Protein AF-A0A841EI09-F1 (afdb_monomer_lite)

Radius of gyration: 29.82 Å; chains: 1; bounding box: 82×42×80 Å

Organism: NCBI:txid502909

Foldseek 3Di:
DCVLADQDDPVQKDKDFCDPDVVVVVVCLVQPLLLVLLVGCLSVLVVLPDDPDPQSSLVVLLVVLLVQAAEDDDDPRIDMAGRPNRRNVVSYDHQSNSASNSSSSCLSVQQKWKWKFWDPPPPRDHIFIGRDQWTRGSVDPDGRDDDDTDIDIDIDRSVCSNDVPPVPDDVVLVLLVQVLVLCVVVVDADDLPPDLQDDVAPDPVRVQVVCCVRVVWNKDKDDWDWDFDDDPNDTDTDTDAIWMWTDDPPDIDIDHSSRSSVSSNCVNVCVVVPPLPDQDVPQADALVPLLVLVLQQVAAAPDPPDPFCLSQWWFQDSQAIWHHNLFKIKGFRFGHPDGATAHSVSHGDPDPTDAFPVVVVCVVQVDFQKKKKAWLVLVLVQLVVQQVQQCPDPDPFRKWKWKDFPVQRWTWIFRDDLVDGRDTDIDHPGPMDMDGNDDDGMDMFIAGSVVVNSVSVSCVSQVWTMKMWGHHPDPPDQAWIWIWTAGPRHIIIMTGRTQFGQDPVVSDTDGDDSCSCVVRVCVVPVPPDD

Structure (mmCIF, N/CA/C/O backbone):
data_AF-A0A841EI09-F1
#
_entry.id   AF-A0A841EI09-F1
#
loop_
_atom_site.group_PDB
_atom_site.id
_atom_site.type_symbol
_atom_site.label_atom_id
_atom_site.label_alt_id
_atom_site.label_comp_id
_atom_site.label_asym_id
_atom_site.label_entity_id
_atom_site.label_seq_id
_atom_site.pdbx_PDB_ins_code
_atom_site.Cartn_x
_atom_site.Cartn_y
_atom_site.Cartn_z
_atom_site.occupancy
_atom_site.B_iso_or_equiv
_atom_site.auth_seq_id
_atom_site.auth_comp_id
_atom_site.auth_asym_id
_atom_site.auth_atom_id
_atom_site.pdbx_PDB_model_num
ATOM 1 N N . MET A 1 1 ? 22.869 -1.133 -36.481 1.00 84.12 1 MET A N 1
ATOM 2 C CA . MET A 1 1 ? 22.441 -0.935 -35.077 1.00 84.12 1 MET A CA 1
ATOM 3 C C . MET A 1 1 ? 21.314 0.089 -34.953 1.00 84.12 1 MET A C 1
ATOM 5 O O . MET A 1 1 ? 20.476 -0.082 -34.080 1.00 84.12 1 MET A O 1
ATOM 9 N N . ASP A 1 2 ? 21.229 1.094 -35.833 1.00 84.12 2 ASP A N 1
ATOM 10 C CA . ASP A 1 2 ? 20.223 2.169 -35.720 1.00 84.12 2 ASP A CA 1
ATOM 11 C C . ASP A 1 2 ? 18.764 1.705 -35.782 1.00 84.12 2 ASP A C 1
ATOM 13 O O . ASP A 1 2 ? 17.913 2.293 -35.126 1.00 84.12 2 ASP A O 1
ATOM 17 N N . ASN A 1 3 ? 18.481 0.585 -36.453 1.00 87.12 3 ASN A N 1
ATOM 18 C CA . ASN A 1 3 ? 17.132 0.013 -36.543 1.00 87.12 3 ASN A CA 1
ATOM 19 C C . ASN A 1 3 ? 16.533 -0.422 -35.187 1.00 87.12 3 ASN A C 1
ATOM 21 O O . ASN A 1 3 ? 15.335 -0.688 -35.112 1.00 87.12 3 ASN A O 1
ATOM 25 N N . TYR A 1 4 ? 17.336 -0.515 -34.119 1.00 88.44 4 TYR A N 1
ATOM 26 C CA . TYR A 1 4 ? 16.847 -0.844 -32.776 1.00 88.44 4 TYR A CA 1
ATOM 27 C C . TYR A 1 4 ? 16.326 0.366 -31.993 1.00 88.44 4 TYR A C 1
ATOM 29 O O . TYR A 1 4 ? 15.677 0.174 -30.965 1.00 88.44 4 TYR A O 1
ATOM 37 N N . PHE A 1 5 ? 16.585 1.587 -32.468 1.00 91.31 5 PHE A N 1
ATOM 38 C CA . PHE A 1 5 ? 16.301 2.822 -31.746 1.00 91.31 5 PHE A CA 1
ATOM 39 C C . PHE A 1 5 ? 15.351 3.721 -32.525 1.00 91.31 5 PHE A C 1
ATOM 41 O O . PHE A 1 5 ? 15.362 3.774 -33.754 1.00 91.31 5 PHE A O 1
ATOM 48 N N . LYS A 1 6 ? 14.512 4.454 -31.793 1.00 92.19 6 LYS A N 1
ATOM 49 C CA . LYS A 1 6 ? 13.627 5.464 -32.381 1.00 92.19 6 LYS A CA 1
ATOM 50 C C . LYS A 1 6 ? 14.278 6.837 -32.282 1.00 92.19 6 LYS A C 1
ATOM 52 O O . LYS A 1 6 ? 15.117 7.074 -31.416 1.00 92.19 6 LYS A O 1
ATOM 57 N N . LYS A 1 7 ? 13.846 7.768 -33.138 1.00 93.44 7 LYS A N 1
ATOM 58 C CA . LYS A 1 7 ? 14.228 9.178 -33.009 1.00 93.44 7 LYS A CA 1
ATOM 59 C C . LYS A 1 7 ? 13.791 9.685 -31.622 1.00 93.44 7 LYS A C 1
ATOM 61 O O . LYS A 1 7 ? 12.613 9.521 -31.295 1.00 93.44 7 LYS A O 1
ATOM 66 N N . PRO A 1 8 ? 14.697 10.266 -30.815 1.00 93.19 8 PRO A N 1
ATOM 67 C CA . PRO A 1 8 ? 14.350 10.709 -29.475 1.00 93.19 8 PRO A CA 1
ATOM 68 C C . PRO A 1 8 ? 13.395 11.901 -29.502 1.00 93.19 8 PRO A C 1
ATOM 70 O O . PRO A 1 8 ? 13.378 12.715 -30.432 1.00 93.19 8 PRO A O 1
ATOM 73 N N . THR A 1 9 ? 12.603 11.984 -28.447 1.00 91.19 9 THR A N 1
ATOM 74 C CA . THR A 1 9 ? 11.653 13.052 -28.147 1.00 91.19 9 THR A CA 1
ATOM 75 C C . THR A 1 9 ? 12.230 13.998 -27.094 1.00 91.19 9 THR A C 1
ATOM 77 O O . THR A 1 9 ? 13.238 13.699 -26.459 1.00 91.19 9 THR A O 1
ATOM 80 N N . LYS A 1 10 ? 11.574 15.142 -26.857 1.00 84.06 10 LYS A N 1
ATOM 81 C CA . LYS A 1 10 ? 12.019 16.107 -25.834 1.00 84.06 10 LYS A CA 1
ATOM 82 C C . LYS A 1 10 ? 12.083 15.514 -24.421 1.00 84.06 10 LYS A C 1
ATOM 84 O O . LYS A 1 10 ? 12.830 16.025 -23.603 1.00 84.06 10 LYS A O 1
ATOM 89 N N . THR A 1 11 ? 11.314 14.464 -24.132 1.00 86.19 11 THR A N 1
ATOM 90 C CA . THR A 1 11 ? 11.293 13.805 -22.816 1.00 86.19 11 THR A CA 1
ATOM 91 C C . THR A 1 11 ? 12.400 12.771 -22.632 1.00 86.19 11 THR A C 1
ATOM 93 O O . THR A 1 11 ? 12.557 12.261 -21.529 1.00 86.19 11 THR A O 1
ATOM 96 N N . ASP A 1 12 ? 13.156 12.454 -23.688 1.00 88.94 12 ASP A N 1
ATOM 97 C CA . ASP A 1 12 ? 14.257 11.484 -23.629 1.00 88.94 12 ASP A CA 1
ATOM 98 C C . ASP A 1 12 ? 15.572 12.109 -23.131 1.00 88.94 12 ASP A C 1
ATOM 100 O O . ASP A 1 12 ? 16.568 11.408 -22.973 1.00 88.94 12 ASP A O 1
ATOM 104 N N . TYR A 1 13 ? 15.568 13.418 -22.869 1.00 94.69 13 TYR A N 1
ATOM 105 C CA . TYR A 1 13 ? 16.677 14.171 -22.302 1.00 94.69 13 TYR A CA 1
ATOM 106 C C . TYR A 1 13 ? 16.177 15.040 -21.149 1.00 94.69 13 TYR A C 1
ATOM 108 O O . TYR A 1 13 ? 15.249 15.834 -21.323 1.00 94.69 13 TYR A O 1
ATOM 116 N N . ILE A 1 14 ? 16.791 14.913 -19.977 1.00 91.19 14 ILE A N 1
ATOM 117 C CA . ILE A 1 14 ? 16.467 15.715 -18.798 1.00 91.19 14 ILE A CA 1
ATOM 118 C C . ILE A 1 14 ? 17.738 16.419 -18.354 1.00 91.19 14 ILE A C 1
ATOM 120 O O . ILE A 1 14 ? 18.678 15.774 -17.915 1.00 91.19 14 ILE A O 1
ATOM 124 N N . LYS A 1 15 ? 17.729 17.748 -18.408 1.00 91.50 15 LYS A N 1
ATOM 125 C CA . LYS A 1 15 ? 18.776 18.581 -17.822 1.00 91.50 15 LYS A CA 1
ATOM 126 C C . LYS A 1 15 ? 18.226 19.297 -16.601 1.00 91.50 15 LYS A C 1
ATOM 128 O O . LYS A 1 15 ? 17.236 20.022 -16.713 1.00 91.50 15 LYS A O 1
ATOM 133 N N . LYS A 1 16 ? 18.850 19.098 -15.446 1.00 84.56 16 LYS A N 1
ATOM 134 C CA . LYS A 1 16 ? 18.438 19.709 -14.174 1.00 84.56 16 LYS A CA 1
ATOM 135 C C . LYS A 1 16 ? 19.660 20.141 -13.363 1.00 84.56 16 LYS A C 1
ATOM 137 O O . LYS A 1 16 ? 20.736 19.605 -13.593 1.00 84.56 16 LYS A O 1
ATOM 142 N N . PRO A 1 17 ? 19.538 21.110 -12.442 1.00 83.69 17 PRO A N 1
ATOM 143 C CA . PRO A 1 17 ? 20.604 21.390 -11.485 1.00 83.69 17 PRO A CA 1
ATOM 144 C C . PRO A 1 17 ? 20.928 20.141 -10.661 1.00 83.69 17 PRO A C 1
ATOM 146 O O . PRO A 1 17 ? 20.016 19.371 -10.348 1.00 83.69 17 PRO A O 1
ATOM 149 N N . VAL A 1 18 ? 22.202 19.964 -10.302 1.00 76.38 18 VAL A N 1
ATOM 150 C CA . VAL A 1 18 ? 22.632 18.875 -9.405 1.00 76.38 18 VAL A CA 1
ATOM 151 C C . VAL A 1 18 ? 21.837 18.955 -8.102 1.00 76.38 18 VAL A C 1
ATOM 153 O O . VAL A 1 18 ? 21.696 20.037 -7.519 1.00 76.38 18 VAL A O 1
ATOM 156 N N . ALA A 1 19 ? 21.288 17.824 -7.661 1.00 64.88 19 ALA A N 1
ATOM 157 C CA . ALA A 1 19 ? 20.511 17.777 -6.429 1.00 64.88 19 ALA A CA 1
ATOM 158 C C . ALA A 1 19 ? 21.400 18.060 -5.205 1.00 64.88 19 ALA A C 1
ATOM 160 O O . ALA A 1 19 ? 22.565 17.675 -5.159 1.00 64.88 19 ALA A O 1
ATOM 161 N N . ILE A 1 20 ? 20.828 18.689 -4.170 1.00 58.25 20 ILE A N 1
ATOM 162 C CA . ILE A 1 20 ? 21.515 18.878 -2.877 1.00 58.25 20 ILE A CA 1
ATOM 163 C C . ILE A 1 20 ? 21.806 17.510 -2.225 1.00 58.25 20 ILE A C 1
ATOM 165 O O . ILE A 1 20 ? 22.802 17.357 -1.521 1.00 58.25 20 ILE A O 1
ATOM 169 N N . HIS A 1 21 ? 20.968 16.506 -2.514 1.00 62.75 21 HIS A N 1
ATOM 170 C CA . HIS A 1 21 ? 21.119 15.122 -2.072 1.00 62.75 21 HIS A CA 1
ATOM 171 C C . HIS A 1 21 ? 21.182 14.185 -3.290 1.00 62.75 21 HIS A C 1
ATOM 173 O O . HIS A 1 21 ? 20.179 13.966 -3.966 1.00 62.75 21 HIS A O 1
ATOM 179 N N . THR A 1 22 ? 22.353 13.607 -3.572 1.00 65.38 22 THR A N 1
ATOM 180 C CA . THR A 1 22 ? 22.580 12.701 -4.723 1.00 65.38 22 THR A CA 1
ATOM 181 C C . THR A 1 22 ? 21.734 11.421 -4.667 1.00 65.38 22 THR A C 1
ATOM 183 O O . THR A 1 22 ? 21.398 10.827 -5.693 1.00 65.38 22 THR A O 1
ATOM 186 N N . GLU A 1 23 ? 21.292 11.038 -3.471 1.00 71.31 23 GLU A N 1
ATOM 187 C CA . GLU A 1 23 ? 20.373 9.923 -3.222 1.00 71.31 23 GLU A CA 1
ATOM 188 C C . GLU A 1 23 ? 19.016 10.107 -3.930 1.00 71.31 23 GLU A C 1
ATOM 190 O O . GLU A 1 23 ? 18.408 9.127 -4.370 1.00 71.31 23 GLU A O 1
ATOM 195 N N . ASP A 1 24 ? 18.555 11.348 -4.123 1.00 72.94 24 ASP A N 1
ATOM 196 C CA . ASP A 1 24 ? 17.312 11.629 -4.849 1.00 72.94 24 ASP A CA 1
ATOM 197 C C . ASP A 1 24 ? 17.426 11.233 -6.325 1.00 72.94 24 ASP A C 1
ATOM 199 O O . ASP A 1 24 ? 16.495 10.657 -6.902 1.00 72.94 24 ASP A O 1
ATOM 203 N N . THR A 1 25 ? 18.570 11.507 -6.953 1.00 78.62 25 THR A N 1
ATOM 204 C CA . THR A 1 25 ? 18.841 11.112 -8.340 1.00 78.62 25 THR A CA 1
ATOM 205 C C . THR A 1 25 ? 18.937 9.594 -8.453 1.00 78.62 25 THR A C 1
ATOM 207 O O . THR A 1 25 ? 18.256 9.009 -9.301 1.00 78.62 25 THR A O 1
ATOM 210 N N . PHE A 1 26 ? 19.625 8.934 -7.517 1.00 81.38 26 PHE A N 1
ATOM 211 C CA . PHE A 1 26 ? 19.676 7.472 -7.422 1.00 81.38 26 PHE A CA 1
ATOM 212 C C . PHE A 1 26 ? 18.281 6.825 -7.352 1.00 81.38 26 PHE A C 1
ATOM 214 O O . PHE A 1 26 ? 17.963 5.912 -8.125 1.00 81.38 26 PHE A O 1
ATOM 221 N N . TYR A 1 27 ? 17.393 7.318 -6.480 1.00 79.25 27 TYR A N 1
ATOM 222 C CA . TYR A 1 27 ? 16.036 6.774 -6.382 1.00 79.25 27 TYR A CA 1
ATOM 223 C C . TYR A 1 27 ? 15.177 7.083 -7.610 1.00 79.25 27 TYR A C 1
ATOM 225 O O . TYR A 1 27 ? 14.356 6.243 -7.996 1.00 79.25 27 TYR A O 1
ATOM 233 N N . ASN A 1 28 ? 15.359 8.243 -8.245 1.00 81.69 28 ASN A N 1
ATOM 234 C CA . ASN A 1 28 ? 14.685 8.574 -9.501 1.00 81.69 28 ASN A CA 1
ATOM 235 C C . ASN A 1 28 ? 15.128 7.650 -10.644 1.00 81.69 28 ASN A C 1
ATOM 237 O O . ASN A 1 28 ? 14.274 7.164 -11.391 1.00 81.69 28 ASN A O 1
ATOM 241 N N . ILE A 1 29 ? 16.422 7.330 -10.741 1.00 85.75 29 ILE A N 1
ATOM 242 C CA . ILE A 1 29 ? 16.942 6.346 -11.699 1.00 85.75 29 ILE A CA 1
ATOM 243 C C . ILE A 1 29 ? 16.234 5.003 -11.501 1.00 85.75 29 ILE A C 1
ATOM 245 O O . ILE A 1 29 ? 15.609 4.490 -12.434 1.00 85.75 29 ILE A O 1
ATOM 249 N N . CYS A 1 30 ? 16.239 4.493 -10.268 1.00 81.19 30 CYS A N 1
ATOM 250 C CA . CYS A 1 30 ? 15.682 3.184 -9.931 1.00 81.19 30 CYS A CA 1
ATOM 251 C C . CYS A 1 30 ? 14.162 3.095 -10.138 1.00 81.19 30 CYS A C 1
ATOM 253 O O . CYS A 1 30 ? 13.663 2.123 -10.706 1.00 81.19 30 CYS A O 1
ATOM 255 N N . LYS A 1 31 ? 13.405 4.091 -9.659 1.00 79.06 31 LYS A N 1
ATOM 256 C CA . LYS A 1 31 ? 11.933 4.019 -9.576 1.00 79.06 31 LYS A CA 1
ATOM 257 C C . LYS A 1 31 ? 11.209 4.651 -10.762 1.00 79.06 31 LYS A C 1
ATOM 259 O O . LYS A 1 31 ? 10.035 4.352 -10.964 1.00 79.06 31 LYS A O 1
ATOM 264 N N . LYS A 1 32 ? 11.864 5.532 -11.524 1.00 80.25 32 LYS A N 1
ATOM 265 C CA . LYS A 1 32 ? 11.222 6.327 -12.583 1.00 80.25 32 LYS A CA 1
ATOM 266 C C . LYS A 1 32 ? 11.903 6.164 -13.937 1.00 80.25 32 LYS A C 1
ATOM 268 O O . LYS A 1 32 ? 11.220 5.843 -14.909 1.00 80.25 32 LYS A O 1
ATOM 273 N N . TYR A 1 33 ? 13.215 6.375 -14.024 1.00 88.25 33 TYR A N 1
ATOM 274 C CA . TYR A 1 33 ? 13.896 6.447 -15.322 1.00 88.25 33 TYR A CA 1
ATOM 275 C C . TYR A 1 33 ? 14.102 5.068 -15.954 1.00 88.25 33 TYR A C 1
ATOM 277 O O . TYR A 1 33 ? 13.757 4.883 -17.122 1.00 88.25 33 TYR A O 1
ATOM 285 N N . ILE A 1 34 ? 14.539 4.069 -15.178 1.00 89.19 34 ILE A N 1
ATOM 286 C CA . ILE A 1 34 ? 14.656 2.687 -15.667 1.00 89.19 34 ILE A CA 1
ATOM 287 C C . ILE A 1 34 ? 13.300 2.159 -16.177 1.00 89.19 34 ILE A C 1
ATOM 289 O O . ILE A 1 34 ? 13.243 1.769 -17.346 1.00 89.19 34 ILE A O 1
ATOM 293 N N . PRO A 1 35 ? 12.183 2.218 -15.420 1.00 82.12 35 PRO A N 1
ATOM 294 C CA . PRO A 1 35 ? 10.876 1.787 -15.928 1.00 82.12 35 PRO A CA 1
ATOM 295 C C . PRO A 1 35 ? 10.424 2.510 -17.204 1.00 82.12 35 PRO A C 1
ATOM 297 O O . PRO A 1 35 ? 9.914 1.882 -18.134 1.00 82.12 35 PRO A O 1
ATOM 300 N N . ALA A 1 36 ? 10.638 3.825 -17.284 1.00 81.00 36 ALA A N 1
ATOM 301 C CA . ALA A 1 36 ? 10.249 4.610 -18.452 1.00 81.00 36 ALA A CA 1
ATOM 302 C C . ALA A 1 36 ? 11.099 4.282 -19.700 1.00 81.00 36 ALA A C 1
ATOM 304 O O . ALA A 1 36 ? 10.617 4.385 -20.831 1.00 81.00 36 ALA A O 1
ATOM 305 N N . SER A 1 37 ? 12.334 3.815 -19.503 1.00 86.69 37 SER A N 1
ATOM 306 C CA . SER A 1 37 ? 13.268 3.466 -20.578 1.00 86.69 37 SER A CA 1
ATOM 307 C C . SER A 1 37 ? 13.030 2.089 -21.225 1.00 86.69 37 SER A C 1
ATOM 309 O O . SER A 1 37 ? 13.487 1.847 -22.343 1.00 86.69 37 SER A O 1
ATOM 311 N N . LEU A 1 38 ? 12.254 1.197 -20.593 1.00 86.69 38 LEU A N 1
ATOM 312 C CA . LEU A 1 38 ? 12.081 -0.202 -21.032 1.00 86.69 38 LEU A CA 1
ATOM 313 C C . LEU A 1 38 ? 11.569 -0.346 -22.465 1.00 86.69 38 LEU A C 1
ATOM 315 O O . LEU A 1 38 ? 12.034 -1.201 -23.220 1.00 86.69 38 LEU A O 1
ATOM 319 N N . LYS A 1 39 ? 10.610 0.502 -22.858 1.00 86.25 39 LYS A N 1
ATOM 320 C CA . LYS A 1 39 ? 10.050 0.482 -24.218 1.00 86.25 39 LYS A CA 1
ATOM 321 C C . LYS A 1 39 ? 11.108 0.811 -25.275 1.00 86.25 39 LYS A C 1
ATOM 323 O O . LYS A 1 39 ? 10.970 0.350 -26.404 1.00 86.25 39 LYS A O 1
ATOM 328 N N . GLN A 1 40 ? 12.134 1.587 -24.923 1.00 91.31 40 GLN A N 1
ATOM 329 C CA . GLN A 1 40 ? 13.175 2.035 -25.850 1.00 91.31 40 GLN A CA 1
ATOM 330 C C . GLN A 1 40 ? 14.213 0.943 -26.112 1.00 91.31 40 GLN A C 1
ATOM 332 O O . GLN A 1 40 ? 14.680 0.810 -27.236 1.00 91.31 40 GLN A O 1
ATOM 337 N N . THR A 1 41 ? 14.518 0.109 -25.116 1.00 92.94 41 THR A N 1
ATOM 338 C CA . THR A 1 41 ? 15.480 -0.996 -25.267 1.00 92.94 41 THR A CA 1
ATOM 339 C C . THR A 1 41 ? 14.841 -2.338 -25.586 1.00 92.94 41 THR A C 1
ATOM 341 O O . THR A 1 41 ? 15.568 -3.307 -25.793 1.00 92.94 41 THR A O 1
ATOM 344 N N . LYS A 1 42 ? 13.509 -2.431 -25.682 1.00 88.25 42 LYS A N 1
ATOM 345 C CA . LYS A 1 42 ? 12.803 -3.700 -25.925 1.00 88.25 42 LYS A CA 1
ATOM 346 C C . LYS A 1 42 ? 13.329 -4.448 -27.155 1.00 88.25 42 LYS A C 1
ATOM 348 O O . LYS A 1 42 ? 13.704 -5.608 -27.039 1.00 88.25 42 LYS A O 1
ATOM 353 N N . SER A 1 43 ? 13.395 -3.785 -28.311 1.00 89.81 43 SER A N 1
ATOM 354 C CA . SER A 1 43 ? 13.885 -4.409 -29.549 1.00 89.81 43 SER A CA 1
ATOM 355 C C . SER A 1 43 ? 15.375 -4.734 -29.476 1.00 89.81 43 SER A C 1
ATOM 357 O O . SER A 1 43 ? 15.791 -5.808 -29.896 1.00 89.81 43 SER A O 1
ATOM 359 N N . LEU A 1 44 ? 16.177 -3.832 -28.901 1.00 93.94 44 LEU A N 1
ATOM 360 C CA . LEU A 1 44 ? 17.609 -4.055 -28.712 1.00 93.94 44 LEU A CA 1
ATOM 361 C C . LEU A 1 44 ? 17.887 -5.247 -27.785 1.00 93.94 44 LEU A C 1
ATOM 363 O O . LEU A 1 44 ? 18.849 -5.974 -27.985 1.00 93.94 44 LEU A O 1
ATOM 367 N N . SER A 1 45 ? 17.047 -5.475 -26.778 1.00 92.44 45 SER A N 1
ATOM 368 C CA . SER A 1 45 ? 17.255 -6.540 -25.794 1.00 92.44 45 SER A CA 1
ATOM 369 C C . SER A 1 45 ? 17.300 -7.923 -26.443 1.00 92.44 45 SER A C 1
ATOM 371 O O . SER A 1 45 ? 18.079 -8.772 -26.018 1.00 92.44 45 SER A O 1
ATOM 373 N N . GLU A 1 46 ? 16.565 -8.132 -27.538 1.00 88.75 46 GLU A N 1
ATOM 374 C CA . GLU A 1 46 ? 16.615 -9.376 -28.314 1.00 88.75 46 GLU A CA 1
ATOM 375 C C . GLU A 1 46 ? 18.019 -9.656 -28.894 1.00 88.75 46 GLU A C 1
ATOM 377 O O . GLU A 1 46 ? 18.424 -10.814 -28.966 1.00 88.75 46 GLU A O 1
ATOM 382 N N . TYR A 1 47 ? 18.825 -8.628 -29.199 1.00 92.12 47 TYR A N 1
ATOM 383 C CA . TYR A 1 47 ? 20.228 -8.794 -29.624 1.00 92.12 47 TYR A CA 1
ATOM 384 C C . TYR A 1 47 ? 21.109 -9.428 -28.534 1.00 92.12 47 TYR A C 1
ATOM 386 O O . TYR A 1 47 ? 22.098 -10.113 -28.819 1.00 92.12 47 TYR A O 1
ATOM 394 N N . PHE A 1 48 ? 20.759 -9.209 -27.269 1.00 91.19 48 PHE A N 1
ATOM 395 C CA . PHE A 1 48 ? 21.464 -9.753 -26.109 1.00 91.19 48 PHE A CA 1
ATOM 396 C C . PHE A 1 48 ? 20.876 -11.082 -25.624 1.00 91.19 48 PHE A C 1
ATOM 398 O O . PHE A 1 48 ? 21.431 -11.703 -24.719 1.00 91.19 48 PHE A O 1
ATOM 405 N N . LYS A 1 49 ? 19.788 -11.549 -26.241 1.00 78.88 49 LYS A N 1
ATOM 406 C CA . LYS A 1 49 ? 19.167 -12.842 -25.950 1.00 78.88 49 LYS A CA 1
ATOM 407 C C . LYS A 1 49 ? 20.082 -13.992 -26.400 1.00 78.88 49 LYS A C 1
ATOM 409 O O . LYS A 1 49 ? 21.020 -13.800 -27.175 1.00 78.88 49 LYS A O 1
ATOM 414 N N . ASN A 1 50 ? 19.825 -15.196 -25.892 1.00 78.31 50 ASN A N 1
ATOM 415 C CA . ASN A 1 50 ? 20.555 -16.438 -26.209 1.00 78.31 50 ASN A CA 1
ATOM 416 C C . ASN A 1 50 ? 21.986 -16.545 -25.655 1.00 78.31 50 ASN A C 1
ATOM 418 O O . ASN A 1 50 ? 22.797 -17.316 -26.167 1.00 78.31 50 ASN A O 1
ATOM 422 N N . GLN A 1 51 ? 22.317 -15.802 -24.599 1.00 86.25 51 GLN A N 1
ATOM 423 C CA . GLN A 1 51 ? 23.534 -16.093 -23.841 1.00 86.25 51 GLN A CA 1
ATOM 424 C C . GLN A 1 51 ? 23.292 -17.259 -22.882 1.00 86.25 51 GLN A C 1
ATOM 426 O O . GLN A 1 51 ? 22.194 -17.422 -22.353 1.00 86.25 51 GLN A O 1
ATOM 431 N N . LYS A 1 52 ? 24.333 -18.061 -22.634 1.00 74.31 52 LYS A N 1
ATOM 432 C CA . LYS A 1 52 ? 24.231 -19.253 -21.776 1.00 74.31 52 LYS A CA 1
ATOM 433 C C . LYS A 1 52 ? 23.896 -18.918 -20.319 1.00 74.31 52 LYS A C 1
ATOM 435 O O . LYS A 1 52 ? 23.361 -19.761 -19.613 1.00 74.31 52 LYS A O 1
ATOM 440 N N . ASN A 1 53 ? 24.252 -17.720 -19.855 1.00 85.44 53 ASN A N 1
ATOM 441 C CA . ASN A 1 53 ? 24.000 -17.254 -18.496 1.00 85.44 53 ASN A CA 1
ATOM 442 C C . ASN A 1 53 ? 24.069 -15.720 -18.411 1.00 85.44 53 ASN A C 1
ATOM 444 O O . ASN A 1 53 ? 24.496 -15.041 -19.349 1.00 85.44 53 ASN A O 1
ATOM 448 N N . SER A 1 54 ? 23.676 -15.188 -17.253 1.00 87.19 54 SER A N 1
ATOM 449 C CA . SER A 1 54 ? 23.667 -13.755 -16.961 1.00 87.19 54 SER A CA 1
ATOM 450 C C . SER A 1 54 ? 25.054 -13.106 -17.011 1.00 87.19 54 SER A C 1
ATOM 452 O O . SER A 1 54 ? 25.151 -11.962 -17.437 1.00 87.19 54 SER A O 1
ATOM 454 N N . TYR A 1 55 ? 26.130 -13.823 -16.664 1.00 93.81 55 TYR A N 1
ATOM 455 C CA . TYR A 1 55 ? 27.504 -13.311 -16.762 1.00 93.81 55 TYR A CA 1
ATOM 456 C C . TYR A 1 55 ? 27.875 -12.954 -18.209 1.00 93.81 55 TYR A C 1
ATOM 458 O O . TYR A 1 55 ? 28.354 -11.851 -18.477 1.00 93.81 55 TYR A O 1
ATOM 466 N N . LEU A 1 56 ? 27.608 -13.855 -19.163 1.00 92.38 56 LEU A N 1
ATOM 467 C CA . LEU A 1 56 ? 27.869 -13.607 -20.585 1.00 92.38 56 LEU A CA 1
ATOM 468 C C . LEU A 1 56 ? 26.964 -12.507 -21.150 1.00 92.38 56 LEU A C 1
ATOM 470 O O . LEU A 1 56 ? 27.431 -11.691 -21.945 1.00 92.38 56 LEU A O 1
ATOM 474 N N . THR A 1 57 ? 25.703 -12.437 -20.707 1.00 94.81 57 THR A N 1
ATOM 475 C CA . THR A 1 57 ? 24.809 -11.316 -21.038 1.00 94.81 57 THR A CA 1
ATOM 476 C C . THR A 1 57 ? 25.395 -9.988 -20.576 1.00 94.81 57 THR A C 1
ATOM 478 O O . THR A 1 57 ? 25.544 -9.080 -21.391 1.00 94.81 57 THR A O 1
ATOM 481 N N . SER A 1 58 ? 25.794 -9.886 -19.307 1.00 96.31 58 SER A N 1
ATOM 482 C CA . SER A 1 58 ? 26.409 -8.679 -18.749 1.00 96.31 58 SER A CA 1
ATOM 483 C C . SER A 1 58 ? 27.692 -8.306 -19.488 1.00 96.31 58 SER A C 1
ATOM 485 O O . SER A 1 58 ? 27.865 -7.146 -19.848 1.00 96.31 58 SER A O 1
ATOM 487 N N . LYS A 1 59 ? 28.552 -9.281 -19.813 1.00 97.06 59 LYS A N 1
ATOM 488 C CA . LYS A 1 59 ? 29.786 -9.041 -20.580 1.00 97.06 59 LYS A CA 1
ATOM 489 C C . LYS A 1 59 ? 29.497 -8.483 -21.974 1.00 97.06 59 LYS A C 1
ATOM 491 O O . LYS A 1 59 ? 30.185 -7.573 -22.434 1.00 97.06 59 LYS A O 1
ATOM 496 N N . LYS A 1 60 ? 28.470 -9.010 -22.648 1.00 97.50 60 LYS A N 1
ATOM 497 C CA . LYS A 1 60 ? 28.055 -8.544 -23.978 1.00 97.50 60 LYS A CA 1
ATOM 498 C C . LYS A 1 60 ? 27.468 -7.131 -23.926 1.00 97.50 60 LYS A C 1
ATOM 500 O O . LYS A 1 60 ? 27.774 -6.329 -24.805 1.00 97.50 60 LYS A O 1
ATOM 505 N N . ILE A 1 61 ? 26.668 -6.816 -22.903 1.00 98.25 61 ILE A N 1
ATOM 506 C CA . ILE A 1 61 ? 26.135 -5.462 -22.674 1.00 98.25 61 ILE A CA 1
ATOM 507 C C . ILE A 1 61 ? 27.280 -4.480 -22.388 1.00 98.25 61 ILE A C 1
ATOM 509 O O . ILE A 1 61 ? 27.356 -3.444 -23.043 1.00 98.25 61 ILE A O 1
ATOM 513 N N . PHE A 1 62 ? 28.208 -4.830 -21.489 1.00 98.19 62 PHE A N 1
ATOM 514 C CA . PHE A 1 62 ? 29.404 -4.032 -21.192 1.00 98.19 62 PHE A CA 1
ATOM 515 C C . PHE A 1 62 ? 30.193 -3.708 -22.467 1.00 98.19 62 PHE A C 1
ATOM 517 O O . PHE A 1 62 ? 30.457 -2.543 -22.758 1.00 98.19 62 PHE A O 1
ATOM 524 N N . GLY A 1 63 ? 30.506 -4.732 -23.270 1.00 97.50 63 GLY A N 1
ATOM 525 C CA . GLY A 1 63 ? 31.237 -4.555 -24.523 1.00 97.50 63 GLY A CA 1
ATOM 526 C C . GLY A 1 63 ? 30.489 -3.675 -25.524 1.00 97.50 63 GLY A C 1
ATOM 527 O O . GLY A 1 63 ? 31.109 -2.846 -26.185 1.00 97.50 63 GLY A O 1
ATOM 528 N N . PHE A 1 64 ? 29.160 -3.797 -25.605 1.00 97.69 64 PHE A N 1
ATOM 529 C CA . PHE A 1 64 ? 28.339 -2.933 -26.454 1.00 97.69 64 PHE A CA 1
ATOM 530 C C . PHE A 1 64 ? 28.462 -1.461 -26.047 1.00 97.69 64 PHE A C 1
ATOM 532 O O . PHE A 1 64 ? 28.716 -0.621 -26.908 1.00 97.69 64 PHE A O 1
ATOM 539 N N . VAL A 1 65 ? 28.322 -1.147 -24.754 1.00 97.94 65 VAL A N 1
ATOM 540 C CA . VAL A 1 65 ? 28.422 0.239 -24.270 1.00 97.94 65 VAL A CA 1
ATOM 541 C C . VAL A 1 65 ? 29.824 0.796 -24.526 1.00 97.94 65 VAL A C 1
ATOM 543 O O . VAL A 1 65 ? 29.927 1.826 -25.185 1.00 97.94 65 VAL A O 1
ATOM 546 N N . LYS A 1 66 ? 30.893 0.075 -24.144 1.00 96.44 66 LYS A N 1
ATOM 547 C CA . LYS A 1 66 ? 32.289 0.507 -24.381 1.00 96.44 66 LYS A CA 1
ATOM 548 C C . LYS A 1 66 ? 32.616 0.723 -25.863 1.00 96.44 66 LYS A C 1
ATOM 550 O O . LYS A 1 66 ? 33.471 1.540 -26.177 1.00 96.44 66 LYS A O 1
ATOM 555 N N . THR A 1 67 ? 31.967 -0.015 -26.766 1.00 97.00 67 THR A N 1
ATOM 556 C CA . THR A 1 67 ? 32.227 0.081 -28.212 1.00 97.00 67 THR A CA 1
ATOM 557 C C . THR A 1 67 ? 31.504 1.262 -28.857 1.00 97.00 67 THR A C 1
ATOM 559 O O . THR A 1 67 ? 32.047 1.885 -29.765 1.00 97.00 67 THR A O 1
ATOM 562 N N . TYR A 1 68 ? 30.267 1.547 -28.439 1.00 97.19 68 TYR A N 1
ATOM 563 C CA . TYR A 1 68 ? 29.380 2.449 -29.182 1.00 97.19 68 TYR A CA 1
ATOM 564 C C . TYR A 1 68 ? 29.037 3.754 -28.466 1.00 97.19 68 TYR A C 1
ATOM 566 O O . TYR A 1 68 ? 28.401 4.607 -29.085 1.00 97.19 68 TYR A O 1
ATOM 574 N N . ILE A 1 69 ? 29.380 3.910 -27.188 1.00 97.38 69 ILE A N 1
ATOM 575 C CA . ILE A 1 69 ? 28.989 5.074 -26.392 1.00 97.38 69 ILE A CA 1
ATOM 576 C C . ILE A 1 69 ? 30.213 5.587 -25.633 1.00 97.38 69 ILE A C 1
ATOM 578 O O . ILE A 1 69 ? 30.837 4.862 -24.862 1.00 97.38 69 ILE A O 1
ATOM 582 N N . THR A 1 70 ? 30.566 6.848 -25.861 1.00 96.88 70 THR A N 1
ATOM 583 C CA . THR A 1 70 ? 31.695 7.508 -25.204 1.00 96.88 70 THR A CA 1
ATOM 584 C C . THR A 1 70 ? 31.282 8.019 -23.827 1.00 96.88 70 THR A C 1
ATOM 586 O O . THR A 1 70 ? 30.261 8.692 -23.689 1.00 96.88 70 THR A O 1
ATOM 589 N N . TYR A 1 71 ? 32.096 7.739 -22.810 1.00 96.31 71 TYR A N 1
ATOM 590 C CA . TYR A 1 71 ? 31.893 8.310 -21.483 1.00 96.31 71 TYR A CA 1
ATOM 591 C C . TYR A 1 71 ? 32.231 9.804 -21.474 1.00 96.31 71 TYR A C 1
ATOM 593 O O . TYR A 1 71 ? 33.307 10.205 -21.927 1.00 96.31 71 TYR A O 1
ATOM 601 N N . ARG A 1 72 ? 31.334 10.627 -20.932 1.00 94.62 72 ARG A N 1
ATOM 602 C CA . ARG A 1 72 ? 31.570 12.052 -20.697 1.00 94.62 72 ARG A CA 1
ATOM 603 C C . ARG A 1 72 ? 30.805 12.496 -19.463 1.00 94.62 72 ARG A C 1
ATOM 605 O O . ARG A 1 72 ? 29.593 12.365 -19.430 1.00 94.62 72 ARG A O 1
ATOM 612 N N . ILE A 1 73 ? 31.525 13.089 -18.515 1.00 89.31 73 ILE A N 1
ATOM 613 C CA . ILE A 1 73 ? 30.935 13.707 -17.324 1.00 89.31 73 ILE A CA 1
ATOM 614 C C . ILE A 1 73 ? 30.025 14.865 -17.745 1.00 89.31 73 ILE A C 1
ATOM 616 O O . ILE A 1 73 ? 30.335 15.605 -18.688 1.00 89.31 73 ILE A O 1
ATOM 620 N N . ASP A 1 74 ? 28.929 15.031 -17.017 1.00 89.75 74 ASP A N 1
ATOM 621 C CA . ASP A 1 74 ? 27.983 16.116 -17.214 1.00 89.75 74 ASP A CA 1
ATOM 622 C C . ASP A 1 74 ? 28.586 17.516 -17.052 1.00 89.75 74 ASP A C 1
ATOM 624 O O . ASP A 1 74 ? 29.657 17.743 -16.474 1.00 89.75 74 ASP A O 1
ATOM 628 N N . GLN A 1 75 ? 27.862 18.503 -17.581 1.00 88.31 75 GLN A N 1
ATOM 629 C CA . GLN A 1 75 ? 28.230 19.899 -17.407 1.00 88.31 75 GLN A CA 1
ATOM 630 C C . GLN A 1 75 ? 28.217 20.270 -15.920 1.00 88.31 75 GLN A C 1
ATOM 632 O O . GLN A 1 75 ? 27.214 20.103 -15.234 1.00 88.31 75 GLN A O 1
ATOM 637 N N . LYS A 1 76 ? 29.302 20.894 -15.445 1.00 87.19 76 LYS A N 1
ATOM 638 C CA . LYS A 1 76 ? 29.411 21.378 -14.064 1.00 87.19 76 LYS A CA 1
ATOM 639 C C . LYS A 1 76 ? 28.156 22.152 -13.630 1.00 87.19 76 LYS A C 1
ATOM 641 O O . LYS A 1 76 ? 27.791 23.148 -14.254 1.00 87.19 76 LYS A O 1
ATOM 646 N N . GLY A 1 77 ? 27.552 21.711 -12.527 1.00 82.88 77 GLY A N 1
ATOM 647 C CA . GLY A 1 77 ? 26.349 22.312 -11.942 1.00 82.88 77 GLY A CA 1
ATOM 648 C C . GLY A 1 77 ? 25.026 21.747 -12.468 1.00 82.88 77 GLY A C 1
ATOM 649 O O . GLY A 1 77 ? 23.978 22.112 -11.937 1.00 82.88 77 GLY A O 1
ATOM 650 N N . PHE A 1 78 ? 25.060 20.838 -13.445 1.00 85.81 78 PHE A N 1
ATOM 651 C CA . PHE A 1 78 ? 23.884 20.168 -13.991 1.00 85.81 78 PHE A CA 1
ATOM 652 C C . PHE A 1 78 ? 24.062 18.647 -14.007 1.00 85.81 78 PHE A C 1
ATOM 654 O O . PHE A 1 78 ? 25.166 18.159 -14.205 1.00 85.81 78 PHE A O 1
ATOM 661 N N . GLU A 1 79 ? 22.953 17.936 -13.837 1.00 85.81 79 GLU A N 1
ATOM 662 C CA . GLU A 1 79 ? 22.782 16.528 -14.199 1.00 85.81 79 GLU A CA 1
ATOM 663 C C . GLU A 1 79 ? 22.047 16.467 -15.546 1.00 85.81 79 GLU A C 1
ATOM 665 O O . GLU A 1 79 ? 21.062 17.192 -15.767 1.00 85.81 79 GLU A O 1
ATOM 670 N N . GLU A 1 80 ? 22.515 15.614 -16.450 1.00 91.56 80 GLU A N 1
ATOM 671 C CA . GLU A 1 80 ? 22.018 15.440 -17.811 1.00 91.56 80 GLU A CA 1
ATOM 672 C C . GLU A 1 80 ? 21.625 13.979 -18.071 1.00 91.56 80 GLU A C 1
ATOM 674 O O . GLU A 1 80 ? 22.343 13.223 -18.713 1.00 91.56 80 GLU A O 1
ATOM 679 N N . ILE A 1 81 ? 20.415 13.597 -17.667 1.00 93.81 81 ILE A N 1
ATOM 680 C CA . ILE A 1 81 ? 19.905 12.238 -17.863 1.00 93.81 81 ILE A CA 1
ATOM 681 C C . ILE A 1 81 ? 19.474 12.019 -19.317 1.00 93.81 81 ILE A C 1
ATOM 683 O O . ILE A 1 81 ? 18.575 12.699 -19.832 1.00 93.81 81 ILE A O 1
ATOM 687 N N . ARG A 1 82 ? 20.036 10.998 -19.960 1.00 96.81 82 ARG A N 1
ATOM 688 C CA . ARG A 1 82 ? 19.727 10.543 -21.320 1.00 96.81 82 ARG A CA 1
ATOM 689 C C . ARG A 1 82 ? 19.058 9.179 -21.280 1.00 96.81 82 ARG A C 1
ATOM 691 O O . ARG A 1 82 ? 19.612 8.172 -20.849 1.00 96.81 82 ARG A O 1
ATOM 698 N N . PHE A 1 83 ? 17.848 9.116 -21.817 1.00 95.50 83 PHE A N 1
ATOM 699 C CA . PHE A 1 83 ? 17.158 7.846 -22.011 1.00 95.50 83 PHE A CA 1
ATOM 700 C C . PHE A 1 83 ? 17.747 7.114 -23.228 1.00 95.50 83 PHE A C 1
ATOM 702 O O . PHE A 1 83 ? 18.362 7.754 -24.081 1.00 95.50 83 PHE A O 1
ATOM 709 N N . PRO A 1 84 ? 17.556 5.790 -23.372 1.00 98.06 84 PRO A N 1
ATOM 710 C CA . PRO A 1 84 ? 18.240 4.984 -24.385 1.00 98.06 84 PRO A CA 1
ATOM 711 C C . PRO A 1 84 ? 18.202 5.517 -25.824 1.00 98.06 84 PRO A C 1
ATOM 713 O O . PRO A 1 84 ? 19.213 5.440 -26.515 1.00 98.06 84 PRO A O 1
ATOM 716 N N . ASN A 1 85 ? 17.084 6.086 -26.285 1.00 96.50 85 ASN A N 1
ATOM 717 C CA . ASN A 1 85 ? 17.001 6.702 -27.615 1.00 96.50 85 ASN A CA 1
ATOM 718 C C . ASN A 1 85 ? 17.884 7.956 -27.730 1.00 96.50 85 ASN A C 1
ATOM 720 O O . ASN A 1 85 ? 18.517 8.170 -28.764 1.00 96.50 85 ASN A O 1
ATOM 724 N N . GLN A 1 86 ? 17.920 8.788 -26.685 1.00 97.81 86 GLN A N 1
ATOM 725 C CA . GLN A 1 86 ? 18.752 9.988 -26.642 1.00 97.81 86 GLN A CA 1
ATOM 726 C C . GLN A 1 86 ? 20.229 9.620 -26.494 1.00 97.81 86 GLN A C 1
ATOM 728 O O . GLN A 1 86 ? 21.049 10.109 -27.262 1.00 97.81 86 GLN A O 1
ATOM 733 N N . LEU A 1 87 ? 20.555 8.695 -25.590 1.00 97.81 87 LEU A N 1
ATOM 734 C CA . LEU A 1 87 ? 21.906 8.167 -25.407 1.00 97.81 87 LEU A CA 1
ATOM 735 C C . LEU A 1 87 ? 22.446 7.567 -26.713 1.00 97.81 87 LEU A C 1
ATOM 737 O O . LEU A 1 87 ? 23.583 7.822 -27.104 1.00 97.81 87 LEU A O 1
ATOM 741 N N . TRP A 1 88 ? 21.610 6.815 -27.439 1.00 97.69 88 TRP A N 1
ATOM 742 C CA . TRP A 1 88 ? 21.983 6.260 -28.739 1.00 97.69 88 TRP A CA 1
ATOM 743 C C . TRP A 1 88 ? 22.195 7.330 -29.810 1.00 97.69 88 TRP A C 1
ATOM 745 O O . TRP A 1 88 ? 23.092 7.167 -30.637 1.00 97.69 88 TRP A O 1
ATOM 755 N N . LYS A 1 89 ? 21.383 8.393 -29.824 1.00 97.12 89 LYS A N 1
ATOM 756 C CA . LYS A 1 89 ? 21.548 9.514 -30.757 1.00 97.12 89 LYS A CA 1
ATOM 757 C C . LYS A 1 89 ? 22.842 10.275 -30.477 1.00 97.12 89 LYS A C 1
ATOM 759 O O . LYS A 1 89 ? 23.579 10.563 -31.413 1.00 97.12 89 LYS A O 1
ATOM 764 N N . ASP A 1 90 ? 23.086 10.599 -29.213 1.00 96.62 90 ASP A N 1
ATOM 765 C CA . ASP A 1 90 ? 24.206 11.447 -28.813 1.00 96.62 90 ASP A CA 1
ATOM 766 C C . ASP A 1 90 ? 25.532 10.688 -28.815 1.00 96.62 90 ASP A C 1
ATOM 768 O O . ASP A 1 90 ? 26.579 11.312 -28.959 1.00 96.62 90 ASP A O 1
ATOM 772 N N . LYS A 1 91 ? 25.494 9.352 -28.667 1.00 97.12 91 LYS A N 1
ATOM 773 C CA . LYS A 1 91 ? 26.675 8.478 -28.513 1.00 97.12 91 LYS A CA 1
ATOM 774 C C . LYS A 1 91 ? 27.568 8.862 -27.339 1.00 97.12 91 LYS A C 1
ATOM 776 O O . LYS A 1 91 ? 28.732 8.475 -27.298 1.00 97.12 91 LYS A O 1
ATOM 781 N N . VAL A 1 92 ? 27.025 9.609 -26.386 1.00 95.81 92 VAL A N 1
ATOM 782 C CA . VAL A 1 92 ? 27.749 10.157 -25.247 1.00 95.81 92 VAL A CA 1
ATOM 783 C C . VAL A 1 92 ? 26.843 10.121 -24.022 1.00 95.81 92 VAL A C 1
ATOM 785 O O . VAL A 1 92 ? 25.675 10.489 -24.134 1.00 95.81 92 VAL A O 1
ATOM 788 N N . GLY A 1 93 ? 27.382 9.702 -22.879 1.00 95.31 93 GLY A N 1
ATOM 789 C CA . GLY A 1 93 ? 26.695 9.716 -21.585 1.00 95.31 93 GLY A CA 1
ATOM 790 C C . GLY A 1 93 ? 27.647 9.430 -20.427 1.00 95.31 93 GLY A C 1
ATOM 791 O O . GLY A 1 93 ? 28.844 9.237 -20.652 1.00 95.31 93 GLY A O 1
ATOM 792 N N . ASP A 1 94 ? 27.123 9.393 -19.208 1.00 93.69 94 ASP A N 1
ATOM 793 C CA . ASP A 1 94 ? 27.893 9.162 -17.984 1.00 93.69 94 ASP A CA 1
ATOM 794 C C . ASP A 1 94 ? 27.444 7.894 -17.214 1.00 93.69 94 ASP A C 1
ATOM 796 O O . ASP A 1 94 ? 26.844 6.977 -17.786 1.00 93.69 94 ASP A O 1
ATOM 800 N N . CYS A 1 95 ? 27.782 7.792 -15.922 1.00 94.25 95 CYS A N 1
ATOM 801 C CA . CYS A 1 95 ? 27.472 6.620 -15.100 1.00 94.25 95 CYS A CA 1
ATOM 802 C C . CYS A 1 95 ? 25.957 6.390 -14.928 1.00 94.25 95 CYS A C 1
ATOM 804 O O . CYS A 1 95 ? 25.498 5.239 -14.912 1.00 94.25 95 CYS A O 1
ATOM 806 N N . GLU A 1 96 ? 25.164 7.459 -14.863 1.00 94.62 96 GLU A N 1
ATOM 807 C CA . GLU A 1 96 ? 23.713 7.410 -14.687 1.00 94.62 96 GLU A CA 1
ATOM 808 C C . GLU A 1 96 ? 23.041 6.914 -15.970 1.00 94.62 96 GLU A C 1
ATOM 810 O O . GLU A 1 96 ? 22.235 5.972 -15.946 1.00 94.62 96 GLU A O 1
ATOM 815 N N . ASP A 1 97 ? 23.460 7.474 -17.105 1.00 97.25 97 ASP A N 1
ATOM 816 C CA . ASP A 1 97 ? 22.998 7.096 -18.441 1.00 97.25 97 ASP A CA 1
ATOM 817 C C . ASP A 1 97 ? 23.277 5.618 -18.739 1.00 97.25 97 ASP A C 1
ATOM 819 O O . ASP A 1 97 ? 22.403 4.871 -19.204 1.00 97.25 97 ASP A O 1
ATOM 823 N N . PHE A 1 98 ? 24.497 5.166 -18.435 1.00 98.06 98 PHE A N 1
ATOM 824 C CA . PHE A 1 98 ? 24.907 3.778 -18.644 1.00 98.06 98 PHE A CA 1
ATOM 825 C C . PHE A 1 98 ? 24.107 2.822 -17.764 1.00 98.06 98 PHE A C 1
ATOM 827 O O . PHE A 1 98 ? 23.703 1.751 -18.231 1.00 98.06 98 PHE A O 1
ATOM 834 N N . THR A 1 99 ? 23.829 3.221 -16.524 1.00 97.88 99 THR A N 1
ATOM 835 C CA . THR A 1 99 ? 23.013 2.443 -15.591 1.00 97.88 99 THR A CA 1
ATOM 836 C C . THR A 1 99 ? 21.580 2.296 -16.098 1.00 97.88 99 THR A C 1
ATOM 838 O O . THR A 1 99 ? 21.076 1.172 -16.172 1.00 97.88 99 THR A O 1
ATOM 841 N N . ILE A 1 100 ? 20.931 3.388 -16.522 1.00 97.12 100 ILE A N 1
ATOM 842 C CA . ILE A 1 100 ? 19.571 3.345 -17.088 1.00 97.12 100 ILE A CA 1
ATOM 843 C C . ILE A 1 100 ? 19.537 2.424 -18.311 1.00 97.12 100 ILE A C 1
ATOM 845 O O . ILE A 1 100 ? 18.690 1.528 -18.410 1.00 97.12 100 ILE A O 1
ATOM 849 N N . PHE A 1 101 ? 20.488 2.606 -19.226 1.00 98.25 101 PHE A N 1
ATOM 850 C CA . PHE A 1 101 ? 20.574 1.835 -20.457 1.00 98.25 101 PHE A CA 1
ATOM 851 C C . PHE A 1 101 ? 20.743 0.335 -20.193 1.00 98.25 101 PHE A C 1
ATOM 853 O O . PHE A 1 101 ? 19.919 -0.470 -20.638 1.00 98.25 101 PHE A O 1
ATOM 860 N N . CYS A 1 102 ? 21.765 -0.046 -19.425 1.00 98.06 102 CYS A N 1
ATOM 861 C CA . CYS A 1 102 ? 22.076 -1.444 -19.138 1.00 98.06 102 CYS A CA 1
ATOM 862 C C . CYS A 1 102 ? 20.964 -2.121 -18.330 1.00 98.06 102 CYS A C 1
ATOM 864 O O . CYS A 1 102 ? 20.548 -3.236 -18.659 1.00 98.06 102 CYS A O 1
ATOM 866 N N . SER A 1 103 ? 20.440 -1.438 -17.309 1.00 97.06 103 SER A N 1
ATOM 867 C CA . SER A 1 103 ? 19.374 -1.972 -16.461 1.00 97.06 103 SER A CA 1
ATOM 868 C C . SER A 1 103 ? 18.106 -2.243 -17.266 1.00 97.06 103 SER A C 1
ATOM 870 O O . SER A 1 103 ? 17.495 -3.305 -17.126 1.00 97.06 103 SER A O 1
ATOM 872 N N . SER A 1 104 ? 17.742 -1.338 -18.177 1.00 95.19 104 SER A N 1
ATOM 873 C CA . SER A 1 104 ? 16.553 -1.506 -19.013 1.00 95.19 104 SER A CA 1
ATOM 874 C C . SER A 1 104 ? 16.634 -2.734 -19.934 1.00 95.19 104 SER A C 1
ATOM 876 O O . SER A 1 104 ? 15.635 -3.433 -20.125 1.00 95.19 104 SER A O 1
ATOM 878 N N . ILE A 1 105 ? 17.830 -3.056 -20.442 1.00 95.94 105 ILE A N 1
ATOM 879 C CA . ILE A 1 105 ? 18.085 -4.275 -21.224 1.00 95.94 105 ILE A CA 1
ATOM 880 C C . ILE A 1 105 ? 17.927 -5.513 -20.337 1.00 95.94 105 ILE A C 1
ATOM 882 O O . ILE A 1 105 ? 17.200 -6.443 -20.691 1.00 95.94 105 ILE A O 1
ATOM 886 N N . LEU A 1 106 ? 18.561 -5.520 -19.161 1.00 94.12 106 LEU A N 1
ATOM 887 C CA . LEU A 1 106 ? 18.464 -6.630 -18.208 1.00 94.12 106 LEU A CA 1
ATOM 888 C C . LEU A 1 106 ? 17.016 -6.872 -17.752 1.00 94.12 106 LEU A C 1
ATOM 890 O O . LEU A 1 106 ? 16.588 -8.023 -17.656 1.00 94.12 106 LEU A O 1
ATOM 894 N N . CYS A 1 107 ? 16.234 -5.808 -17.547 1.00 87.44 107 CYS A N 1
ATOM 895 C CA . CYS A 1 107 ? 14.809 -5.891 -17.223 1.00 87.44 107 CYS A CA 1
ATOM 896 C C . CYS A 1 107 ? 14.002 -6.557 -18.343 1.00 87.44 107 CYS A C 1
ATOM 898 O O . CYS A 1 107 ? 13.227 -7.477 -18.082 1.00 87.44 107 CYS A O 1
ATOM 900 N N . ASN A 1 108 ? 14.209 -6.145 -19.597 1.00 84.75 108 ASN A N 1
ATOM 901 C CA . ASN A 1 108 ? 13.553 -6.759 -20.756 1.00 84.75 108 ASN A CA 1
ATOM 902 C C . ASN A 1 108 ? 13.938 -8.241 -20.934 1.00 84.75 108 ASN A C 1
ATOM 904 O O . ASN A 1 108 ? 13.113 -9.044 -21.370 1.00 84.75 108 ASN A O 1
ATOM 908 N N . LEU A 1 109 ? 15.158 -8.617 -20.540 1.00 82.88 109 LEU A N 1
ATOM 909 C CA . LEU A 1 109 ? 15.641 -10.002 -20.522 1.00 82.88 109 LEU A CA 1
ATOM 910 C C . LEU A 1 109 ? 15.217 -10.803 -19.282 1.00 82.88 109 LEU A C 1
ATOM 912 O O . LEU A 1 109 ? 15.541 -11.986 -19.196 1.00 82.88 109 LEU A O 1
ATOM 916 N N . ARG A 1 110 ? 14.490 -10.189 -18.338 1.00 82.88 110 ARG A N 1
ATOM 917 C CA . ARG A 1 110 ? 14.078 -10.795 -17.059 1.00 82.88 110 ARG A CA 1
ATOM 918 C C . ARG A 1 110 ? 15.254 -11.259 -16.188 1.00 82.88 110 ARG A C 1
ATOM 920 O O . ARG A 1 110 ? 15.160 -12.257 -15.479 1.00 82.88 110 ARG A O 1
ATOM 927 N N . ILE A 1 111 ? 16.362 -10.524 -16.221 1.00 84.75 111 ILE A N 1
ATOM 928 C CA . ILE A 1 111 ? 17.545 -10.790 -15.396 1.00 84.75 111 ILE A CA 1
ATOM 929 C C . ILE A 1 111 ? 17.525 -9.852 -14.191 1.00 84.75 111 ILE A C 1
ATOM 931 O O . ILE A 1 111 ? 17.788 -8.656 -14.327 1.00 84.75 111 ILE A O 1
ATOM 935 N N . SER A 1 112 ? 17.191 -10.387 -13.015 1.00 87.06 112 SER A N 1
ATOM 936 C CA . SER A 1 112 ? 17.212 -9.619 -11.765 1.00 87.06 112 SER A CA 1
ATOM 937 C C . SER A 1 112 ? 18.630 -9.172 -11.427 1.00 87.06 112 SER A C 1
ATOM 939 O O . SER A 1 112 ? 19.596 -9.906 -11.649 1.00 87.06 112 SER A O 1
ATOM 941 N N . HIS A 1 113 ? 18.748 -7.952 -10.921 1.00 92.31 113 HIS A N 1
ATOM 942 C CA . HIS A 1 113 ? 20.024 -7.295 -10.669 1.00 92.31 113 HIS A CA 1
ATOM 943 C C . HIS A 1 113 ? 19.865 -6.200 -9.614 1.00 92.31 113 HIS A C 1
ATOM 945 O O . HIS A 1 113 ? 18.754 -5.847 -9.230 1.00 92.31 113 HIS A O 1
ATOM 951 N N . THR A 1 114 ? 20.979 -5.651 -9.161 1.00 92.00 114 THR A N 1
ATOM 952 C CA . THR A 1 114 ? 21.049 -4.592 -8.160 1.00 92.00 114 THR A CA 1
ATOM 953 C C . THR A 1 114 ? 21.629 -3.349 -8.809 1.00 92.00 114 THR A C 1
ATOM 955 O O . THR A 1 114 ? 22.644 -3.437 -9.496 1.00 92.00 114 THR A O 1
ATOM 958 N N . ILE A 1 115 ? 20.993 -2.199 -8.603 1.00 95.62 115 ILE A N 1
ATOM 959 C CA . ILE A 1 115 ? 21.605 -0.898 -8.870 1.00 95.62 115 ILE A CA 1
ATOM 960 C C . ILE A 1 115 ? 22.378 -0.507 -7.621 1.00 95.62 115 ILE A C 1
ATOM 962 O O . ILE A 1 115 ? 21.813 -0.495 -6.528 1.00 95.62 115 ILE A O 1
ATOM 966 N N . ARG A 1 116 ? 23.663 -0.225 -7.778 1.00 93.50 116 ARG A N 1
ATOM 967 C CA . ARG A 1 116 ? 24.584 0.069 -6.688 1.00 93.50 116 ARG A CA 1
ATOM 968 C C . ARG A 1 116 ? 25.097 1.487 -6.833 1.00 93.50 116 ARG A C 1
ATOM 970 O O . ARG A 1 116 ? 25.624 1.835 -7.884 1.00 93.50 116 ARG A O 1
ATOM 977 N N . MET A 1 117 ? 24.965 2.277 -5.776 1.00 92.44 117 MET A N 1
ATOM 978 C CA . MET A 1 117 ? 25.635 3.564 -5.631 1.00 92.44 117 MET A CA 1
ATOM 979 C C . MET A 1 117 ? 26.859 3.387 -4.734 1.00 92.44 117 MET A C 1
ATOM 981 O O . MET A 1 117 ? 26.774 2.709 -3.710 1.00 92.44 117 MET A O 1
ATOM 985 N N . ALA A 1 118 ? 27.994 3.965 -5.114 1.00 90.94 118 ALA A N 1
ATOM 986 C CA . ALA A 1 118 ? 29.258 3.837 -4.404 1.00 90.94 118 ALA A CA 1
ATOM 987 C C . ALA A 1 118 ? 29.807 5.190 -3.936 1.00 90.94 118 ALA A C 1
ATOM 989 O O . ALA A 1 118 ? 29.709 6.208 -4.627 1.00 90.94 118 ALA A O 1
ATOM 990 N N . ASP A 1 119 ? 30.410 5.161 -2.749 1.00 90.50 119 ASP A N 1
ATOM 991 C CA . ASP A 1 119 ? 31.208 6.237 -2.170 1.00 90.50 119 ASP A CA 1
ATOM 992 C C . ASP A 1 119 ? 32.638 5.733 -1.934 1.00 90.50 119 ASP A C 1
ATOM 994 O O . ASP A 1 119 ? 32.881 4.814 -1.141 1.00 90.50 119 ASP A O 1
ATOM 998 N N . TYR A 1 120 ? 33.583 6.361 -2.632 1.00 88.69 120 TYR A N 1
ATOM 999 C CA . TYR A 1 120 ? 35.019 6.080 -2.560 1.00 88.69 120 TYR A CA 1
ATOM 1000 C C . TYR A 1 120 ? 35.776 7.067 -1.650 1.00 88.69 120 TYR A C 1
ATOM 1002 O O . TYR A 1 120 ? 36.980 7.269 -1.800 1.00 88.69 120 TYR A O 1
ATOM 1010 N N . GLY A 1 121 ? 35.077 7.709 -0.710 1.00 82.62 121 GLY A N 1
ATOM 1011 C CA . GLY A 1 121 ? 35.627 8.678 0.244 1.00 82.62 121 GLY A CA 1
ATOM 1012 C C . GLY A 1 121 ? 35.404 10.144 -0.137 1.00 82.62 121 GLY A C 1
ATOM 1013 O O . GLY A 1 121 ? 36.011 11.025 0.470 1.00 82.62 121 GLY A O 1
ATOM 1014 N N . LYS A 1 122 ? 34.557 10.420 -1.136 1.00 81.88 122 LYS A N 1
ATOM 1015 C CA . LYS A 1 122 ? 34.215 11.781 -1.600 1.00 81.88 122 LYS A CA 1
ATOM 1016 C C . LYS A 1 122 ? 32.700 12.029 -1.639 1.00 81.88 122 LYS A C 1
ATOM 1018 O O . LYS A 1 122 ? 32.257 13.039 -2.183 1.00 81.88 122 LYS A O 1
ATOM 1023 N N . GLY A 1 123 ? 31.921 11.134 -1.034 1.00 80.38 123 GLY A N 1
ATOM 1024 C CA . GLY A 1 123 ? 30.464 11.121 -1.080 1.00 80.38 123 GLY A CA 1
ATOM 1025 C C . GLY A 1 123 ? 29.933 10.172 -2.153 1.00 80.38 123 GLY A C 1
ATOM 1026 O O . GLY A 1 123 ? 30.687 9.602 -2.943 1.00 80.38 123 GLY A O 1
ATOM 1027 N N . TRP A 1 124 ? 28.613 10.001 -2.177 1.00 80.69 124 TRP A N 1
ATOM 1028 C CA . TRP A 1 124 ? 27.917 9.179 -3.164 1.00 80.69 124 TRP A CA 1
ATOM 1029 C C . TRP A 1 124 ? 28.015 9.805 -4.558 1.00 80.69 124 TRP A C 1
ATOM 1031 O O . TRP A 1 124 ? 27.324 10.784 -4.841 1.00 80.69 124 TRP A O 1
ATOM 1041 N N . GLN A 1 125 ? 28.905 9.267 -5.395 1.00 78.25 125 GLN A N 1
ATOM 1042 C CA . GLN A 1 125 ? 29.294 9.880 -6.675 1.00 78.25 125 GLN A CA 1
ATOM 1043 C C . GLN A 1 125 ? 29.201 8.937 -7.874 1.00 78.25 125 GLN A C 1
ATOM 1045 O O . GLN A 1 125 ? 29.273 9.400 -9.007 1.00 78.25 125 GLN A O 1
ATOM 1050 N N . HIS A 1 126 ? 29.092 7.626 -7.649 1.00 92.62 126 HIS A N 1
ATOM 1051 C CA . HIS A 1 126 ? 29.143 6.647 -8.731 1.00 92.62 126 HIS A CA 1
ATOM 1052 C C . HIS A 1 126 ? 27.984 5.666 -8.651 1.00 92.62 126 HIS A C 1
ATOM 1054 O O . HIS A 1 126 ? 27.626 5.233 -7.558 1.00 92.62 126 HIS A O 1
ATOM 1060 N N . ILE A 1 127 ? 27.414 5.300 -9.796 1.00 95.12 127 ILE A N 1
ATOM 1061 C CA . ILE A 1 127 ? 26.290 4.367 -9.902 1.00 95.12 127 ILE A CA 1
ATOM 1062 C C . ILE A 1 127 ? 26.558 3.336 -11.001 1.00 95.12 127 ILE A C 1
ATOM 1064 O O . ILE A 1 127 ? 27.033 3.676 -12.082 1.00 95.12 127 ILE A O 1
ATOM 1068 N N . TYR A 1 128 ? 26.274 2.066 -10.713 1.00 97.12 128 TYR A N 1
ATOM 1069 C CA . TYR A 1 128 ? 26.459 0.946 -11.639 1.00 97.12 128 TYR A CA 1
ATOM 1070 C C . TYR A 1 128 ? 25.570 -0.249 -11.267 1.00 97.12 128 TYR A C 1
ATOM 1072 O O . TYR A 1 128 ? 24.706 -0.162 -10.392 1.00 97.12 128 TYR A O 1
ATOM 1080 N N . ILE A 1 129 ? 25.746 -1.382 -11.954 1.00 97.88 129 ILE A N 1
ATOM 1081 C CA . ILE A 1 129 ? 24.882 -2.560 -11.827 1.00 97.88 129 ILE A CA 1
ATOM 1082 C C . ILE A 1 129 ? 25.658 -3.772 -11.303 1.00 97.88 129 ILE A C 1
ATOM 1084 O O . ILE A 1 129 ? 26.776 -4.044 -11.737 1.00 97.88 129 ILE A O 1
ATOM 1088 N N . LYS A 1 130 ? 25.019 -4.581 -10.450 1.00 96.69 130 LYS A N 1
ATOM 1089 C CA . LYS A 1 130 ? 25.449 -5.949 -10.127 1.00 96.69 130 LYS A CA 1
ATOM 1090 C C . LYS A 1 130 ? 24.416 -6.991 -10.520 1.00 96.69 130 LYS A C 1
ATOM 1092 O O . LYS A 1 130 ? 23.249 -6.893 -10.166 1.00 96.69 130 LYS A O 1
ATOM 1097 N N . VAL A 1 131 ? 24.855 -8.038 -11.206 1.00 93.25 131 VAL A N 1
ATOM 1098 C CA . VAL A 1 131 ? 24.041 -9.198 -11.580 1.00 93.25 131 VAL A CA 1
ATOM 1099 C C . VAL A 1 131 ? 24.565 -10.417 -10.826 1.00 93.25 131 VAL A C 1
ATOM 1101 O O . VAL A 1 131 ? 25.540 -11.054 -11.239 1.00 93.25 131 VAL A O 1
ATOM 1104 N N . GLY A 1 132 ? 23.963 -10.707 -9.670 1.00 90.25 132 GLY A N 1
ATOM 1105 C CA . GLY A 1 132 ? 24.560 -11.613 -8.685 1.00 90.25 132 GLY A CA 1
ATOM 1106 C C . GLY A 1 132 ? 25.942 -11.099 -8.266 1.00 90.25 132 GLY A C 1
ATOM 1107 O O . GLY A 1 132 ? 26.088 -9.946 -7.869 1.00 90.25 132 GLY A O 1
ATOM 1108 N N . ASN A 1 133 ? 26.975 -11.924 -8.440 1.00 91.38 133 ASN A N 1
ATOM 1109 C CA . ASN A 1 133 ? 28.363 -11.535 -8.162 1.00 91.38 133 ASN A CA 1
ATOM 1110 C C . ASN A 1 133 ? 29.049 -10.791 -9.322 1.00 91.38 133 ASN A C 1
ATOM 1112 O O . ASN A 1 133 ? 30.216 -10.438 -9.199 1.00 91.38 133 ASN A O 1
ATOM 1116 N N . THR A 1 134 ? 28.355 -10.571 -10.444 1.00 94.88 134 THR A N 1
ATOM 1117 C CA . THR A 1 134 ? 28.942 -9.941 -11.635 1.00 94.88 134 THR A CA 1
ATOM 1118 C C . THR A 1 134 ? 28.753 -8.430 -11.606 1.00 94.88 134 THR A C 1
ATOM 1120 O O . THR A 1 134 ? 27.616 -7.974 -11.546 1.00 94.88 134 THR A O 1
ATOM 1123 N N . VAL A 1 135 ? 29.826 -7.653 -11.718 1.00 97.50 135 VAL A N 1
ATOM 1124 C CA . VAL A 1 135 ? 29.782 -6.189 -11.813 1.00 97.50 135 VAL A CA 1
ATOM 1125 C C . VAL A 1 135 ? 29.676 -5.770 -13.280 1.00 97.50 135 VAL A C 1
ATOM 1127 O O . VAL A 1 135 ? 30.494 -6.145 -14.122 1.00 97.50 135 VAL A O 1
ATOM 1130 N N . LEU A 1 136 ? 28.628 -5.012 -13.586 1.00 97.88 136 LEU A N 1
ATOM 1131 C CA . LEU A 1 136 ? 28.361 -4.405 -14.881 1.00 97.88 136 LEU A CA 1
ATOM 1132 C C . LEU A 1 136 ? 28.478 -2.888 -14.727 1.00 97.88 136 LEU A C 1
ATOM 1134 O O . LEU A 1 136 ? 27.509 -2.202 -14.409 1.00 97.88 136 LEU A O 1
ATOM 1138 N N . ASP A 1 137 ? 29.688 -2.397 -14.964 1.00 97.62 137 ASP A N 1
ATOM 1139 C CA . ASP A 1 137 ? 30.034 -0.985 -14.856 1.00 97.62 137 ASP A CA 1
ATOM 1140 C C . ASP A 1 137 ? 30.832 -0.540 -16.090 1.00 97.62 137 ASP A C 1
ATOM 1142 O O . ASP A 1 137 ? 32.048 -0.713 -16.124 1.00 97.62 137 ASP A O 1
ATOM 1146 N N . PRO A 1 138 ? 30.177 0.004 -17.131 1.00 96.12 138 PRO A N 1
ATOM 1147 C CA . PRO A 1 138 ? 30.865 0.448 -18.343 1.00 96.12 138 PRO A CA 1
ATOM 1148 C C . PRO A 1 138 ? 31.753 1.692 -18.170 1.00 96.12 138 PRO A C 1
ATOM 1150 O O . PRO A 1 138 ? 32.418 2.079 -19.133 1.00 96.12 138 PRO A O 1
ATOM 1153 N N . VAL A 1 139 ? 31.777 2.321 -16.988 1.00 95.06 139 VAL A N 1
ATOM 1154 C CA . VAL A 1 139 ? 32.734 3.399 -16.682 1.00 95.06 139 VAL A CA 1
ATOM 1155 C C . VAL A 1 139 ? 34.130 2.822 -16.449 1.00 95.06 139 VAL A C 1
ATOM 1157 O O . VAL A 1 139 ? 35.122 3.437 -16.830 1.00 95.06 139 VAL A O 1
ATOM 1160 N N . GLN A 1 140 ? 34.208 1.605 -15.909 1.00 93.94 140 GLN A N 1
ATOM 1161 C CA . GLN A 1 140 ? 35.465 0.903 -15.669 1.00 93.94 140 GLN A CA 1
ATOM 1162 C C . GLN A 1 140 ? 36.107 0.415 -16.977 1.00 93.94 140 GLN A C 1
ATOM 1164 O O . GLN A 1 140 ? 35.449 0.168 -17.998 1.00 93.94 140 GLN A O 1
ATOM 1169 N N . ASP A 1 141 ? 37.427 0.246 -16.953 1.00 91.69 141 ASP A N 1
ATOM 1170 C CA . ASP A 1 141 ? 38.176 -0.285 -18.099 1.00 91.69 141 ASP A CA 1
ATOM 1171 C C . ASP A 1 141 ? 38.025 -1.797 -18.244 1.00 91.69 141 ASP A C 1
ATOM 1173 O O . ASP A 1 141 ? 38.011 -2.326 -19.358 1.00 91.69 141 ASP A O 1
ATOM 1177 N N . MET A 1 142 ? 37.847 -2.493 -17.122 1.00 94.12 142 MET A N 1
ATOM 1178 C CA . MET A 1 142 ? 37.715 -3.942 -17.077 1.00 94.12 142 MET A CA 1
ATOM 1179 C C . MET A 1 142 ? 36.297 -4.361 -16.700 1.00 94.12 142 MET A C 1
ATOM 1181 O O . MET A 1 142 ? 35.692 -3.843 -15.765 1.00 94.12 142 MET A O 1
ATOM 1185 N N . PHE A 1 143 ? 35.779 -5.365 -17.407 1.00 97.25 143 PHE A N 1
ATOM 1186 C CA . PHE A 1 143 ? 34.518 -6.002 -17.045 1.00 97.25 143 PHE A CA 1
ATOM 1187 C C . PHE A 1 143 ? 34.648 -6.763 -15.717 1.00 97.25 143 PHE A C 1
ATOM 1189 O O . PHE A 1 143 ? 35.648 -7.446 -15.495 1.00 97.25 143 PHE A O 1
ATOM 1196 N N . ASN A 1 144 ? 33.592 -6.734 -14.896 1.00 95.88 144 ASN A N 1
ATOM 1197 C CA . ASN A 1 144 ? 33.522 -7.423 -13.606 1.00 95.88 144 ASN A CA 1
ATOM 1198 C C . ASN A 1 144 ? 34.583 -6.963 -12.584 1.00 95.88 144 ASN A C 1
ATOM 1200 O O . ASN A 1 144 ? 35.106 -7.773 -11.819 1.00 95.88 144 ASN A O 1
ATOM 1204 N N . TYR A 1 145 ? 34.895 -5.669 -12.590 1.00 94.56 145 TYR A N 1
ATOM 1205 C CA . TYR A 1 145 ? 35.794 -5.013 -11.644 1.00 94.56 145 TYR A CA 1
ATOM 1206 C C . TYR A 1 145 ? 35.010 -4.044 -10.746 1.00 94.56 145 TYR A C 1
ATOM 1208 O O . TYR A 1 145 ? 34.072 -3.404 -11.212 1.00 94.56 145 TYR A O 1
ATOM 1216 N N . GLU A 1 146 ? 35.381 -3.948 -9.468 1.00 92.75 146 GLU A N 1
ATOM 1217 C CA . GLU A 1 146 ? 34.769 -3.052 -8.478 1.00 92.75 146 GLU A CA 1
ATOM 1218 C C . GLU A 1 146 ? 35.858 -2.568 -7.511 1.00 92.75 146 GLU A C 1
ATOM 1220 O O . GLU A 1 146 ? 36.503 -3.374 -6.835 1.00 92.75 146 GLU A O 1
ATOM 1225 N N . ASP A 1 147 ? 36.070 -1.252 -7.450 1.00 89.19 147 ASP A N 1
ATOM 1226 C CA . ASP A 1 147 ? 36.923 -0.626 -6.436 1.00 89.19 147 ASP A CA 1
ATOM 1227 C C . ASP A 1 147 ? 36.299 -0.755 -5.047 1.00 89.19 147 ASP A C 1
ATOM 1229 O O . ASP A 1 147 ? 35.078 -0.731 -4.906 1.00 89.19 147 ASP A O 1
ATOM 1233 N N . LYS A 1 148 ? 37.125 -0.825 -3.997 1.00 90.81 148 LYS A N 1
ATOM 1234 C CA . LYS A 1 148 ? 36.629 -0.871 -2.613 1.00 90.81 148 LYS A CA 1
ATOM 1235 C C . LYS A 1 148 ? 36.003 0.468 -2.211 1.00 90.81 148 LYS A C 1
ATOM 1237 O O . LYS A 1 148 ? 36.676 1.493 -2.228 1.00 90.81 148 LYS A O 1
ATOM 1242 N N . GLY A 1 149 ? 34.757 0.436 -1.746 1.00 90.56 149 GLY A N 1
ATOM 1243 C CA . GLY A 1 149 ? 34.054 1.606 -1.221 1.00 90.56 149 GLY A CA 1
ATOM 1244 C C . GLY A 1 149 ? 32.913 1.249 -0.270 1.00 90.56 149 GLY A C 1
ATOM 1245 O O . GLY A 1 149 ? 32.729 0.089 0.109 1.00 90.56 149 GLY A O 1
ATOM 1246 N N . LYS A 1 150 ? 32.145 2.267 0.124 1.00 91.62 150 LYS A N 1
ATOM 1247 C CA . LYS A 1 150 ? 30.830 2.085 0.754 1.00 91.62 150 LYS A CA 1
ATOM 1248 C C . LYS A 1 150 ? 29.778 1.974 -0.340 1.00 91.62 150 LYS A C 1
ATOM 1250 O O . LYS A 1 150 ? 29.891 2.654 -1.357 1.00 91.62 150 LYS A O 1
ATOM 1255 N N . TYR A 1 151 ? 28.758 1.150 -0.119 1.00 91.69 151 TYR A N 1
ATOM 1256 C CA . TYR A 1 151 ? 27.741 0.866 -1.129 1.00 91.69 151 TYR A CA 1
ATOM 1257 C C . TYR A 1 151 ? 26.330 1.058 -0.584 1.00 91.69 151 TYR A C 1
ATOM 1259 O O . TYR A 1 151 ? 26.046 0.688 0.556 1.00 91.69 151 TYR A O 1
ATOM 1267 N N . LEU A 1 152 ? 25.454 1.589 -1.431 1.00 82.50 152 LEU A N 1
ATOM 1268 C CA . LEU A 1 152 ? 24.009 1.588 -1.260 1.00 82.50 152 LEU A CA 1
ATOM 1269 C C . LEU A 1 152 ? 23.387 0.803 -2.414 1.00 82.50 152 LEU A C 1
ATOM 1271 O O . LEU A 1 152 ? 23.619 1.121 -3.577 1.00 82.50 152 LEU A O 1
ATOM 1275 N N . ASP A 1 153 ? 22.574 -0.196 -2.084 1.00 87.31 153 ASP A N 1
ATOM 1276 C CA . ASP A 1 153 ? 22.018 -1.132 -3.056 1.00 87.31 153 ASP A CA 1
ATOM 1277 C C . ASP A 1 153 ? 20.501 -0.972 -3.206 1.00 87.31 153 ASP A C 1
ATOM 1279 O O . ASP A 1 153 ? 19.758 -0.849 -2.230 1.00 87.31 153 ASP A O 1
ATOM 1283 N N . TYR A 1 154 ? 20.029 -1.032 -4.451 1.00 82.25 154 TYR A N 1
ATOM 1284 C CA . TYR A 1 154 ? 18.618 -1.108 -4.808 1.00 82.25 154 TYR A CA 1
ATOM 1285 C C . TYR A 1 154 ? 18.362 -2.324 -5.699 1.00 82.25 154 TYR A C 1
ATOM 1287 O O . TYR A 1 154 ? 18.782 -2.378 -6.855 1.00 82.25 154 TYR A O 1
ATOM 1295 N N . GLU A 1 155 ? 17.631 -3.306 -5.178 1.00 83.81 155 GLU A N 1
ATOM 1296 C CA . GLU A 1 155 ? 17.293 -4.512 -5.932 1.00 83.81 155 GLU A CA 1
ATOM 1297 C C . GLU A 1 155 ? 16.186 -4.266 -6.967 1.00 83.81 155 GLU A C 1
ATOM 1299 O O . GLU A 1 155 ? 15.064 -3.852 -6.640 1.00 83.81 155 GLU A O 1
ATOM 1304 N N . ILE A 1 156 ? 16.499 -4.604 -8.217 1.00 76.50 156 ILE A N 1
ATOM 1305 C CA . ILE A 1 156 ? 15.594 -4.667 -9.359 1.00 76.50 156 ILE A CA 1
ATOM 1306 C C . ILE A 1 156 ? 15.217 -6.129 -9.594 1.00 76.50 156 ILE A C 1
ATOM 1308 O O . ILE A 1 156 ? 15.978 -6.939 -10.132 1.00 76.50 156 ILE A O 1
ATOM 1312 N N . ASN A 1 157 ? 13.984 -6.468 -9.221 1.00 75.25 157 ASN A N 1
ATOM 1313 C CA . ASN A 1 157 ? 13.381 -7.740 -9.589 1.00 75.25 157 ASN A CA 1
ATOM 1314 C C . ASN A 1 157 ? 12.880 -7.669 -11.040 1.00 75.25 157 ASN A C 1
ATOM 1316 O O . ASN A 1 157 ? 11.781 -7.184 -11.312 1.00 75.25 157 ASN A O 1
ATOM 1320 N N . ALA A 1 158 ? 13.679 -8.159 -11.987 1.00 57.94 158 ALA A N 1
ATOM 1321 C CA . ALA A 1 158 ? 13.367 -8.080 -13.415 1.00 57.94 158 ALA A CA 1
ATOM 1322 C C . ALA A 1 158 ? 12.156 -8.936 -13.827 1.00 57.94 158 ALA A C 1
ATOM 1324 O O . ALA A 1 158 ? 11.538 -8.666 -14.858 1.00 57.94 158 ALA A O 1
ATOM 1325 N N . ASN A 1 159 ? 11.750 -9.904 -12.997 1.00 49.47 159 ASN A N 1
ATOM 1326 C CA . ASN A 1 159 ? 10.482 -10.619 -13.171 1.00 49.47 159 ASN A CA 1
ATOM 1327 C C . ASN A 1 159 ? 9.258 -9.746 -12.826 1.00 49.47 159 ASN A C 1
ATOM 1329 O O . ASN A 1 159 ? 8.149 -10.059 -13.260 1.00 49.47 159 ASN A O 1
ATOM 1333 N N . GLY A 1 160 ? 9.462 -8.641 -12.099 1.00 39.62 160 GLY A N 1
ATOM 1334 C CA . GLY A 1 160 ? 8.450 -7.640 -11.748 1.00 39.62 160 GLY A CA 1
ATOM 1335 C C . GLY A 1 160 ? 8.618 -6.279 -12.431 1.00 39.62 160 GLY A C 1
ATOM 1336 O O . GLY A 1 160 ? 7.747 -5.434 -12.287 1.00 39.62 160 GLY A O 1
ATOM 1337 N N . LEU A 1 161 ? 9.704 -6.042 -13.179 1.00 39.31 161 LEU A N 1
ATOM 1338 C CA . LEU A 1 161 ? 10.009 -4.717 -13.743 1.00 39.31 161 LEU A CA 1
ATOM 1339 C C . LEU A 1 161 ? 9.693 -4.561 -15.235 1.00 39.31 161 LEU A C 1
ATOM 1341 O O . LEU A 1 161 ? 9.601 -3.440 -15.703 1.00 39.31 161 LEU A O 1
ATOM 1345 N N . GLY A 1 162 ? 9.388 -5.636 -15.970 1.00 35.09 162 GLY A N 1
ATOM 1346 C CA . GLY A 1 162 ? 8.851 -5.574 -17.347 1.00 35.09 162 GLY A CA 1
ATOM 1347 C C . GLY A 1 162 ? 7.318 -5.564 -17.442 1.00 35.09 162 GLY A C 1
ATOM 1348 O O . GLY A 1 162 ? 6.743 -5.749 -18.516 1.00 35.09 162 GLY A O 1
ATOM 1349 N N . LYS A 1 163 ? 6.654 -5.428 -16.298 1.00 36.16 163 LYS A N 1
ATOM 1350 C CA . LYS A 1 163 ? 5.223 -5.577 -16.094 1.00 36.16 163 LYS A CA 1
ATOM 1351 C C . LYS A 1 163 ? 4.869 -4.709 -14.880 1.00 36.16 163 LYS A C 1
ATOM 1353 O O . LYS A 1 163 ? 5.246 -5.075 -13.781 1.00 36.16 163 LYS A O 1
ATOM 1358 N N . LEU A 1 164 ? 4.032 -3.680 -15.011 1.00 35.56 164 LEU A N 1
ATOM 1359 C CA . LEU A 1 164 ? 2.858 -3.778 -14.141 1.00 35.56 164 LEU A CA 1
ATOM 1360 C C . LEU A 1 164 ? 2.122 -4.974 -14.732 1.00 35.56 164 LEU A C 1
ATOM 1362 O O . LEU A 1 164 ? 1.784 -4.922 -15.922 1.00 35.56 164 LEU A O 1
ATOM 1366 N N . PRO A 1 165 ? 2.051 -6.124 -14.044 1.00 36.41 165 PRO A N 1
ATOM 1367 C CA . PRO A 1 165 ? 1.517 -7.300 -14.681 1.00 36.41 165 PRO A CA 1
ATOM 1368 C C . PRO A 1 165 ? 0.077 -6.980 -14.998 1.00 36.41 165 PRO A C 1
ATOM 1370 O O . PRO A 1 165 ? -0.735 -6.767 -14.111 1.00 36.41 165 PRO A O 1
ATOM 1373 N N . VAL A 1 166 ? -0.255 -7.012 -16.282 1.00 35.81 166 VAL A N 1
ATOM 1374 C CA . VAL A 1 166 ? -1.638 -7.202 -16.695 1.00 35.81 166 VAL A CA 1
ATOM 1375 C C . VAL A 1 166 ? -2.187 -8.431 -15.942 1.00 35.81 166 VAL A C 1
ATOM 1377 O O . VAL A 1 166 ? -3.325 -8.435 -15.529 1.00 35.81 166 VAL A O 1
ATOM 1380 N N . SER A 1 167 ? -1.371 -9.426 -15.579 1.00 34.62 167 SER A N 1
ATOM 1381 C CA . SER A 1 167 ? -1.779 -10.522 -14.683 1.00 34.62 167 SER A CA 1
ATOM 1382 C C . SER A 1 167 ? -1.975 -10.183 -13.187 1.00 34.62 167 SER A C 1
ATOM 1384 O O . SER A 1 167 ? -2.351 -11.083 -12.452 1.00 34.62 167 SER A O 1
ATOM 1386 N N . LEU A 1 168 ? -1.702 -8.959 -12.722 1.00 32.94 168 LEU A N 1
ATOM 1387 C CA . LEU A 1 168 ? -1.981 -8.473 -11.354 1.00 32.94 168 LEU A CA 1
ATOM 1388 C C . LEU A 1 168 ? -3.128 -7.459 -11.318 1.00 32.94 168 LEU A C 1
ATOM 1390 O O . LEU A 1 168 ? -3.652 -7.179 -10.248 1.00 32.94 168 LEU A O 1
ATOM 1394 N N . TYR A 1 169 ? -3.530 -6.930 -12.471 1.00 46.09 169 TYR A N 1
ATOM 1395 C CA . TYR A 1 169 ? -4.790 -6.222 -12.583 1.00 46.09 169 TYR A CA 1
ATOM 1396 C C . TYR A 1 169 ? -5.916 -7.246 -12.600 1.00 46.09 169 TYR A C 1
ATOM 1398 O O . TYR A 1 169 ? -5.955 -8.141 -13.458 1.00 46.09 169 TYR A O 1
ATOM 1406 N N . SER A 1 170 ? -6.853 -7.091 -11.671 1.00 52.28 170 SER A N 1
ATOM 1407 C CA . SER A 1 170 ? -8.177 -7.673 -11.820 1.00 52.28 170 SER A CA 1
ATOM 1408 C C . SER A 1 170 ? -8.723 -7.301 -13.206 1.00 52.28 170 SER A C 1
ATOM 1410 O O . SER A 1 170 ? -8.310 -6.316 -13.833 1.00 52.28 170 SER A O 1
ATOM 1412 N N . ALA A 1 171 ? -9.660 -8.091 -13.728 1.00 59.78 171 ALA A N 1
ATOM 1413 C CA . ALA A 1 171 ? -10.299 -7.775 -15.006 1.00 59.78 171 ALA A CA 1
ATOM 1414 C C . ALA A 1 171 ? -10.868 -6.337 -15.028 1.00 59.78 171 ALA A C 1
ATOM 1416 O O . ALA A 1 171 ? -10.877 -5.691 -16.074 1.00 59.78 171 ALA A O 1
ATOM 1417 N N . ARG A 1 172 ? -11.215 -5.803 -13.851 1.00 65.06 172 ARG A N 1
ATOM 1418 C CA . ARG A 1 172 ? -11.611 -4.417 -13.629 1.00 65.06 172 ARG A CA 1
ATOM 1419 C C . ARG A 1 172 ? -10.529 -3.404 -13.957 1.00 65.06 172 ARG A C 1
ATOM 1421 O O . ARG A 1 172 ? -10.782 -2.507 -14.752 1.00 65.06 172 ARG A O 1
ATOM 1428 N N . GLU A 1 173 ? -9.334 -3.517 -13.389 1.00 59.97 173 GLU A N 1
ATOM 1429 C CA . GLU A 1 173 ? -8.290 -2.511 -13.631 1.00 59.97 173 GLU A CA 1
ATOM 1430 C C . GLU A 1 173 ? -7.767 -2.549 -15.072 1.00 59.97 173 GLU A C 1
ATOM 1432 O O . GLU A 1 173 ? -7.430 -1.502 -15.625 1.00 59.97 173 GLU A O 1
ATOM 1437 N N . LYS A 1 174 ? -7.781 -3.723 -15.723 1.00 66.19 174 LYS A N 1
ATOM 1438 C CA . LYS A 1 174 ? -7.496 -3.835 -17.166 1.00 66.19 174 LYS A CA 1
ATOM 1439 C C . LYS A 1 174 ? -8.503 -3.061 -17.999 1.00 66.19 174 LYS A C 1
ATOM 1441 O O . LYS A 1 174 ? -8.108 -2.269 -18.847 1.00 66.19 174 LYS A O 1
ATOM 1446 N N . PHE A 1 175 ? -9.785 -3.280 -17.722 1.00 76.81 175 PHE A N 1
ATOM 1447 C CA . PHE A 1 175 ? -10.874 -2.620 -18.422 1.00 76.81 175 PHE A CA 1
ATOM 1448 C C . PHE A 1 175 ? -10.794 -1.096 -18.281 1.00 76.81 175 PHE A C 1
ATOM 1450 O O . PHE A 1 175 ? -10.889 -0.386 -19.276 1.00 76.81 175 PHE A O 1
ATOM 1457 N N . ILE A 1 176 ? -10.538 -0.577 -17.074 1.00 71.88 176 ILE A N 1
ATOM 1458 C CA . ILE A 1 176 ? -10.420 0.876 -16.879 1.00 71.88 176 ILE A CA 1
ATOM 1459 C C . ILE A 1 176 ? -9.186 1.443 -17.601 1.00 71.88 176 ILE A C 1
ATOM 1461 O O . ILE A 1 176 ? -9.245 2.540 -18.155 1.00 71.88 176 ILE A O 1
ATOM 1465 N N . LEU A 1 177 ? -8.073 0.706 -17.641 1.00 67.62 177 LEU A N 1
ATOM 1466 C CA . LEU A 1 177 ? -6.890 1.124 -18.393 1.00 67.62 177 LEU A CA 1
ATOM 1467 C C . LEU A 1 177 ? -7.165 1.176 -19.905 1.00 67.62 177 LEU A C 1
ATOM 1469 O O . LEU A 1 177 ? -6.746 2.117 -20.577 1.00 67.62 177 LEU A O 1
ATOM 1473 N N . GLU A 1 178 ? -7.864 0.179 -20.445 1.00 77.06 178 GLU A N 1
ATOM 1474 C CA . GLU A 1 178 ? -8.289 0.146 -21.850 1.00 77.06 178 GLU A CA 1
ATOM 1475 C C . GLU A 1 178 ? -9.251 1.291 -22.178 1.00 77.06 178 GLU A C 1
ATOM 1477 O O . GLU A 1 178 ? -9.051 1.979 -23.180 1.00 77.06 178 GLU A O 1
ATOM 1482 N N . LEU A 1 179 ? -10.212 1.559 -21.292 1.00 79.62 179 LEU A N 1
ATOM 1483 C CA . LEU A 1 179 ? -11.133 2.689 -21.391 1.00 79.62 179 LEU A CA 1
ATOM 1484 C C . LEU A 1 179 ? -10.399 4.032 -21.416 1.00 79.62 179 LEU A C 1
ATOM 1486 O O . LEU A 1 179 ? -10.649 4.856 -22.293 1.00 79.62 179 LEU A O 1
ATOM 1490 N N . TRP A 1 180 ? -9.443 4.243 -20.508 1.00 75.12 180 TRP A N 1
ATOM 1491 C CA . TRP A 1 180 ? -8.650 5.471 -20.504 1.00 75.12 180 TRP A CA 1
ATOM 1492 C C . TRP A 1 180 ? -7.824 5.630 -21.786 1.00 75.12 180 TRP A C 1
ATOM 1494 O O . TRP A 1 180 ? -7.791 6.709 -22.374 1.00 75.12 180 TRP A O 1
ATOM 1504 N N . ASN A 1 181 ? -7.211 4.550 -22.275 1.00 72.31 181 ASN A N 1
ATOM 1505 C CA . ASN A 1 181 ? -6.476 4.581 -23.540 1.00 72.31 181 ASN A CA 1
ATOM 1506 C C . ASN A 1 181 ? -7.385 4.919 -24.735 1.00 72.31 181 ASN A C 1
ATOM 1508 O O . ASN A 1 181 ? -6.923 5.565 -25.676 1.00 72.31 181 ASN A O 1
ATOM 1512 N N . ALA A 1 182 ? -8.646 4.474 -24.728 1.00 78.19 182 ALA A N 1
ATOM 1513 C CA . ALA A 1 182 ? -9.624 4.826 -25.756 1.00 78.19 182 ALA A CA 1
ATOM 1514 C C . ALA A 1 182 ? -9.958 6.325 -25.710 1.00 78.19 182 ALA A C 1
ATOM 1516 O O . ALA A 1 182 ? -9.801 7.008 -26.719 1.00 78.19 182 ALA A O 1
ATOM 1517 N N . PHE A 1 183 ? -10.254 6.867 -24.525 1.00 76.75 183 PHE A N 1
ATOM 1518 C CA . PHE A 1 183 ? -10.483 8.304 -24.351 1.00 76.75 183 PHE A CA 1
ATOM 1519 C C . PHE A 1 183 ? -9.296 9.154 -24.819 1.00 76.75 183 PHE A C 1
ATOM 1521 O O . PHE A 1 183 ? -9.480 10.156 -25.508 1.00 76.75 183 PHE A O 1
ATOM 1528 N N . GLN A 1 184 ? -8.064 8.738 -24.522 1.00 69.94 184 GLN A N 1
ATOM 1529 C CA . GLN A 1 184 ? -6.871 9.446 -24.993 1.00 69.94 184 GLN A CA 1
ATOM 1530 C C . GLN A 1 184 ? -6.733 9.446 -26.522 1.00 69.94 184 GLN A C 1
ATOM 1532 O O . GLN A 1 184 ? -6.275 10.439 -27.089 1.00 69.94 184 GLN A O 1
ATOM 1537 N N . LYS A 1 185 ? -7.118 8.355 -27.198 1.00 76.00 185 LYS A N 1
ATOM 1538 C CA . LYS A 1 185 ? -7.122 8.294 -28.671 1.00 76.00 185 LYS A CA 1
ATOM 1539 C C . LYS A 1 185 ? -8.140 9.254 -29.277 1.00 76.00 185 LYS A C 1
ATOM 1541 O O . LYS A 1 185 ? -7.855 9.828 -30.323 1.00 76.00 185 LYS A O 1
ATOM 1546 N N . ASP A 1 186 ? -9.251 9.474 -28.585 1.00 77.06 186 ASP A N 1
ATOM 1547 C CA . ASP A 1 186 ? -10.295 10.419 -28.987 1.00 77.06 186 ASP A CA 1
ATOM 1548 C C . ASP A 1 186 ? -9.997 11.862 -28.537 1.00 77.06 186 ASP A C 1
ATOM 1550 O O . ASP A 1 186 ? -10.840 12.750 -28.635 1.00 77.06 186 ASP A O 1
ATOM 1554 N N . GLY A 1 187 ? -8.771 12.128 -28.070 1.00 69.88 187 GLY A N 1
ATOM 1555 C CA . GLY A 1 187 ? -8.296 13.475 -27.759 1.00 69.88 187 GLY A CA 1
ATOM 1556 C C . GLY A 1 187 ? -8.693 13.986 -26.376 1.00 69.88 187 GLY A C 1
ATOM 1557 O O . GLY A 1 187 ? -8.485 15.164 -26.083 1.00 69.88 187 GLY A O 1
ATOM 1558 N N . VAL A 1 188 ? -9.218 13.126 -25.501 1.00 68.44 188 VAL A N 1
ATOM 1559 C CA . VAL A 1 188 ? -9.493 13.489 -24.108 1.00 68.44 188 VAL A CA 1
ATOM 1560 C C . VAL A 1 188 ? -8.166 13.686 -23.376 1.00 68.44 188 VAL A C 1
ATOM 1562 O O . VAL A 1 188 ? -7.346 12.773 -23.254 1.00 68.44 188 VAL A O 1
ATOM 1565 N N . VAL A 1 189 ? -7.954 14.898 -22.868 1.00 63.78 189 VAL A N 1
ATOM 1566 C CA . VAL A 1 189 ? -6.755 15.267 -22.110 1.00 63.78 189 VAL A CA 1
ATOM 1567 C C . VAL A 1 189 ? -7.121 15.423 -20.643 1.00 63.78 189 VAL A C 1
ATOM 1569 O O . VAL A 1 189 ? -8.034 16.171 -20.299 1.00 63.78 189 VAL A O 1
ATOM 1572 N N . TYR A 1 190 ? -6.370 14.756 -19.768 1.00 59.69 190 TYR A N 1
ATOM 1573 C CA . TYR A 1 190 ? -6.510 14.941 -18.329 1.00 59.69 190 TYR A CA 1
ATOM 1574 C C . TYR A 1 190 ? -6.159 16.377 -17.933 1.00 59.69 190 TYR A C 1
ATOM 1576 O O . TYR A 1 190 ? -5.046 16.844 -18.189 1.00 59.69 190 TYR A O 1
ATOM 1584 N N . LYS A 1 191 ? -7.087 17.061 -17.266 1.00 61.94 191 LYS A N 1
ATOM 1585 C CA . LYS A 1 191 ? -6.822 18.308 -16.549 1.00 61.94 191 LYS A CA 1
ATOM 1586 C C . LYS A 1 191 ? -6.938 18.012 -15.059 1.00 61.94 191 LYS A C 1
ATOM 1588 O O . LYS A 1 191 ? -7.814 17.268 -14.635 1.00 61.94 191 LYS A O 1
ATOM 1593 N N . LYS A 1 192 ? -6.032 18.582 -14.269 1.00 47.62 192 LYS A N 1
ATOM 1594 C CA . LYS A 1 192 ? -5.959 18.368 -12.815 1.00 47.62 192 LYS A CA 1
ATOM 1595 C C . LYS A 1 192 ? -7.240 18.804 -12.084 1.00 47.62 192 LYS A C 1
ATOM 1597 O O . LYS A 1 192 ? -7.504 18.308 -10.997 1.00 47.62 192 LYS A O 1
ATOM 1602 N N . ASP A 1 193 ? -8.022 19.659 -12.739 1.00 44.53 193 ASP A N 1
ATOM 1603 C CA . ASP A 1 193 ? -9.282 20.220 -12.261 1.00 44.53 193 ASP A CA 1
ATOM 1604 C C . ASP A 1 193 ? -10.503 19.595 -12.962 1.00 44.53 193 ASP A C 1
ATOM 1606 O O . ASP A 1 193 ? -11.577 20.188 -12.945 1.00 44.53 193 ASP A O 1
ATOM 1610 N N . ILE A 1 194 ? -10.363 18.434 -13.630 1.00 48.62 194 ILE A N 1
ATOM 1611 C CA . ILE A 1 194 ? -11.537 17.664 -14.071 1.00 48.62 194 ILE A CA 1
ATOM 1612 C C . ILE A 1 194 ? -12.321 17.323 -12.807 1.00 48.62 194 ILE A C 1
ATOM 1614 O O . ILE A 1 194 ? -11.894 16.488 -12.006 1.00 48.62 194 ILE A O 1
ATOM 1618 N N . GLU A 1 195 ? -13.445 18.007 -12.611 1.00 49.78 195 GLU A N 1
ATOM 1619 C CA . GLU A 1 195 ? -14.406 17.659 -11.578 1.00 49.78 195 GLU A CA 1
ATOM 1620 C C . GLU A 1 195 ? -14.743 16.178 -11.734 1.00 49.78 195 GLU A C 1
ATOM 1622 O O . GLU A 1 195 ? -14.978 15.696 -12.844 1.00 49.78 195 GLU A O 1
ATOM 1627 N N . THR A 1 196 ? -14.782 15.446 -10.622 1.00 45.38 196 THR A N 1
ATOM 1628 C CA . THR A 1 196 ? -14.973 13.987 -10.546 1.00 45.38 196 THR A CA 1
ATOM 1629 C C . THR A 1 196 ? -16.259 13.467 -11.206 1.00 45.38 196 THR A C 1
ATOM 1631 O O . THR A 1 196 ? -16.503 12.265 -11.192 1.00 45.38 196 THR A O 1
ATOM 1634 N N . ASN A 1 197 ? -17.043 14.334 -11.847 1.00 45.53 197 ASN A N 1
ATOM 1635 C CA . ASN A 1 197 ? -18.325 14.065 -12.483 1.00 45.53 197 ASN A CA 1
ATOM 1636 C C . ASN A 1 197 ? -18.316 14.156 -14.020 1.00 45.53 197 ASN A C 1
ATOM 1638 O O . ASN A 1 197 ? -19.349 13.889 -14.626 1.00 45.53 197 ASN A O 1
ATOM 1642 N N . THR A 1 198 ? -17.201 14.495 -14.679 1.00 52.19 198 THR A N 1
ATOM 1643 C CA . THR A 1 198 ? -17.164 14.584 -16.153 1.00 52.19 198 THR A CA 1
ATOM 1644 C C . THR A 1 198 ? -16.536 13.346 -16.787 1.00 52.19 198 THR A C 1
ATOM 1646 O O . THR A 1 198 ? -15.329 13.254 -17.000 1.00 52.19 198 THR A O 1
ATOM 1649 N N . ILE A 1 199 ? -17.386 12.379 -17.132 1.00 57.19 199 ILE A N 1
ATOM 1650 C CA . ILE A 1 199 ? -17.049 11.396 -18.165 1.00 57.19 199 ILE A CA 1
ATOM 1651 C C . ILE A 1 199 ? -17.092 12.126 -19.517 1.00 57.19 199 ILE A C 1
ATOM 1653 O O . ILE A 1 199 ? -17.987 12.945 -19.715 1.00 57.19 199 ILE A O 1
ATOM 1657 N N . PRO A 1 200 ? -16.174 11.855 -20.462 1.00 60.19 200 PRO A N 1
ATOM 1658 C CA . PRO A 1 200 ? -16.184 12.446 -21.805 1.00 60.19 200 PRO A CA 1
ATOM 1659 C C . PRO A 1 200 ? -17.302 11.877 -22.708 1.00 60.19 200 PRO A C 1
ATOM 1661 O O . PRO A 1 200 ? -17.079 11.565 -23.873 1.00 60.19 200 PRO A O 1
ATOM 1664 N N . THR A 1 201 ? -18.502 11.705 -22.161 1.00 62.00 201 THR A N 1
ATOM 1665 C CA . THR A 1 201 ? -19.719 11.277 -22.855 1.00 62.00 201 THR A CA 1
ATOM 1666 C C . THR A 1 201 ? -20.903 12.002 -22.228 1.00 62.00 201 THR A C 1
ATOM 1668 O O . THR A 1 201 ? -20.972 12.094 -21.003 1.00 62.00 201 THR A O 1
ATOM 1671 N N . ASP A 1 202 ? -21.851 12.461 -23.043 1.00 63.75 202 ASP A N 1
ATOM 1672 C CA . ASP A 1 202 ? -22.931 13.356 -22.597 1.00 63.75 202 ASP A CA 1
ATOM 1673 C C . ASP A 1 202 ? -23.867 12.742 -21.539 1.00 63.75 202 ASP A C 1
ATOM 1675 O O . ASP A 1 202 ? -24.501 13.466 -20.774 1.00 63.75 202 ASP A O 1
ATOM 1679 N N . ASN A 1 203 ? -23.968 11.410 -21.490 1.00 72.25 203 ASN A N 1
ATOM 1680 C CA . ASN A 1 203 ? -24.767 10.663 -20.518 1.00 72.25 203 ASN A CA 1
ATOM 1681 C C . ASN A 1 203 ? -24.324 9.182 -20.446 1.00 72.25 203 ASN A C 1
ATOM 1683 O O . ASN A 1 203 ? -23.415 8.743 -21.156 1.00 72.25 203 ASN A O 1
ATOM 1687 N N . VAL A 1 204 ? -24.967 8.408 -19.566 1.00 73.69 204 VAL A N 1
ATOM 1688 C CA . VAL A 1 204 ? -24.635 6.997 -19.296 1.00 73.69 204 VAL A CA 1
ATOM 1689 C C . VAL A 1 204 ? -24.951 6.079 -20.481 1.00 73.69 204 VAL A C 1
ATOM 1691 O O . VAL A 1 204 ? -24.206 5.129 -20.724 1.00 73.69 204 VAL A O 1
ATOM 1694 N N . GLU A 1 205 ? -26.007 6.361 -21.244 1.00 80.31 205 GLU A N 1
ATOM 1695 C CA . GLU A 1 205 ? -26.361 5.601 -22.451 1.00 80.31 205 GLU A CA 1
ATOM 1696 C C . GLU A 1 205 ? -25.306 5.796 -23.547 1.00 80.31 205 GLU A C 1
ATOM 1698 O O . GLU A 1 205 ? -24.786 4.816 -24.083 1.00 80.31 205 GLU A O 1
ATOM 1703 N N . SER A 1 206 ? -24.873 7.040 -23.775 1.00 80.69 206 SER A N 1
ATOM 1704 C CA . SER A 1 206 ? -23.771 7.365 -24.687 1.00 80.69 206 SER A CA 1
ATOM 1705 C C . SER A 1 206 ? -22.462 6.688 -24.274 1.00 80.69 206 SER A C 1
ATOM 1707 O O . SER A 1 206 ? -21.694 6.255 -25.133 1.00 80.69 206 SER A O 1
ATOM 1709 N N . LEU A 1 207 ? -22.200 6.539 -22.968 1.00 80.88 207 LEU A N 1
ATOM 1710 C CA . LEU A 1 207 ? -21.053 5.764 -22.491 1.00 80.88 207 LEU A CA 1
ATOM 1711 C C . LEU A 1 207 ? -21.201 4.272 -22.797 1.00 80.88 207 LEU A C 1
ATOM 1713 O O . LEU A 1 207 ? -20.231 3.636 -23.197 1.00 80.88 207 LEU A O 1
ATOM 1717 N N . VAL A 1 208 ? -22.390 3.694 -22.631 1.00 84.56 208 VAL A N 1
ATOM 1718 C CA . VAL A 1 208 ? -22.637 2.286 -22.975 1.00 84.56 208 VAL A CA 1
ATOM 1719 C C . VAL A 1 208 ? -22.373 2.028 -24.454 1.00 84.56 208 VAL A C 1
ATOM 1721 O O . VAL A 1 208 ? -21.717 1.038 -24.790 1.00 84.56 208 VAL A O 1
ATOM 1724 N N . ASP A 1 209 ? -22.827 2.921 -25.325 1.00 86.50 209 ASP A N 1
ATOM 1725 C CA . ASP A 1 209 ? -22.596 2.797 -26.761 1.00 86.50 209 ASP A CA 1
ATOM 1726 C C . ASP A 1 209 ? -21.123 3.004 -27.119 1.00 86.50 209 ASP A C 1
ATOM 1728 O O . ASP A 1 209 ? -20.565 2.222 -27.890 1.00 86.50 209 ASP A O 1
ATOM 1732 N N . TYR A 1 210 ? -20.448 3.953 -26.467 1.00 85.56 210 TYR A N 1
ATOM 1733 C CA . TYR A 1 210 ? -19.002 4.132 -26.591 1.00 85.56 210 TYR A CA 1
ATOM 1734 C C . TYR A 1 210 ? -18.221 2.871 -26.192 1.00 85.56 210 TYR A C 1
ATOM 1736 O O . TYR A 1 210 ? -17.301 2.455 -26.896 1.00 85.56 210 TYR A O 1
ATOM 1744 N N . LEU A 1 211 ? -18.587 2.226 -25.079 1.00 85.62 211 LEU A N 1
ATOM 1745 C CA . LEU A 1 211 ? -17.944 0.996 -24.607 1.00 85.62 211 LEU A CA 1
ATOM 1746 C C . LEU A 1 211 ? -18.120 -0.156 -25.604 1.00 85.62 211 LEU A C 1
ATOM 1748 O O . LEU A 1 211 ? -17.165 -0.894 -25.863 1.00 85.62 211 LEU A O 1
ATOM 1752 N N . LYS A 1 212 ? -19.315 -0.293 -26.189 1.00 89.38 212 LYS A N 1
ATOM 1753 C CA . LYS A 1 212 ? -19.577 -1.292 -27.233 1.00 89.38 212 LYS A CA 1
ATOM 1754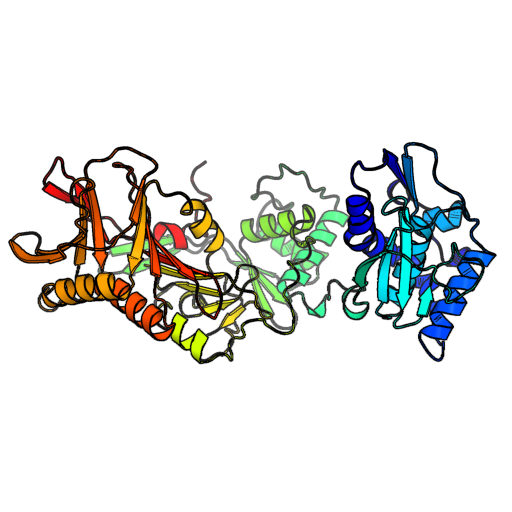 C C . LYS A 1 212 ? -18.753 -1.011 -28.491 1.00 89.38 212 LYS A C 1
ATOM 1756 O O . LYS A 1 212 ? -18.111 -1.928 -28.993 1.00 89.38 212 LYS A O 1
ATOM 1761 N N . ASP A 1 213 ? -18.741 0.236 -28.964 1.00 86.81 213 ASP A N 1
ATOM 1762 C CA . ASP A 1 213 ? -18.068 0.639 -30.207 1.00 86.81 213 ASP A CA 1
ATOM 1763 C C . ASP A 1 213 ? -16.537 0.585 -30.092 1.00 86.81 213 ASP A C 1
ATOM 1765 O O . ASP A 1 213 ? -15.856 -0.021 -30.919 1.00 86.81 213 ASP A O 1
ATOM 1769 N N . LYS A 1 214 ? -15.970 1.192 -29.043 1.00 85.44 214 LYS A N 1
ATOM 1770 C CA . LYS A 1 214 ? -14.516 1.384 -28.922 1.00 85.44 214 LYS A CA 1
ATOM 1771 C C . LYS A 1 214 ? -13.780 0.232 -28.264 1.00 85.44 214 LYS A C 1
ATOM 1773 O O . LYS A 1 214 ? -12.603 0.028 -28.567 1.00 85.44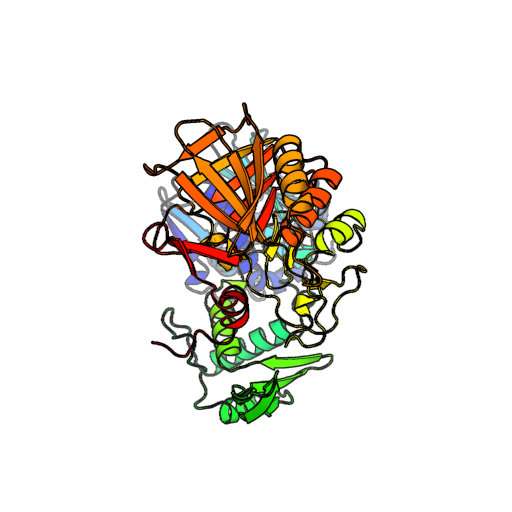 214 LYS A O 1
ATOM 1778 N N . LEU A 1 215 ? -14.431 -0.491 -27.355 1.00 84.31 215 LEU A N 1
ATOM 1779 C CA . LEU A 1 215 ? -13.799 -1.578 -26.599 1.00 84.31 215 LEU A CA 1
ATOM 1780 C C . LEU A 1 215 ? -14.350 -2.962 -26.959 1.00 84.31 215 LEU A C 1
ATOM 1782 O O . LEU A 1 215 ? -13.778 -3.961 -26.528 1.00 84.31 215 LEU A O 1
ATOM 1786 N N . GLY A 1 216 ? -15.435 -3.051 -27.737 1.00 86.00 216 GLY A N 1
ATOM 1787 C CA . GLY A 1 216 ? -16.029 -4.331 -28.134 1.00 86.00 216 GLY A CA 1
ATOM 1788 C C . GLY A 1 216 ? -16.590 -5.143 -26.961 1.00 86.00 216 GLY A C 1
ATOM 1789 O O . GLY A 1 216 ? -16.732 -6.361 -27.068 1.00 86.00 216 GLY A O 1
ATOM 1790 N N . VAL A 1 217 ? -16.874 -4.495 -25.826 1.00 85.81 217 VAL A N 1
ATOM 1791 C CA . VAL A 1 217 ? -17.410 -5.156 -24.628 1.00 85.81 217 VAL A CA 1
ATOM 1792 C C . VAL A 1 217 ? -18.935 -5.157 -24.640 1.00 85.81 217 VAL A C 1
ATOM 1794 O O . VAL A 1 217 ? -19.578 -4.233 -25.141 1.00 85.81 217 VAL A O 1
ATOM 1797 N N . LYS A 1 218 ? -19.544 -6.175 -24.028 1.00 89.19 218 LYS A N 1
ATOM 1798 C CA . LYS A 1 218 ? -20.984 -6.161 -23.757 1.00 89.19 218 LYS A CA 1
ATOM 1799 C C . LYS A 1 218 ? -21.249 -5.244 -22.567 1.00 89.19 218 LYS A C 1
ATOM 1801 O O . LYS A 1 218 ? -20.912 -5.582 -21.435 1.00 89.19 218 LYS A O 1
ATOM 1806 N N . ALA A 1 219 ? -21.849 -4.090 -22.830 1.00 87.56 219 ALA A N 1
ATOM 1807 C CA . ALA A 1 219 ? -22.256 -3.133 -21.810 1.00 87.56 219 ALA A CA 1
ATOM 1808 C C . ALA A 1 219 ? -23.783 -2.958 -21.802 1.00 87.56 219 ALA A C 1
ATOM 1810 O O . ALA A 1 219 ? -24.415 -2.893 -22.859 1.00 87.56 219 ALA A O 1
ATOM 1811 N N . ILE A 1 220 ? -24.368 -2.886 -20.607 1.00 86.69 220 ILE A N 1
ATOM 1812 C CA . ILE A 1 220 ? -25.805 -2.722 -20.371 1.00 86.69 220 ILE A CA 1
ATOM 1813 C C . ILE A 1 220 ? -26.002 -1.514 -19.458 1.00 86.69 220 ILE A C 1
ATOM 1815 O O . ILE A 1 220 ? -25.427 -1.452 -18.367 1.00 86.69 220 ILE A O 1
ATOM 1819 N N . TYR A 1 221 ? -26.834 -0.576 -19.903 1.00 84.88 221 TYR A N 1
ATOM 1820 C CA . TYR A 1 221 ? -27.326 0.511 -19.067 1.00 84.88 221 TYR A CA 1
ATOM 1821 C C . TYR A 1 221 ? -28.341 -0.047 -18.065 1.00 84.88 221 TYR A C 1
ATOM 1823 O O . TYR A 1 221 ? -29.284 -0.746 -18.436 1.00 84.88 221 TYR A O 1
ATOM 1831 N N . LEU A 1 222 ? -28.118 0.234 -16.786 1.00 79.69 222 LEU A N 1
ATOM 1832 C CA . LEU A 1 222 ? -29.045 -0.063 -15.708 1.00 79.69 222 LEU A CA 1
ATOM 1833 C C . LEU A 1 222 ? -29.660 1.269 -15.264 1.00 79.69 222 LEU A C 1
ATOM 1835 O O . LEU A 1 222 ? -28.963 2.053 -14.603 1.00 79.69 222 LEU A O 1
ATOM 1839 N N . PRO A 1 223 ? -30.924 1.539 -15.642 1.00 75.94 223 PRO A N 1
ATOM 1840 C CA . PRO A 1 223 ? -31.568 2.802 -15.338 1.00 75.94 223 PRO A CA 1
ATOM 1841 C C . PRO A 1 223 ? -31.736 2.985 -13.835 1.00 75.94 223 PRO A C 1
ATOM 1843 O O . PRO A 1 223 ? -31.692 2.036 -13.045 1.00 75.94 223 PRO A O 1
ATOM 1846 N N . GLN A 1 224 ? -31.951 4.233 -13.441 1.00 71.81 224 GLN A N 1
ATOM 1847 C CA . GLN A 1 224 ? -32.303 4.572 -12.073 1.00 71.81 224 GLN A CA 1
ATOM 1848 C C . GLN A 1 224 ? -33.589 3.836 -11.659 1.00 71.81 224 GLN A C 1
ATOM 1850 O O . GLN A 1 224 ? -34.678 4.102 -12.161 1.00 71.81 224 GLN A O 1
ATOM 1855 N N . GLU A 1 225 ? -33.459 2.906 -10.713 1.00 68.94 225 GLU A N 1
ATOM 1856 C CA . GLU A 1 225 ? -34.595 2.215 -10.106 1.00 68.94 225 GLU A CA 1
ATOM 1857 C C . GLU A 1 225 ? -35.018 2.918 -8.812 1.00 68.94 225 GLU A C 1
ATOM 1859 O O . GLU A 1 225 ? -34.186 3.332 -7.998 1.00 68.94 225 GLU A O 1
ATOM 1864 N N . GLU A 1 226 ? -36.324 2.989 -8.571 1.00 62.66 226 GLU A N 1
ATOM 1865 C CA . GLU A 1 226 ? -36.882 3.335 -7.267 1.00 62.66 226 GLU A CA 1
ATOM 1866 C C . GLU A 1 226 ? -37.487 2.086 -6.639 1.00 62.66 226 GLU A C 1
ATOM 1868 O O . GLU A 1 226 ? -38.471 1.542 -7.137 1.00 62.66 226 GLU A O 1
ATOM 1873 N N . LYS A 1 227 ? -36.911 1.618 -5.525 1.00 59.47 227 LYS A N 1
ATOM 1874 C CA . LYS A 1 227 ? -37.543 0.558 -4.728 1.00 59.47 227 LYS A CA 1
ATOM 1875 C C . LYS A 1 227 ? -38.097 1.128 -3.447 1.00 59.47 227 LYS A C 1
ATOM 1877 O O . LYS A 1 227 ? -37.384 1.752 -2.662 1.00 59.47 227 LYS A O 1
ATOM 1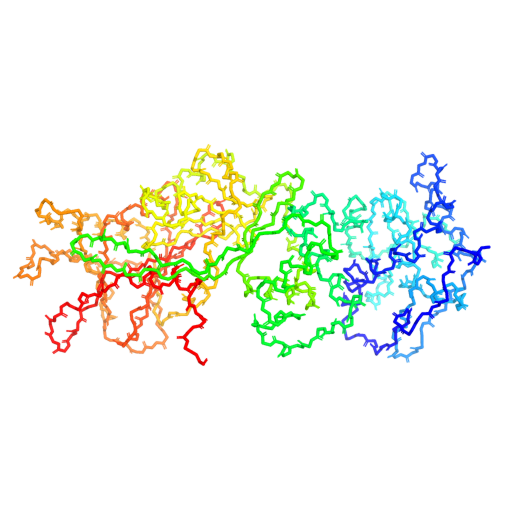882 N N . GLN A 1 228 ? -39.369 0.845 -3.213 1.00 60.25 228 GLN A N 1
ATOM 1883 C CA . GLN A 1 228 ? -39.967 1.030 -1.908 1.00 60.25 228 GLN A CA 1
ATOM 1884 C C . GLN A 1 228 ? -39.450 -0.065 -0.980 1.00 60.25 228 GLN A C 1
ATOM 1886 O O . GLN A 1 228 ? -39.634 -1.255 -1.227 1.00 60.25 228 GLN A O 1
ATOM 1891 N N . VAL A 1 229 ? -38.752 0.345 0.073 1.00 49.62 229 VAL A N 1
ATOM 1892 C CA . VAL A 1 229 ? -38.240 -0.555 1.100 1.00 49.62 229 VAL A CA 1
ATOM 1893 C C . VAL A 1 229 ? -38.968 -0.241 2.392 1.00 49.62 229 VAL A C 1
ATOM 1895 O O . VAL A 1 229 ? -38.799 0.835 2.970 1.00 49.62 229 VAL A O 1
ATOM 1898 N N . THR A 1 230 ? -39.775 -1.189 2.854 1.00 44.19 230 THR A N 1
ATOM 1899 C CA . THR A 1 230 ? -40.467 -1.079 4.136 1.00 44.19 230 THR A CA 1
ATOM 1900 C C . THR A 1 230 ? -39.608 -1.699 5.228 1.00 44.19 230 THR A C 1
ATOM 1902 O O . THR A 1 230 ? -39.281 -2.883 5.192 1.00 44.19 230 THR A O 1
ATOM 1905 N N . THR A 1 231 ? -39.215 -0.900 6.217 1.00 40.12 231 THR A N 1
ATOM 1906 C CA . THR A 1 231 ? -38.522 -1.392 7.416 1.00 40.12 231 THR A CA 1
ATOM 1907 C C . THR A 1 231 ? -39.245 -0.864 8.647 1.00 40.12 231 THR A C 1
ATOM 1909 O O . THR A 1 231 ? -39.456 0.340 8.772 1.00 40.12 231 THR A O 1
ATOM 1912 N N . ALA A 1 232 ? -39.652 -1.764 9.547 1.00 42.66 232 ALA A N 1
ATOM 1913 C CA . ALA A 1 232 ? -40.372 -1.431 10.783 1.00 42.66 232 ALA A CA 1
ATOM 1914 C C . ALA A 1 232 ? -41.621 -0.544 10.565 1.00 42.66 232 ALA A C 1
ATOM 1916 O O . ALA A 1 232 ? -41.813 0.459 11.248 1.00 42.66 232 ALA A O 1
ATOM 1917 N N . GLY A 1 233 ? -42.450 -0.886 9.572 1.00 53.78 233 GLY A N 1
ATOM 1918 C CA . GLY A 1 233 ? -43.708 -0.182 9.283 1.00 53.78 233 GLY A CA 1
ATOM 1919 C C . GLY A 1 233 ? -43.560 1.177 8.588 1.00 53.78 233 GLY A C 1
ATOM 1920 O O . GLY A 1 233 ? -44.569 1.805 8.287 1.00 53.78 233 GLY A O 1
ATOM 1921 N N . LYS A 1 234 ? -42.332 1.630 8.294 1.00 35.09 234 LYS A N 1
ATOM 1922 C CA . LYS A 1 234 ? -42.077 2.824 7.476 1.00 35.09 234 LYS A CA 1
ATOM 1923 C C . LYS A 1 234 ? -41.557 2.424 6.103 1.00 35.09 234 LYS A C 1
ATOM 1925 O O . LYS A 1 234 ? -40.526 1.759 5.995 1.00 35.09 234 LYS A O 1
ATOM 1930 N N . THR A 1 235 ? -42.270 2.844 5.065 1.00 44.59 235 THR A N 1
ATOM 1931 C CA . THR A 1 235 ? -41.864 2.670 3.669 1.00 44.59 235 THR A CA 1
ATOM 1932 C C . THR A 1 235 ? -40.996 3.848 3.254 1.00 44.59 235 THR A C 1
ATOM 1934 O O . THR A 1 235 ? -41.451 4.987 3.262 1.00 44.59 235 THR A O 1
ATOM 1937 N N . ASN A 1 236 ? -39.740 3.572 2.910 1.00 49.47 236 ASN A N 1
ATOM 1938 C CA . ASN A 1 236 ? -38.821 4.559 2.358 1.00 49.47 236 ASN A CA 1
ATOM 1939 C C . ASN A 1 236 ? -38.574 4.244 0.884 1.00 49.47 236 ASN A C 1
ATOM 1941 O O . ASN A 1 236 ? -38.255 3.106 0.537 1.00 49.47 236 ASN A O 1
ATOM 1945 N N . THR A 1 237 ? -38.667 5.253 0.024 1.00 47.66 237 THR A N 1
ATOM 1946 C CA . THR A 1 237 ? -38.269 5.128 -1.380 1.00 47.66 237 THR A CA 1
ATOM 1947 C C . THR A 1 237 ? -36.754 5.248 -1.480 1.00 47.66 237 THR A C 1
ATOM 1949 O O . THR A 1 237 ? -36.168 6.263 -1.105 1.00 47.66 237 THR A O 1
ATOM 1952 N N . VAL A 1 238 ? -36.104 4.196 -1.968 1.00 42.84 238 VAL A N 1
ATOM 1953 C CA . VAL A 1 238 ? -34.664 4.171 -2.224 1.00 42.84 238 VAL A CA 1
ATOM 1954 C C . VAL A 1 238 ? -34.453 4.367 -3.720 1.00 42.84 238 VAL A C 1
ATOM 1956 O O . VAL A 1 238 ? -34.778 3.477 -4.504 1.00 42.84 238 VAL A O 1
ATOM 1959 N N . LYS A 1 239 ? -33.906 5.527 -4.098 1.00 48.81 239 LYS A N 1
ATOM 1960 C CA . LYS A 1 239 ? -33.431 5.818 -5.457 1.00 48.81 239 LYS A CA 1
ATOM 1961 C C . LYS A 1 239 ? -32.044 5.200 -5.645 1.00 48.81 239 LYS A C 1
ATOM 1963 O O . LYS A 1 239 ? -31.123 5.491 -4.873 1.00 48.81 239 LYS A O 1
ATOM 1968 N N . PHE A 1 240 ? -31.895 4.332 -6.637 1.00 48.22 240 PHE A N 1
ATOM 1969 C CA . PHE A 1 240 ? -30.604 3.808 -7.071 1.00 48.22 240 PHE A CA 1
ATOM 1970 C C . PHE A 1 240 ? -30.043 4.707 -8.174 1.00 48.22 240 PHE A C 1
ATOM 1972 O O . PHE A 1 240 ? -30.761 5.044 -9.102 1.00 48.22 240 PHE A O 1
ATOM 1979 N N . THR A 1 241 ? -28.773 5.101 -8.080 1.00 64.31 241 THR A N 1
ATOM 1980 C CA . THR A 1 241 ? -28.093 5.815 -9.169 1.00 64.31 241 THR A CA 1
ATOM 1981 C C . THR A 1 241 ? -28.015 4.946 -10.420 1.00 64.31 241 THR A C 1
ATOM 1983 O O . THR A 1 241 ? -27.950 3.718 -10.312 1.00 64.31 241 THR A O 1
ATOM 1986 N N . GLU A 1 242 ? -28.005 5.589 -11.584 1.00 71.56 242 GLU A N 1
ATOM 1987 C CA . GLU A 1 242 ? -27.741 4.949 -12.872 1.00 71.56 242 GLU A CA 1
ATOM 1988 C C . GLU A 1 242 ? -26.410 4.191 -12.838 1.00 71.56 242 GLU A C 1
ATOM 1990 O O . GLU A 1 242 ? -25.429 4.646 -12.236 1.00 71.56 242 GLU A O 1
ATOM 1995 N N . ARG A 1 243 ? -26.366 3.011 -13.461 1.00 78.06 243 ARG A N 1
ATOM 1996 C CA . ARG A 1 243 ? -25.157 2.178 -13.500 1.00 78.06 243 ARG A CA 1
ATOM 1997 C C . ARG A 1 243 ? -24.929 1.605 -14.881 1.00 78.06 243 ARG A C 1
ATOM 1999 O O . ARG A 1 243 ? -25.850 1.448 -15.673 1.00 78.06 243 ARG A O 1
ATOM 2006 N N . ILE A 1 244 ? -23.692 1.202 -15.118 1.00 79.25 244 ILE A N 1
ATOM 2007 C CA . ILE A 1 244 ? -23.308 0.419 -16.282 1.00 79.25 244 ILE A CA 1
ATOM 2008 C C . ILE A 1 244 ? -22.826 -0.931 -15.794 1.00 79.25 244 ILE A C 1
ATOM 2010 O O . ILE A 1 244 ? -21.939 -1.014 -14.941 1.00 79.25 244 ILE A O 1
ATOM 2014 N N . ARG A 1 245 ? -23.402 -1.992 -16.352 1.00 82.81 245 ARG A N 1
ATOM 2015 C CA . ARG A 1 245 ? -22.890 -3.350 -16.211 1.00 82.81 245 ARG A CA 1
ATOM 2016 C C . ARG A 1 245 ? -22.072 -3.695 -17.447 1.00 82.81 245 ARG A C 1
ATOM 2018 O O . ARG A 1 245 ? -22.584 -3.596 -18.555 1.00 82.81 245 ARG A O 1
ATOM 2025 N N . VAL A 1 246 ? -20.832 -4.123 -17.250 1.00 81.19 246 VAL A N 1
ATOM 2026 C CA . VAL A 1 246 ? -19.923 -4.563 -18.311 1.00 81.19 246 VAL A CA 1
ATOM 2027 C C . VAL A 1 246 ? -19.591 -6.033 -18.096 1.00 81.19 246 VAL A C 1
ATOM 2029 O O . VAL A 1 246 ? -19.102 -6.412 -17.028 1.00 81.19 246 VAL A O 1
ATOM 2032 N N . GLU A 1 247 ? -19.853 -6.859 -19.102 1.00 81.69 247 GLU A N 1
ATOM 2033 C CA . GLU A 1 247 ? -19.425 -8.256 -19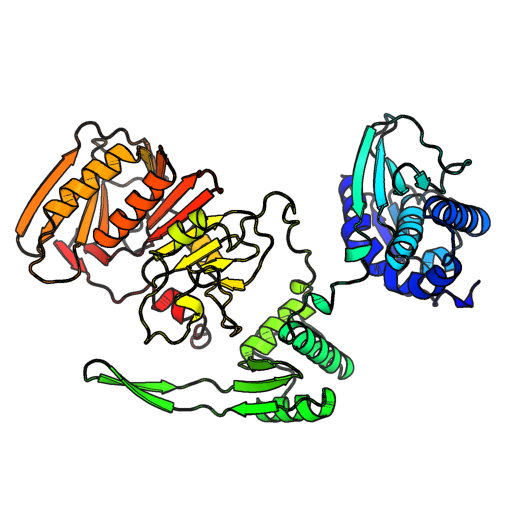.125 1.00 81.69 247 GLU A CA 1
ATOM 2034 C C . GLU A 1 247 ? -18.033 -8.346 -19.755 1.00 81.69 247 GLU A C 1
ATOM 2036 O O . GLU A 1 247 ? -17.818 -7.973 -20.911 1.00 81.69 247 GLU A O 1
ATOM 2041 N N . LEU A 1 248 ? -17.082 -8.857 -18.978 1.00 75.38 248 LEU A N 1
ATOM 2042 C CA . LEU A 1 248 ? -15.735 -9.199 -19.417 1.00 75.38 248 LEU A CA 1
ATOM 2043 C C . LEU A 1 248 ? -15.599 -10.724 -19.469 1.00 75.38 248 LEU A C 1
ATOM 2045 O O . LEU A 1 248 ? -16.389 -11.441 -18.863 1.00 75.38 248 LEU A O 1
ATOM 2049 N N . GLN A 1 249 ? -14.561 -11.224 -20.146 1.00 60.44 249 GLN A N 1
ATOM 2050 C CA . GLN A 1 249 ? -14.401 -12.654 -20.466 1.00 60.44 249 GLN A CA 1
ATOM 2051 C C . GLN A 1 249 ? -14.659 -13.620 -19.290 1.00 60.44 249 GLN A C 1
ATOM 2053 O O . GLN A 1 249 ? -15.246 -14.669 -19.520 1.00 60.44 249 GLN A O 1
ATOM 2058 N N . ASN A 1 250 ? -14.292 -13.254 -18.050 1.00 56.22 250 ASN A N 1
ATOM 2059 C CA . ASN A 1 250 ? -14.461 -14.095 -16.852 1.00 56.22 250 ASN A CA 1
ATOM 2060 C C . ASN A 1 250 ? -15.111 -13.370 -15.650 1.00 56.22 250 ASN A C 1
ATOM 2062 O O . ASN A 1 250 ? -15.018 -13.852 -14.524 1.00 56.22 250 ASN A O 1
ATOM 2066 N N . THR A 1 251 ? -15.695 -12.181 -15.828 1.00 61.62 251 THR A N 1
ATOM 2067 C CA . THR A 1 251 ? -16.349 -11.461 -14.719 1.00 61.62 251 THR A CA 1
ATOM 2068 C C . THR A 1 251 ? -17.359 -10.444 -15.230 1.00 61.62 251 THR A C 1
ATOM 2070 O O . THR A 1 251 ? -17.285 -9.989 -16.368 1.00 61.62 251 THR A O 1
ATOM 2073 N N . THR A 1 252 ? -18.285 -10.047 -14.365 1.00 73.69 252 THR A N 1
ATOM 2074 C CA . THR A 1 252 ? -19.203 -8.940 -14.621 1.00 73.69 252 THR A CA 1
ATOM 2075 C C . THR A 1 252 ? -18.903 -7.828 -13.641 1.00 73.69 252 THR A C 1
ATOM 2077 O O . THR A 1 252 ? -18.885 -8.055 -12.432 1.00 73.69 252 THR A O 1
ATOM 2080 N N . ILE A 1 253 ? -18.719 -6.616 -14.150 1.00 68.31 253 ILE A N 1
ATOM 2081 C CA . ILE A 1 253 ? -18.424 -5.464 -13.308 1.00 68.31 253 ILE A CA 1
ATOM 2082 C C . ILE A 1 253 ? -19.532 -4.443 -13.464 1.00 68.31 253 ILE A C 1
ATOM 2084 O O . ILE A 1 253 ? -20.037 -4.215 -14.558 1.00 68.31 253 ILE A O 1
ATOM 2088 N N . THR A 1 254 ? -19.946 -3.852 -12.349 1.00 75.00 254 THR A N 1
ATOM 2089 C CA . THR A 1 254 ? -20.930 -2.774 -12.343 1.00 75.00 254 THR A CA 1
ATOM 2090 C C . THR A 1 254 ? -20.289 -1.524 -11.776 1.00 75.00 254 THR A C 1
ATOM 2092 O O . THR A 1 254 ? -19.734 -1.558 -10.679 1.00 75.00 254 THR A O 1
ATOM 2095 N N . PHE A 1 255 ? -20.403 -0.422 -12.502 1.00 71.62 255 PHE A N 1
ATOM 2096 C CA . PHE A 1 255 ? -19.895 0.873 -12.077 1.00 71.62 255 PHE A CA 1
ATOM 2097 C C . PHE A 1 255 ? -21.017 1.903 -12.128 1.00 71.62 255 PHE A C 1
ATOM 2099 O O . PHE A 1 255 ? -21.884 1.831 -12.999 1.00 71.62 255 PHE A O 1
ATOM 2106 N N . ASP A 1 256 ? -20.992 2.864 -11.212 1.00 69.69 256 ASP A N 1
ATOM 2107 C CA . ASP A 1 256 ? -21.663 4.142 -11.435 1.00 69.69 256 ASP A CA 1
ATOM 2108 C C . ASP A 1 256 ? -20.724 5.096 -12.210 1.00 69.69 256 ASP A C 1
ATOM 2110 O O . ASP A 1 256 ? -19.500 4.898 -12.205 1.00 69.69 256 ASP A O 1
ATOM 2114 N N . PRO A 1 257 ? -21.277 6.104 -12.910 1.00 62.62 257 PRO A N 1
ATOM 2115 C CA . PRO A 1 257 ? -20.495 7.044 -13.712 1.00 62.62 257 PRO A CA 1
ATOM 2116 C C . PRO A 1 257 ? -19.369 7.741 -12.929 1.00 62.62 257 PRO A C 1
ATOM 2118 O O . PRO A 1 257 ? -18.233 7.854 -13.390 1.00 62.62 257 PRO A O 1
ATOM 2121 N N . GLU A 1 258 ? -19.649 8.142 -11.696 1.00 59.69 258 GLU A N 1
ATOM 2122 C CA . GLU A 1 258 ? -18.677 8.809 -10.834 1.00 59.69 258 GLU A CA 1
ATOM 2123 C C . GLU A 1 258 ? -17.483 7.898 -10.497 1.00 59.69 258 GLU A C 1
ATOM 2125 O O . GLU A 1 258 ? -16.328 8.323 -10.527 1.00 59.69 258 GLU A O 1
ATOM 2130 N N . THR A 1 259 ? -17.734 6.616 -10.221 1.00 61.62 259 THR A N 1
ATOM 2131 C CA . THR A 1 259 ? -16.682 5.629 -9.956 1.00 61.62 259 THR A CA 1
ATOM 2132 C C . THR A 1 259 ? -15.767 5.459 -11.166 1.00 61.62 259 THR A C 1
ATOM 2134 O O . THR A 1 259 ? -14.549 5.378 -10.994 1.00 61.62 259 THR A O 1
ATOM 2137 N N . ILE A 1 260 ? -16.318 5.436 -12.384 1.00 65.06 260 ILE A N 1
ATOM 2138 C CA . ILE A 1 260 ? -15.514 5.409 -13.616 1.00 65.06 260 ILE A CA 1
ATOM 2139 C C . ILE A 1 260 ? -14.652 6.668 -13.698 1.00 65.06 260 ILE A C 1
ATOM 2141 O O . ILE A 1 260 ? -13.441 6.560 -13.880 1.00 65.06 260 ILE A O 1
ATOM 2145 N N . SER A 1 261 ? -15.249 7.841 -13.495 1.00 61.06 261 SER A N 1
ATOM 2146 C CA . SER A 1 261 ? -14.553 9.129 -13.542 1.00 61.06 261 SER A CA 1
ATOM 2147 C C . SER A 1 261 ? -13.406 9.218 -12.523 1.00 61.06 261 SER A C 1
ATOM 2149 O O . SER A 1 261 ? -12.273 9.539 -12.883 1.00 61.06 261 SER A O 1
ATOM 2151 N N . ARG A 1 262 ? -13.633 8.812 -11.265 1.00 59.31 262 ARG A N 1
ATOM 2152 C CA . ARG A 1 262 ? -12.592 8.762 -10.221 1.00 59.31 262 ARG A CA 1
ATOM 2153 C C . ARG A 1 262 ? -11.470 7.780 -10.543 1.00 59.31 262 ARG A C 1
ATOM 2155 O O . ARG A 1 262 ? -10.301 8.089 -10.318 1.00 59.31 262 ARG A O 1
ATOM 2162 N N . LEU A 1 263 ? -11.795 6.594 -11.056 1.00 59.56 263 LEU A N 1
ATOM 2163 C CA . LEU A 1 263 ? -10.784 5.597 -11.421 1.00 59.56 263 LEU A CA 1
ATOM 2164 C C . LEU A 1 263 ? -9.950 6.061 -12.619 1.00 59.56 263 LEU A C 1
ATOM 2166 O O . LEU A 1 263 ? -8.728 5.911 -12.608 1.00 59.56 263 LEU A O 1
ATOM 2170 N N . VAL A 1 264 ? -10.597 6.683 -13.604 1.00 61.94 264 VAL A N 1
ATOM 2171 C CA . VAL A 1 264 ? -9.934 7.337 -14.732 1.00 61.94 264 VAL A CA 1
ATOM 2172 C C . VAL A 1 264 ? -9.029 8.462 -14.233 1.00 61.94 264 VAL A C 1
ATOM 2174 O O . VAL A 1 264 ? -7.865 8.481 -14.611 1.00 61.94 264 VAL A O 1
ATOM 2177 N N . ALA A 1 265 ? -9.485 9.322 -13.319 1.00 59.44 265 ALA A N 1
ATOM 2178 C CA . ALA A 1 265 ? -8.665 10.379 -12.723 1.00 59.44 265 ALA A CA 1
ATOM 2179 C C . ALA A 1 265 ? -7.459 9.825 -11.941 1.00 59.44 265 ALA A C 1
ATOM 2181 O O . ALA A 1 265 ? -6.352 10.343 -12.066 1.00 59.44 265 ALA A O 1
ATOM 2182 N N . LYS A 1 266 ? -7.628 8.720 -11.202 1.00 56.78 266 LYS A N 1
ATOM 2183 C CA . LYS A 1 266 ? -6.536 8.039 -10.480 1.00 56.78 266 LYS A CA 1
ATOM 2184 C C . LYS A 1 266 ? -5.480 7.465 -11.433 1.00 56.78 266 LYS A C 1
ATOM 2186 O O . LYS A 1 2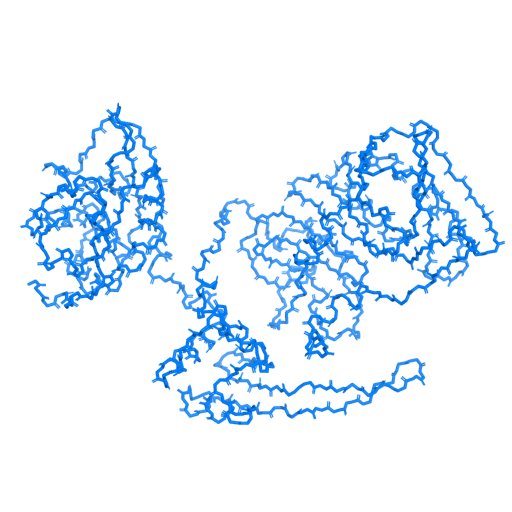66 ? -4.282 7.515 -11.144 1.00 56.78 266 LYS A O 1
ATOM 2191 N N . ILE A 1 267 ? -5.909 6.913 -12.567 1.00 58.25 267 ILE A N 1
ATOM 2192 C CA . ILE A 1 267 ? -5.020 6.370 -13.606 1.00 58.25 267 ILE A CA 1
ATOM 2193 C C . ILE A 1 267 ? -4.351 7.503 -14.393 1.00 58.25 267 ILE A C 1
ATOM 2195 O O . ILE A 1 267 ? -3.136 7.487 -14.580 1.00 58.25 267 ILE A O 1
ATOM 2199 N N . ALA A 1 268 ? -5.116 8.518 -14.785 1.00 56.19 268 ALA A N 1
ATOM 2200 C CA . ALA A 1 268 ? -4.667 9.676 -15.549 1.00 56.19 268 ALA A CA 1
ATOM 2201 C C . ALA A 1 268 ? -3.739 10.609 -14.751 1.00 56.19 268 ALA A C 1
ATOM 2203 O O . ALA A 1 268 ? -2.781 11.152 -15.298 1.00 56.19 268 ALA A O 1
ATOM 2204 N N . GLY A 1 269 ? -3.973 10.744 -13.443 1.00 52.84 269 GLY A N 1
ATOM 2205 C CA . GLY A 1 269 ? -3.128 11.470 -12.494 1.00 52.84 269 GLY A CA 1
ATOM 2206 C C . GLY A 1 269 ? -1.876 10.703 -12.047 1.00 52.84 269 GLY A C 1
ATOM 2207 O O . GLY A 1 269 ? -1.151 11.182 -11.175 1.00 52.84 269 GLY A O 1
ATOM 2208 N N . ASN A 1 270 ? -1.606 9.522 -12.621 1.00 48.31 270 ASN A N 1
ATOM 2209 C CA . ASN A 1 270 ? -0.511 8.613 -12.253 1.00 48.31 270 ASN A CA 1
ATOM 2210 C C . ASN A 1 270 ? -0.535 8.137 -10.785 1.00 48.31 270 ASN A C 1
ATOM 2212 O O . ASN A 1 270 ? 0.457 7.599 -10.291 1.00 48.31 270 ASN A O 1
ATOM 2216 N N . GLU A 1 271 ? -1.646 8.298 -10.067 1.00 41.41 271 GLU A N 1
ATOM 2217 C CA . GLU A 1 271 ? -1.766 7.843 -8.679 1.00 41.41 271 GLU A CA 1
ATOM 2218 C C . GLU A 1 271 ? -1.842 6.320 -8.581 1.00 41.41 271 GLU A C 1
ATOM 2220 O O . GLU A 1 271 ? -1.252 5.741 -7.675 1.00 41.41 271 GLU A O 1
ATOM 2225 N N . ALA A 1 272 ? -2.478 5.663 -9.556 1.00 38.53 272 ALA A N 1
ATOM 2226 C CA . ALA A 1 272 ? -2.467 4.204 -9.705 1.00 38.53 272 ALA A CA 1
ATOM 2227 C C . ALA A 1 272 ? -1.092 3.636 -10.123 1.00 38.53 272 ALA A C 1
ATOM 2229 O O . ALA A 1 272 ? -0.886 2.427 -10.077 1.00 38.53 272 ALA A O 1
ATOM 2230 N N . LEU A 1 273 ? -0.159 4.499 -10.545 1.00 34.69 273 LEU A N 1
ATOM 2231 C CA . LEU A 1 273 ? 1.202 4.132 -10.954 1.00 34.69 273 LEU A CA 1
ATOM 2232 C C . LEU A 1 273 ? 2.236 4.347 -9.844 1.00 34.69 273 LEU A C 1
ATOM 2234 O O . LEU A 1 273 ? 3.405 3.998 -10.024 1.00 34.69 273 LEU A O 1
ATOM 2238 N N . LYS A 1 274 ? 1.838 4.920 -8.699 1.00 33.78 274 LYS A N 1
ATOM 2239 C CA . LYS A 1 274 ? 2.696 4.936 -7.515 1.00 33.78 274 LYS A CA 1
ATOM 2240 C C . LYS A 1 274 ? 2.915 3.473 -7.110 1.00 33.78 274 LYS A C 1
ATOM 2242 O O . LYS A 1 274 ? 1.930 2.756 -6.944 1.00 33.78 274 LYS A O 1
ATOM 2247 N N . PRO A 1 275 ? 4.170 2.997 -6.994 1.00 30.72 275 PRO A N 1
ATOM 2248 C CA . PRO A 1 275 ? 4.410 1.637 -6.546 1.00 30.72 275 PRO A CA 1
ATOM 2249 C C . PRO A 1 275 ? 3.728 1.460 -5.192 1.00 30.72 275 PRO A C 1
ATOM 2251 O O . PRO A 1 275 ? 3.962 2.269 -4.287 1.00 30.72 275 PRO A O 1
ATOM 2254 N N . LEU A 1 276 ? 2.902 0.414 -5.067 1.00 33.44 276 LEU A N 1
ATOM 2255 C CA . LEU A 1 276 ? 2.465 -0.078 -3.764 1.00 33.44 276 LEU A CA 1
ATOM 2256 C C . LEU A 1 276 ? 3.715 -0.122 -2.882 1.00 33.44 276 LEU A C 1
ATOM 2258 O O . LEU A 1 276 ? 4.760 -0.628 -3.319 1.00 33.44 276 LEU A O 1
ATOM 2262 N N . LYS A 1 277 ? 3.647 0.482 -1.690 1.00 29.17 277 LYS A N 1
ATOM 2263 C CA . LYS A 1 277 ? 4.744 0.405 -0.715 1.00 29.17 277 LYS A CA 1
ATOM 2264 C C . LYS A 1 277 ? 5.212 -1.050 -0.667 1.00 29.17 277 LYS A C 1
ATOM 2266 O O . LYS A 1 277 ? 4.378 -1.938 -0.525 1.00 29.17 277 LYS A O 1
ATOM 2271 N N . LYS A 1 278 ? 6.520 -1.285 -0.857 1.00 28.12 278 LYS A N 1
ATOM 2272 C CA . LYS A 1 278 ? 7.108 -2.631 -0.810 1.00 28.12 278 LYS A CA 1
ATOM 2273 C C . LYS A 1 278 ? 6.660 -3.294 0.496 1.00 28.12 278 LYS A C 1
ATOM 2275 O O . LYS A 1 278 ? 7.124 -2.897 1.556 1.00 28.12 278 LYS A O 1
ATOM 2280 N N . VAL A 1 279 ? 5.766 -4.269 0.378 1.00 34.03 279 VAL A N 1
ATOM 2281 C CA . VAL A 1 279 ? 5.428 -5.227 1.427 1.00 34.03 279 VAL A CA 1
ATOM 2282 C C . VAL A 1 279 ? 6.558 -6.248 1.444 1.00 34.03 279 VAL A C 1
ATOM 2284 O O . VAL A 1 279 ? 6.909 -6.824 0.409 1.00 34.03 279 VAL A O 1
ATOM 2287 N N . ASN A 1 280 ? 7.166 -6.433 2.605 1.00 31.83 280 ASN A N 1
ATOM 2288 C CA . ASN A 1 280 ? 8.246 -7.370 2.836 1.00 31.83 280 ASN A CA 1
ATOM 2289 C C . ASN A 1 280 ? 7.715 -8.811 2.676 1.00 31.83 280 ASN A C 1
ATOM 2291 O O . ASN A 1 280 ? 6.886 -9.289 3.449 1.00 31.83 280 ASN A O 1
ATOM 2295 N N . THR A 1 281 ? 8.161 -9.520 1.636 1.00 32.06 281 THR A N 1
ATOM 2296 C CA . THR A 1 281 ? 7.569 -10.790 1.159 1.00 32.06 281 THR A CA 1
ATOM 2297 C C . THR A 1 281 ? 7.955 -12.032 1.974 1.00 32.06 281 THR A C 1
ATOM 2299 O O . THR A 1 281 ? 7.713 -13.153 1.537 1.00 32.06 281 THR A O 1
ATOM 2302 N N . GLN A 1 282 ? 8.489 -11.861 3.185 1.00 38.28 282 GLN A N 1
ATOM 2303 C CA . GLN A 1 282 ? 8.751 -12.965 4.120 1.00 38.28 282 GLN A CA 1
ATOM 2304 C C . GLN A 1 282 ? 8.024 -12.828 5.473 1.00 38.28 282 GLN A C 1
ATOM 2306 O O . GLN A 1 282 ? 8.117 -13.736 6.292 1.00 38.28 282 GLN A O 1
ATOM 2311 N N . ALA A 1 283 ? 7.267 -11.744 5.706 1.00 47.03 283 ALA A N 1
ATOM 2312 C CA . ALA A 1 283 ? 6.637 -11.456 7.004 1.00 47.03 283 ALA A CA 1
ATOM 2313 C C . ALA A 1 283 ? 5.230 -10.820 6.906 1.00 47.03 283 ALA A C 1
ATOM 2315 O O . ALA A 1 283 ? 4.789 -10.142 7.831 1.00 47.03 283 ALA A O 1
ATOM 2316 N N . GLY A 1 284 ? 4.525 -11.008 5.786 1.00 59.59 284 GLY A N 1
ATOM 2317 C CA . GLY A 1 284 ? 3.179 -10.464 5.589 1.00 59.59 284 GLY A CA 1
ATOM 2318 C C . GLY A 1 284 ? 2.093 -11.319 6.246 1.00 59.59 284 GLY A C 1
ATOM 2319 O O . GLY A 1 284 ? 2.150 -12.548 6.209 1.00 59.59 284 GLY A O 1
ATOM 2320 N N . ILE A 1 285 ? 1.083 -10.679 6.831 1.00 76.00 285 ILE A N 1
ATOM 2321 C CA . ILE A 1 285 ? -0.060 -11.384 7.418 1.00 76.00 285 ILE A CA 1
ATOM 2322 C C . ILE A 1 285 ? -0.998 -11.892 6.310 1.00 76.00 285 ILE A C 1
ATOM 2324 O O . ILE A 1 285 ? -1.392 -11.123 5.432 1.00 76.00 285 ILE A O 1
ATOM 2328 N N . HIS A 1 286 ? -1.372 -13.176 6.384 1.00 84.31 286 HIS A N 1
ATOM 2329 C CA . HIS A 1 286 ? -2.208 -13.888 5.408 1.00 84.31 286 HIS A CA 1
ATOM 2330 C C . HIS A 1 286 ? -3.564 -14.322 6.017 1.00 84.31 286 HIS A C 1
ATOM 2332 O O . HIS A 1 286 ? -3.605 -14.600 7.220 1.00 84.31 286 HIS A O 1
ATOM 2338 N N . PRO A 1 287 ? -4.650 -14.444 5.225 1.00 84.38 287 PRO A N 1
ATOM 2339 C CA . PRO A 1 287 ? -5.951 -14.977 5.644 1.00 84.38 287 PRO A CA 1
ATOM 2340 C C . PRO A 1 287 ? -5.902 -16.380 6.258 1.00 84.38 287 PRO A C 1
ATOM 2342 O O . PRO A 1 287 ? -6.757 -16.720 7.065 1.00 84.38 287 PRO A O 1
ATOM 2345 N N . ASP A 1 288 ? -4.869 -17.168 5.961 1.00 81.88 288 ASP A N 1
ATOM 2346 C CA . ASP A 1 288 ? -4.676 -18.492 6.578 1.00 81.88 288 ASP A CA 1
ATOM 2347 C C . ASP A 1 288 ? -4.199 -18.409 8.039 1.00 81.88 288 ASP A C 1
ATOM 2349 O O . ASP A 1 288 ? -4.138 -19.416 8.750 1.00 81.88 288 ASP A O 1
ATOM 2353 N N . ASN A 1 289 ? -3.851 -17.212 8.526 1.00 86.31 289 ASN A N 1
ATOM 2354 C CA . ASN A 1 289 ? -3.503 -16.999 9.924 1.00 86.31 289 ASN A CA 1
ATOM 2355 C C . ASN A 1 289 ? -4.767 -17.063 10.793 1.00 86.31 289 ASN A C 1
ATOM 2357 O O . ASN A 1 289 ? -5.405 -16.054 11.094 1.00 86.31 289 ASN A O 1
ATOM 2361 N N . THR A 1 290 ? -5.110 -18.272 11.230 1.00 86.94 290 THR A N 1
ATOM 2362 C CA . THR A 1 290 ? -6.310 -18.552 12.033 1.00 86.94 290 THR A CA 1
ATOM 2363 C C . THR A 1 290 ? -6.380 -17.738 13.325 1.00 86.94 290 THR A C 1
ATOM 2365 O O . THR A 1 290 ? -7.468 -17.336 13.749 1.00 86.94 290 THR A O 1
ATOM 2368 N N . GLU A 1 291 ? -5.237 -17.435 13.948 1.00 88.44 291 GLU A N 1
ATOM 2369 C CA . GLU A 1 291 ? -5.192 -16.591 15.138 1.00 88.44 291 GLU A CA 1
ATOM 2370 C C . GLU A 1 291 ? -5.629 -15.159 14.812 1.00 88.44 291 GLU A C 1
ATOM 2372 O O . GLU A 1 291 ? -6.519 -14.633 15.488 1.00 88.44 291 GLU A O 1
ATOM 2377 N N . LEU A 1 292 ? -5.078 -14.562 13.753 1.00 89.19 292 LEU A N 1
ATOM 2378 C CA . LEU A 1 292 ? -5.492 -13.249 13.262 1.00 89.19 292 LEU A CA 1
ATOM 2379 C C . LEU A 1 292 ? -6.969 -13.243 12.860 1.00 89.19 292 LEU A C 1
ATOM 2381 O O . LEU A 1 292 ? -7.728 -12.392 13.318 1.00 89.19 292 LEU A O 1
ATOM 2385 N N . MET A 1 293 ? -7.408 -14.199 12.046 1.00 91.50 293 MET A N 1
ATOM 2386 C CA . MET A 1 293 ? -8.797 -14.237 11.582 1.00 91.50 293 MET A CA 1
ATOM 2387 C C . MET A 1 293 ? -9.775 -14.332 12.757 1.00 91.50 293 MET A C 1
ATOM 2389 O O . MET A 1 293 ? -10.805 -13.655 12.780 1.00 91.50 293 MET A O 1
ATOM 2393 N N . SER A 1 294 ? -9.410 -15.081 13.803 1.00 90.88 294 SER A N 1
ATOM 2394 C CA . SER A 1 294 ? -10.207 -15.170 15.029 1.00 90.88 294 SER A CA 1
ATOM 2395 C C . SER A 1 294 ? -10.314 -13.849 15.802 1.00 90.88 294 SER A C 1
ATOM 2397 O O . SER A 1 294 ? -11.310 -13.644 16.491 1.00 90.88 294 SER A O 1
ATOM 2399 N N . ILE A 1 295 ? -9.322 -12.958 15.687 1.00 91.19 295 ILE A N 1
ATOM 2400 C CA . ILE A 1 295 ? -9.340 -11.624 16.303 1.00 91.19 295 ILE A CA 1
ATOM 2401 C C . ILE A 1 295 ? -10.362 -10.723 15.602 1.00 91.19 295 ILE A C 1
ATOM 2403 O O . ILE A 1 295 ? -11.126 -10.021 16.262 1.00 91.19 295 ILE A O 1
ATOM 2407 N N . PHE A 1 296 ? -10.408 -10.768 14.271 1.00 93.62 296 PHE A N 1
ATOM 2408 C CA . PHE A 1 296 ? -11.269 -9.903 13.459 1.00 93.62 296 PHE A CA 1
ATOM 2409 C C . PHE A 1 296 ? -12.710 -10.424 13.328 1.00 93.62 296 PHE A C 1
ATOM 2411 O O . PHE A 1 296 ? -13.640 -9.638 13.154 1.00 93.62 296 PHE A O 1
ATOM 2418 N N . LYS A 1 297 ? -12.922 -11.736 13.486 1.00 92.06 297 LYS A N 1
ATOM 2419 C CA . LYS A 1 297 ? -14.229 -12.419 13.447 1.00 92.06 297 LYS A CA 1
ATOM 2420 C C . LYS A 1 297 ? -15.344 -11.717 14.230 1.00 92.06 297 LYS A C 1
ATOM 2422 O O . LYS A 1 297 ? -16.481 -11.669 13.771 1.00 92.06 297 LYS A O 1
ATOM 2427 N N . ASP A 1 298 ? -15.067 -11.209 15.428 1.00 88.19 298 ASP A N 1
ATOM 2428 C CA . ASP A 1 298 ? -16.114 -10.615 16.278 1.00 88.19 298 ASP A CA 1
ATOM 2429 C C . ASP A 1 298 ? -16.503 -9.188 15.860 1.00 88.19 298 ASP A C 1
ATOM 2431 O O . ASP A 1 298 ? -17.482 -8.623 16.372 1.00 88.19 298 ASP A O 1
ATOM 2435 N N . PHE A 1 299 ? -15.755 -8.633 14.909 1.00 90.88 299 PHE A N 1
ATOM 2436 C CA . PHE A 1 299 ? -15.899 -7.290 14.375 1.00 90.88 299 PHE A CA 1
ATOM 2437 C C . PHE A 1 299 ? -16.335 -7.280 12.914 1.00 90.88 299 PHE A C 1
ATOM 2439 O O . PHE A 1 299 ? -16.410 -6.200 12.346 1.00 90.88 299 PHE A O 1
ATOM 2446 N N . VAL A 1 300 ? -16.692 -8.422 12.319 1.00 90.88 300 VAL A N 1
ATOM 2447 C CA . VAL A 1 300 ? -17.464 -8.436 11.069 1.00 90.88 300 VAL A CA 1
ATOM 2448 C C . VAL A 1 300 ? -18.959 -8.324 11.365 1.00 90.88 300 VAL A C 1
ATOM 2450 O O . VAL A 1 300 ? -19.443 -8.689 12.443 1.00 90.88 300 VAL A O 1
ATOM 2453 N N . SER A 1 301 ? -19.720 -7.800 10.413 1.00 84.25 301 SER A N 1
ATOM 2454 C CA . SER A 1 301 ? -21.169 -7.742 10.528 1.00 84.25 301 SER A CA 1
ATOM 2455 C C . SER A 1 301 ? -21.811 -9.110 10.299 1.00 84.25 301 SER A C 1
ATOM 2457 O O . SER A 1 301 ? -21.532 -9.780 9.311 1.00 84.25 301 SER A O 1
ATOM 2459 N N . LYS A 1 302 ? -22.736 -9.487 11.189 1.00 78.31 302 LYS A N 1
ATOM 2460 C CA . LYS A 1 302 ? -23.561 -10.707 11.088 1.00 78.31 302 LYS A CA 1
ATOM 2461 C C . LYS A 1 302 ? -24.923 -10.472 10.429 1.00 78.31 302 LYS A C 1
ATOM 2463 O O . LYS A 1 302 ? -25.796 -11.325 10.490 1.00 78.31 302 LYS A O 1
ATOM 2468 N N . TYR A 1 303 ? -25.168 -9.260 9.944 1.00 61.09 303 TYR A N 1
ATOM 2469 C CA . TYR A 1 303 ? -26.496 -8.863 9.498 1.00 61.09 303 TYR A CA 1
ATOM 2470 C C . TYR A 1 303 ? -26.659 -9.173 8.006 1.00 61.09 303 TYR A C 1
ATOM 2472 O O . TYR A 1 303 ? -26.176 -8.414 7.164 1.00 61.09 303 TYR A O 1
ATOM 2480 N N . ASP A 1 304 ? -27.392 -10.244 7.701 1.00 50.69 304 ASP A N 1
ATOM 2481 C CA . ASP A 1 304 ? -27.674 -10.717 6.333 1.00 50.69 304 ASP A CA 1
ATOM 2482 C C . ASP A 1 304 ? -28.463 -9.706 5.477 1.00 50.69 304 ASP A C 1
ATOM 2484 O O . ASP A 1 304 ? -28.493 -9.798 4.254 1.00 50.69 304 ASP A O 1
ATOM 2488 N N . GLY A 1 305 ? -29.072 -8.692 6.101 1.00 49.66 305 GLY A N 1
ATOM 2489 C CA . GLY A 1 305 ? -29.802 -7.617 5.418 1.00 49.66 305 GLY A CA 1
ATOM 2490 C C . GLY A 1 305 ? -28.975 -6.377 5.040 1.00 49.66 305 GLY A C 1
ATOM 2491 O O . GLY A 1 305 ? -29.561 -5.362 4.654 1.00 49.66 305 GLY A O 1
ATOM 2492 N N . ILE A 1 306 ? -27.643 -6.375 5.202 1.00 52.22 306 ILE A N 1
ATOM 2493 C CA . ILE A 1 306 ? -26.816 -5.218 4.813 1.00 52.22 306 ILE A CA 1
ATOM 2494 C C . ILE A 1 306 ? -26.551 -5.237 3.307 1.00 52.22 306 ILE A C 1
ATOM 2496 O O . ILE A 1 306 ? -26.181 -6.248 2.726 1.00 52.22 306 ILE A O 1
ATOM 2500 N N . ARG A 1 307 ? -26.654 -4.053 2.693 1.00 55.75 307 ARG A N 1
ATOM 2501 C CA . ARG A 1 307 ? -26.485 -3.749 1.260 1.00 55.75 307 ARG A CA 1
ATOM 2502 C C . ARG A 1 307 ? -25.120 -4.128 0.632 1.00 55.75 307 ARG A C 1
ATOM 2504 O O . ARG A 1 307 ? -24.912 -3.807 -0.534 1.00 55.75 307 ARG A O 1
ATOM 2511 N N . SER A 1 308 ? -24.194 -4.754 1.368 1.00 69.12 308 SER A N 1
ATOM 2512 C CA . SER A 1 308 ? -22.914 -5.265 0.850 1.00 69.12 308 SER A CA 1
ATOM 2513 C C . SER A 1 308 ? -22.403 -6.439 1.695 1.00 69.12 308 SER A C 1
ATOM 2515 O O . SER A 1 308 ? -22.165 -6.274 2.895 1.00 69.12 308 SER A O 1
ATOM 2517 N N . LYS A 1 309 ? -22.168 -7.602 1.065 1.00 78.88 309 LYS A N 1
ATOM 2518 C CA . LYS A 1 309 ? -21.538 -8.769 1.712 1.00 78.88 309 LYS A CA 1
ATOM 2519 C C . LYS A 1 309 ? -20.121 -8.461 2.212 1.00 78.88 309 LYS A C 1
ATOM 2521 O O . LYS A 1 309 ? -19.656 -9.131 3.127 1.00 78.88 309 LYS A O 1
ATOM 2526 N N . ALA A 1 310 ? -19.470 -7.403 1.719 1.00 81.38 310 ALA A N 1
ATOM 2527 C CA . ALA A 1 310 ? -18.141 -6.988 2.171 1.00 81.38 310 ALA A CA 1
ATOM 2528 C C . ALA A 1 310 ? -18.071 -6.744 3.693 1.00 81.38 310 ALA A C 1
ATOM 2530 O O . ALA A 1 310 ? -17.070 -7.059 4.323 1.00 81.38 310 ALA A O 1
ATOM 2531 N N . PHE A 1 311 ? -19.148 -6.275 4.334 1.00 86.31 311 PHE A N 1
ATOM 2532 C CA . PHE A 1 311 ? -19.154 -6.065 5.790 1.00 86.31 311 PHE A CA 1
ATOM 2533 C C . PHE A 1 311 ? -19.122 -7.358 6.612 1.00 86.31 311 PHE A C 1
ATOM 2535 O O . PHE A 1 311 ? -18.823 -7.311 7.801 1.00 86.31 311 PHE A O 1
ATOM 2542 N N . SER A 1 312 ? -19.437 -8.500 6.001 1.00 89.94 312 SER A N 1
ATOM 2543 C CA . SER A 1 312 ? -19.331 -9.820 6.636 1.00 89.94 312 SER A CA 1
ATOM 2544 C C . SER A 1 312 ? -17.922 -10.425 6.527 1.00 89.94 312 SER A C 1
ATOM 2546 O O . SER A 1 312 ? -17.685 -11.545 6.974 1.00 89.94 312 SER A O 1
ATOM 2548 N N . THR A 1 313 ? -16.980 -9.671 5.952 1.00 92.25 313 THR A N 1
ATOM 2549 C CA . THR A 1 313 ? -15.611 -10.104 5.660 1.00 92.25 313 THR A CA 1
ATOM 2550 C C . THR A 1 313 ? -14.568 -9.240 6.371 1.00 92.25 313 THR A C 1
ATOM 2552 O O . THR A 1 313 ? -14.870 -8.189 6.943 1.00 92.25 313 THR A O 1
ATOM 2555 N N . ILE A 1 314 ? -13.330 -9.712 6.329 1.00 94.75 314 ILE A N 1
ATOM 2556 C CA . ILE A 1 314 ? -12.110 -9.065 6.790 1.00 94.75 314 ILE A CA 1
ATOM 2557 C C . ILE A 1 314 ? -11.381 -8.563 5.545 1.00 94.75 314 ILE A C 1
ATOM 2559 O O . ILE A 1 314 ? -11.088 -9.335 4.632 1.00 94.75 314 ILE A O 1
ATOM 2563 N N . ASN A 1 315 ? -11.107 -7.265 5.500 1.00 93.38 315 ASN A N 1
ATOM 2564 C CA . ASN A 1 315 ? -10.433 -6.631 4.382 1.00 93.38 315 ASN A CA 1
ATOM 2565 C C . ASN A 1 315 ? -8.923 -6.612 4.600 1.00 93.38 315 ASN A C 1
ATOM 2567 O O . ASN A 1 315 ? -8.447 -6.147 5.635 1.00 93.38 315 ASN A O 1
ATOM 2571 N N . PHE A 1 316 ? -8.187 -7.080 3.603 1.00 90.00 316 PHE A N 1
ATOM 2572 C CA . PHE A 1 316 ? -6.742 -6.962 3.496 1.00 90.00 316 PHE A CA 1
ATOM 2573 C C . PHE A 1 316 ? -6.435 -5.928 2.411 1.00 90.00 316 PHE A C 1
ATOM 2575 O O . PHE A 1 316 ? -6.931 -6.036 1.285 1.00 90.00 316 PHE A O 1
ATOM 2582 N N . SER A 1 317 ? -5.648 -4.908 2.746 1.00 83.00 317 SER A N 1
ATOM 2583 C CA . SER A 1 317 ? -5.269 -3.841 1.819 1.00 83.00 317 SER A CA 1
ATOM 2584 C C . SER A 1 317 ? -3.841 -3.354 2.062 1.00 83.00 317 SER A C 1
ATOM 2586 O O . SER A 1 317 ? -3.182 -3.737 3.028 1.00 83.00 317 SER A O 1
ATOM 2588 N N . GLU A 1 318 ? -3.377 -2.432 1.218 1.00 76.88 318 GLU A N 1
ATOM 2589 C CA . GLU A 1 318 ? -2.089 -1.747 1.389 1.00 76.88 318 GLU A CA 1
ATOM 2590 C C . GLU A 1 318 ? -1.955 -0.997 2.726 1.00 76.88 318 GLU A C 1
ATOM 2592 O O . GLU A 1 318 ? -0.843 -0.745 3.190 1.00 76.88 318 GLU A O 1
ATOM 2597 N N . ASN A 1 319 ? -3.081 -0.662 3.362 1.00 80.62 319 ASN A N 1
ATOM 2598 C CA . ASN A 1 319 ? -3.118 0.035 4.644 1.00 80.62 319 ASN A CA 1
ATOM 2599 C C . ASN A 1 319 ? -3.203 -0.928 5.838 1.00 80.62 319 ASN A C 1
ATOM 2601 O O . ASN A 1 319 ? -3.302 -0.470 6.976 1.00 80.62 319 ASN A O 1
ATOM 2605 N N . GLY A 1 320 ? -3.191 -2.244 5.610 1.00 89.88 320 GLY A N 1
ATOM 2606 C CA . GLY A 1 320 ? -3.251 -3.282 6.638 1.00 89.88 320 GLY A CA 1
ATOM 2607 C C . GLY A 1 320 ? -4.548 -4.086 6.605 1.00 89.88 320 GLY A C 1
ATOM 2608 O O . GLY A 1 320 ? -5.166 -4.242 5.553 1.00 89.88 320 GLY A O 1
ATOM 2609 N N . VAL A 1 321 ? -4.959 -4.606 7.763 1.00 94.06 321 VAL A N 1
ATOM 2610 C CA . VAL A 1 321 ? -6.115 -5.511 7.890 1.00 94.06 321 VAL A CA 1
ATOM 2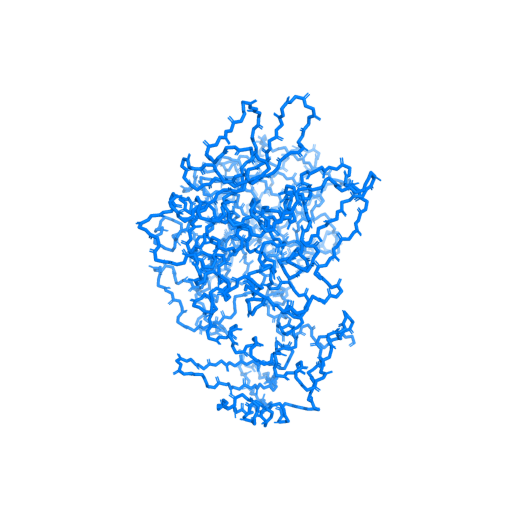611 C C . VAL A 1 321 ? -7.237 -4.818 8.654 1.00 94.06 321 VAL A C 1
ATOM 2613 O O . VAL A 1 321 ? -6.987 -4.248 9.715 1.00 94.06 321 VAL A O 1
ATOM 2616 N N . ALA A 1 322 ? -8.468 -4.853 8.148 1.00 95.00 322 ALA A N 1
ATOM 2617 C CA . ALA A 1 322 ? -9.610 -4.183 8.764 1.00 95.00 322 ALA A CA 1
ATOM 2618 C C . ALA A 1 322 ? -10.879 -5.045 8.807 1.00 95.00 322 ALA A C 1
ATOM 2620 O O . ALA A 1 322 ? -11.142 -5.859 7.928 1.00 95.00 322 ALA A O 1
ATOM 2621 N N . SER A 1 323 ? -11.715 -4.821 9.819 1.00 94.12 323 SER A N 1
ATOM 2622 C CA . SER A 1 323 ? -13.094 -5.325 9.873 1.00 94.12 323 SER A CA 1
ATOM 2623 C C . SER A 1 323 ? -14.009 -4.290 10.520 1.00 94.12 323 SER A C 1
ATOM 2625 O O . SER A 1 323 ? -13.565 -3.441 11.301 1.00 94.12 323 SER A O 1
ATOM 2627 N N . THR A 1 324 ? -15.298 -4.336 10.186 1.00 90.81 324 THR A N 1
ATOM 2628 C CA . THR A 1 324 ? -16.296 -3.483 10.830 1.00 90.81 324 THR A CA 1
ATOM 2629 C C . THR A 1 324 ? -17.652 -4.165 10.951 1.00 90.81 324 THR A C 1
ATOM 2631 O O . THR A 1 324 ? -18.143 -4.821 10.035 1.00 90.81 324 THR A O 1
ATOM 2634 N N . ASN A 1 325 ? -18.287 -3.955 12.101 1.00 86.25 325 ASN A N 1
ATOM 2635 C CA . ASN A 1 325 ? -19.640 -4.410 12.405 1.00 86.25 325 ASN A CA 1
ATOM 2636 C C . ASN A 1 325 ? -20.661 -3.265 12.270 1.00 86.25 325 ASN A C 1
ATOM 2638 O O . ASN A 1 325 ? -21.776 -3.376 12.774 1.00 86.25 325 ASN A O 1
ATOM 2642 N N . LEU A 1 326 ? -20.270 -2.161 11.617 1.00 81.94 326 LEU A N 1
ATOM 2643 C CA . LEU A 1 326 ? -21.008 -0.898 11.481 1.00 81.94 326 LEU A CA 1
ATOM 2644 C C . LEU A 1 326 ? -21.127 -0.030 12.742 1.00 81.94 326 LEU A C 1
ATOM 2646 O O . LEU A 1 326 ? -21.735 1.035 12.663 1.00 81.94 326 LEU A O 1
ATOM 2650 N N . TYR A 1 327 ? -20.572 -0.445 13.878 1.00 81.38 327 TYR A N 1
ATOM 2651 C CA . TYR A 1 327 ? -20.531 0.339 15.125 1.00 81.38 327 TYR A CA 1
ATOM 2652 C C . TYR A 1 327 ? -19.099 0.623 15.583 1.00 81.38 327 TYR A C 1
ATOM 2654 O O . TYR A 1 327 ? -18.843 1.555 16.346 1.00 81.38 327 TYR A O 1
ATOM 2662 N N . SER A 1 328 ? -18.166 -0.193 15.109 1.00 88.00 328 SER A N 1
ATOM 2663 C CA . SER A 1 328 ? -16.748 -0.075 15.384 1.00 88.00 328 SER A CA 1
ATOM 2664 C C . SER A 1 328 ? -15.919 -0.504 14.181 1.00 88.00 328 SER A C 1
ATOM 2666 O O . SER A 1 328 ? -16.375 -1.317 13.370 1.00 88.00 328 SER A O 1
ATOM 2668 N N . ILE A 1 329 ? -14.691 -0.004 14.094 1.00 92.06 329 ILE A N 1
ATOM 2669 C CA . ILE A 1 329 ? -13.667 -0.470 13.152 1.00 92.06 329 ILE A CA 1
ATOM 2670 C C . ILE A 1 329 ? -12.534 -1.060 13.975 1.00 92.06 329 ILE A C 1
ATOM 2672 O O . ILE A 1 329 ? -12.014 -0.390 14.866 1.00 92.06 329 ILE A O 1
ATOM 2676 N N . LEU A 1 330 ? -12.146 -2.290 13.658 1.00 94.75 330 LEU A N 1
ATOM 2677 C CA . LEU A 1 330 ? -10.875 -2.847 14.094 1.00 94.75 330 LEU A CA 1
ATOM 2678 C C . LEU A 1 330 ? -9.920 -2.798 12.908 1.00 94.75 330 LEU A C 1
ATOM 2680 O O . LEU A 1 330 ? -10.240 -3.331 11.847 1.00 94.75 330 LEU A O 1
ATOM 2684 N N . HIS A 1 331 ? -8.774 -2.155 13.086 1.00 95.50 331 HIS A N 1
ATOM 2685 C CA . HIS A 1 331 ? -7.743 -2.005 12.071 1.00 95.50 331 HIS A CA 1
ATOM 2686 C C . HIS A 1 331 ? -6.387 -2.385 12.651 1.00 95.50 331 HIS A C 1
ATOM 2688 O O . HIS A 1 331 ? -6.007 -1.925 13.722 1.00 95.50 331 HIS A O 1
ATOM 2694 N N . LEU A 1 332 ? -5.654 -3.228 11.943 1.00 94.31 332 LEU A N 1
ATOM 2695 C CA . LEU A 1 332 ? -4.283 -3.580 12.255 1.00 94.31 332 LEU A CA 1
ATOM 2696 C C . LEU A 1 332 ? -3.387 -2.992 11.172 1.00 94.31 332 LEU A C 1
ATOM 2698 O O . LEU A 1 332 ? -3.442 -3.403 10.009 1.00 94.31 332 LEU A O 1
ATOM 2702 N N . LYS A 1 333 ? -2.540 -2.049 11.573 1.00 91.94 333 LYS A N 1
ATOM 2703 C CA . LYS A 1 333 ? -1.500 -1.491 10.721 1.00 91.94 333 LYS A CA 1
ATOM 2704 C C . LYS A 1 333 ? -0.347 -2.482 10.661 1.00 91.94 333 LYS A C 1
ATOM 2706 O O . LYS A 1 333 ? 0.462 -2.594 11.582 1.00 91.94 333 LYS A O 1
ATOM 2711 N N . THR A 1 334 ? -0.312 -3.214 9.563 1.00 85.75 334 THR A N 1
ATOM 2712 C CA . THR A 1 334 ? 0.651 -4.278 9.309 1.00 85.75 334 THR A CA 1
ATOM 2713 C C . THR A 1 334 ? 0.834 -4.444 7.810 1.00 85.75 334 THR A C 1
ATOM 2715 O O . THR A 1 334 ? 0.018 -3.969 7.017 1.00 85.75 334 THR A O 1
ATOM 2718 N N . GLU A 1 335 ? 1.904 -5.117 7.425 1.00 78.00 335 GLU A N 1
ATOM 2719 C CA . GLU A 1 335 ? 2.148 -5.477 6.039 1.00 78.00 335 GLU A CA 1
ATOM 2720 C C . GLU A 1 335 ? 1.374 -6.756 5.695 1.00 78.00 335 GLU A C 1
ATOM 2722 O O . GLU A 1 335 ? 1.368 -7.731 6.449 1.00 78.00 335 GLU A O 1
ATOM 2727 N N . THR A 1 336 ? 0.709 -6.768 4.542 1.00 74.81 336 THR A N 1
ATOM 2728 C CA . THR A 1 336 ? 0.058 -7.965 4.005 1.00 74.81 336 THR A CA 1
ATOM 2729 C C . THR A 1 336 ? 0.437 -8.168 2.546 1.00 74.81 336 THR A C 1
ATOM 2731 O O . THR A 1 336 ? 0.556 -7.218 1.776 1.00 74.81 336 THR A O 1
ATOM 2734 N N . ASN A 1 337 ? 0.668 -9.424 2.178 1.00 66.94 337 ASN A N 1
ATOM 2735 C CA . ASN A 1 337 ? 0.989 -9.851 0.819 1.00 66.94 337 ASN A CA 1
ATOM 2736 C C . ASN A 1 337 ? -0.257 -10.199 -0.007 1.00 66.94 337 ASN A C 1
ATOM 2738 O O . ASN A 1 337 ? -0.119 -10.582 -1.169 1.00 66.94 337 ASN A O 1
ATOM 2742 N N . VAL A 1 338 ? -1.451 -10.067 0.570 1.00 71.06 338 VAL A N 1
ATOM 2743 C CA . VAL A 1 338 ? -2.716 -10.283 -0.127 1.00 71.06 338 VAL A CA 1
ATOM 2744 C C . VAL A 1 338 ? -3.608 -9.061 -0.021 1.00 71.06 338 VAL A C 1
ATOM 2746 O O . VAL A 1 338 ? -3.566 -8.309 0.947 1.00 71.06 338 VAL A O 1
ATOM 2749 N N . ILE A 1 339 ? -4.431 -8.868 -1.043 1.00 80.31 339 ILE A N 1
ATOM 2750 C CA . ILE A 1 339 ? -5.427 -7.804 -1.090 1.00 80.31 339 ILE A CA 1
ATOM 2751 C C . ILE A 1 339 ? -6.766 -8.460 -1.395 1.00 80.31 339 ILE A C 1
ATOM 2753 O O . ILE A 1 339 ? -6.839 -9.357 -2.236 1.00 80.31 339 ILE A O 1
ATOM 2757 N N . GLY A 1 340 ? -7.813 -8.045 -0.691 1.00 81.19 340 GLY A N 1
ATOM 2758 C CA . GLY A 1 340 ? -9.162 -8.550 -0.917 1.00 81.19 340 GLY A CA 1
ATOM 2759 C C . GLY A 1 340 ? -9.989 -8.667 0.353 1.00 81.19 340 GLY A C 1
ATOM 2760 O O . GLY A 1 340 ? -9.564 -8.296 1.446 1.00 81.19 340 GLY A O 1
ATOM 2761 N N . ASN A 1 341 ? -11.195 -9.188 0.181 1.00 86.75 341 ASN A N 1
ATOM 2762 C CA . ASN A 1 341 ? -12.154 -9.433 1.246 1.00 86.75 341 ASN A CA 1
ATOM 2763 C C . ASN A 1 341 ? -12.207 -10.932 1.521 1.00 86.75 341 ASN A C 1
ATOM 2765 O O . ASN A 1 341 ? -12.446 -11.708 0.601 1.00 86.75 341 ASN A O 1
ATOM 2769 N N . TYR A 1 342 ? -12.006 -11.330 2.772 1.00 88.44 342 TYR A N 1
ATOM 2770 C CA . TYR A 1 342 ? -11.966 -12.733 3.168 1.00 88.44 342 TYR A CA 1
ATOM 2771 C C . TYR A 1 342 ? -12.942 -12.975 4.306 1.00 88.44 342 TYR A C 1
ATOM 2773 O O . TYR A 1 342 ? -12.990 -12.219 5.279 1.00 88.44 342 TYR A O 1
ATOM 2781 N N . TYR A 1 343 ? -13.740 -14.026 4.210 1.00 91.62 343 TYR A N 1
ATOM 2782 C CA . TYR A 1 343 ? -14.564 -14.460 5.323 1.00 91.62 343 TYR A CA 1
ATOM 2783 C C . TYR A 1 343 ? -13.683 -14.815 6.525 1.00 91.62 343 TYR A C 1
ATOM 2785 O O . TYR A 1 343 ? -12.521 -15.184 6.357 1.00 91.62 343 TYR A O 1
ATOM 2793 N N . PRO A 1 344 ? -14.215 -14.769 7.759 1.00 92.19 344 PRO A N 1
ATOM 2794 C CA . PRO A 1 344 ? -13.484 -15.246 8.932 1.00 92.19 344 PRO A CA 1
ATOM 2795 C C . PRO A 1 344 ? -12.987 -16.700 8.833 1.00 92.19 344 PRO A C 1
ATOM 2797 O O . PRO A 1 344 ? -12.122 -17.084 9.616 1.00 92.19 344 PRO A O 1
ATOM 2800 N N . SER A 1 345 ? -13.527 -17.497 7.900 1.00 86.88 345 SER A N 1
ATOM 2801 C CA . SER A 1 345 ? -13.041 -18.837 7.542 1.00 86.88 345 SER A CA 1
ATOM 2802 C C . SER A 1 345 ? -11.702 -18.836 6.793 1.00 86.88 345 SER A C 1
ATOM 2804 O O . SER A 1 345 ? -11.054 -19.874 6.749 1.00 86.88 345 SER A O 1
ATOM 2806 N N . GLY A 1 346 ? -11.284 -17.704 6.220 1.00 80.94 346 GLY A N 1
ATOM 2807 C CA . GLY A 1 346 ? -10.136 -17.596 5.314 1.00 80.94 346 GLY A CA 1
ATOM 2808 C C . GLY A 1 346 ? -10.523 -17.603 3.833 1.00 80.94 346 GLY A C 1
ATOM 2809 O O . GLY A 1 346 ? -9.712 -17.233 2.992 1.00 80.94 346 GLY A O 1
ATOM 2810 N N . GLU A 1 347 ? -11.764 -17.962 3.502 1.00 82.62 347 GLU A N 1
ATOM 2811 C CA . GLU A 1 347 ? -12.243 -18.018 2.119 1.00 82.62 347 GLU A CA 1
ATOM 2812 C C . GLU A 1 347 ? -12.378 -16.615 1.523 1.00 82.62 347 GLU A C 1
ATOM 2814 O O . GLU A 1 347 ? -12.935 -15.709 2.147 1.00 82.62 347 GLU A O 1
ATOM 2819 N N . ALA A 1 348 ? -11.886 -16.432 0.300 1.00 78.44 348 ALA A N 1
ATOM 2820 C CA . ALA A 1 348 ? -12.045 -15.176 -0.417 1.00 78.44 348 ALA A CA 1
ATOM 2821 C C . ALA A 1 348 ? -13.517 -14.944 -0.791 1.00 78.44 348 ALA A C 1
ATOM 2823 O O . ALA A 1 348 ? -14.225 -15.857 -1.214 1.00 78.44 348 ALA A O 1
ATOM 2824 N N . LEU A 1 349 ? -13.971 -13.699 -0.679 1.00 79.06 349 LEU A N 1
ATOM 2825 C CA . LEU A 1 349 ? -15.234 -13.266 -1.259 1.00 79.06 349 LEU A CA 1
ATOM 2826 C C . LEU A 1 349 ? -15.057 -13.159 -2.779 1.00 79.06 349 LEU A C 1
ATOM 2828 O O . LEU A 1 349 ? -14.323 -12.297 -3.255 1.00 79.06 349 LEU A O 1
ATOM 2832 N N . GLU A 1 350 ? -15.737 -14.025 -3.529 1.00 63.28 350 GLU A N 1
ATOM 2833 C CA . GLU A 1 350 ? -15.638 -14.074 -4.998 1.00 63.28 350 GLU A CA 1
ATOM 2834 C C . GLU A 1 350 ? -16.158 -12.800 -5.684 1.00 63.28 350 GLU A C 1
ATOM 2836 O O . GLU A 1 350 ? -15.703 -12.427 -6.766 1.00 63.28 350 GLU A O 1
ATOM 2841 N N . GLU A 1 351 ? -17.115 -12.114 -5.055 1.00 62.84 351 GLU A N 1
ATOM 2842 C CA . GLU A 1 351 ? -17.661 -10.854 -5.550 1.00 62.84 351 GLU A CA 1
ATOM 2843 C C . GLU A 1 351 ? -16.694 -9.693 -5.246 1.00 62.84 351 GLU A C 1
ATOM 2845 O O . GLU A 1 351 ? -16.359 -9.447 -4.085 1.00 62.84 351 GLU A O 1
ATOM 2850 N N . ASP A 1 352 ? -16.311 -8.917 -6.271 1.00 62.28 352 ASP A N 1
ATOM 2851 C CA . ASP A 1 352 ? -15.544 -7.665 -6.117 1.00 62.28 352 ASP A CA 1
ATOM 2852 C C . ASP A 1 352 ? -16.428 -6.552 -5.521 1.00 62.28 352 ASP A C 1
ATOM 2854 O O . ASP A 1 352 ? -16.822 -5.585 -6.180 1.00 62.28 352 ASP A O 1
ATOM 2858 N N . LEU A 1 353 ? -16.817 -6.727 -4.258 1.00 66.88 353 LEU A N 1
ATOM 2859 C CA . LEU A 1 353 ? -17.563 -5.735 -3.500 1.00 66.88 353 LEU A CA 1
ATOM 2860 C C . LEU A 1 353 ? -16.595 -4.782 -2.795 1.00 66.88 353 LEU A C 1
ATOM 2862 O O . LEU A 1 353 ? -15.743 -5.229 -2.024 1.00 66.88 353 LEU A O 1
ATOM 2866 N N . PRO A 1 354 ? -16.747 -3.458 -2.971 1.00 67.44 354 PRO A N 1
ATOM 2867 C CA . PRO A 1 354 ? -15.887 -2.503 -2.295 1.00 67.44 354 PRO A CA 1
ATOM 2868 C C . PRO A 1 354 ? -16.093 -2.582 -0.779 1.00 67.44 354 PRO A C 1
ATOM 2870 O O . PRO A 1 354 ? -17.223 -2.537 -0.277 1.00 67.44 354 PRO A O 1
ATOM 2873 N N . PHE A 1 355 ? -14.983 -2.671 -0.052 1.00 79.00 355 PHE A N 1
ATOM 2874 C CA . PHE A 1 355 ? -14.956 -2.450 1.387 1.00 79.00 355 PHE A CA 1
ATOM 2875 C C . PHE A 1 355 ? -14.897 -0.934 1.661 1.00 79.00 355 PHE A C 1
ATOM 2877 O O . PHE A 1 355 ? -14.315 -0.203 0.856 1.00 79.00 355 PHE A O 1
ATOM 2884 N N . PRO A 1 356 ? -15.502 -0.419 2.748 1.00 74.94 356 PRO A N 1
ATOM 2885 C CA . PRO A 1 356 ? -15.409 1.000 3.084 1.00 74.94 356 PRO A CA 1
ATOM 2886 C C . PRO A 1 356 ? -13.962 1.474 3.214 1.00 74.94 356 PRO A C 1
ATOM 2888 O O . PRO A 1 356 ? -13.126 0.758 3.765 1.00 74.94 356 PRO A O 1
ATOM 2891 N N . ASP A 1 357 ? -13.696 2.715 2.801 1.00 76.31 357 ASP A N 1
ATOM 2892 C CA . ASP A 1 357 ? -12.411 3.384 3.020 1.00 76.31 357 ASP A CA 1
ATOM 2893 C C . ASP A 1 357 ? -12.240 3.743 4.505 1.00 76.31 357 ASP A C 1
ATOM 2895 O O . ASP A 1 357 ? -12.470 4.866 4.963 1.00 76.31 357 ASP A O 1
ATOM 2899 N N . TYR A 1 358 ? -11.885 2.734 5.296 1.00 81.88 358 TYR A N 1
ATOM 2900 C CA . TYR A 1 358 ? -11.656 2.878 6.725 1.00 81.88 358 TYR A CA 1
ATOM 2901 C C . TYR A 1 358 ? -10.432 3.747 7.017 1.00 81.88 358 TYR A C 1
ATOM 2903 O O . TYR A 1 358 ? -10.388 4.368 8.076 1.00 81.88 358 TYR A O 1
ATOM 2911 N N . PHE A 1 359 ? -9.455 3.819 6.108 1.00 77.69 359 PHE A N 1
ATOM 2912 C CA . PHE A 1 359 ? -8.236 4.592 6.320 1.00 77.69 359 PHE A CA 1
ATOM 2913 C C . PHE A 1 359 ? -8.559 6.082 6.417 1.00 77.69 359 PHE A C 1
ATOM 2915 O O . PHE A 1 359 ? -8.200 6.718 7.407 1.00 77.69 359 PHE A O 1
ATOM 2922 N N . ARG A 1 360 ? -9.371 6.608 5.492 1.00 75.88 360 ARG A N 1
ATOM 2923 C CA . ARG A 1 360 ? -9.859 7.994 5.560 1.00 75.88 360 ARG A CA 1
ATOM 2924 C C . ARG A 1 360 ? -10.668 8.275 6.831 1.00 75.88 360 ARG A C 1
ATOM 2926 O O . ARG A 1 360 ? -10.568 9.358 7.411 1.00 75.88 360 ARG A O 1
ATOM 2933 N N . ILE A 1 361 ? -11.461 7.304 7.296 1.00 81.62 361 ILE A N 1
ATOM 2934 C CA . ILE A 1 361 ? -12.209 7.423 8.560 1.00 81.62 361 ILE A CA 1
ATOM 2935 C C . ILE A 1 361 ? -11.242 7.505 9.747 1.00 81.62 361 ILE A C 1
ATOM 2937 O O . ILE A 1 361 ? -11.444 8.331 10.636 1.00 81.62 361 ILE A O 1
ATOM 2941 N N . LEU A 1 362 ? -10.193 6.685 9.768 1.00 83.38 362 LEU A N 1
ATOM 2942 C CA . LEU A 1 362 ? -9.170 6.720 10.812 1.00 83.38 362 LEU A CA 1
ATOM 2943 C C . LEU A 1 362 ? -8.372 8.029 10.781 1.00 83.38 362 LEU A C 1
ATOM 2945 O O . LEU A 1 362 ? -8.166 8.617 11.838 1.00 83.38 362 LEU A O 1
ATOM 2949 N N . GLU A 1 363 ? -7.985 8.530 9.605 1.00 80.44 363 GLU A N 1
ATOM 2950 C CA . GLU A 1 363 ? -7.277 9.811 9.459 1.00 80.44 363 GLU A CA 1
ATOM 2951 C C . GLU A 1 363 ? -8.111 10.988 9.969 1.00 80.44 363 GLU A C 1
ATOM 2953 O O . GLU A 1 363 ? -7.630 11.777 10.787 1.00 80.44 363 GLU A O 1
ATOM 2958 N N . LYS A 1 364 ? -9.391 11.064 9.574 1.00 79.75 364 LYS A N 1
ATOM 2959 C CA . LYS A 1 364 ? -10.324 12.100 10.051 1.00 79.75 364 LYS A CA 1
ATOM 2960 C C . LYS A 1 364 ? -10.498 12.078 11.573 1.00 79.75 364 LYS A C 1
ATOM 2962 O O . LYS A 1 364 ? -10.792 13.106 12.175 1.00 79.75 364 LYS A O 1
ATOM 2967 N N . ASN A 1 365 ? -10.312 10.913 12.191 1.00 81.75 365 ASN A N 1
ATOM 2968 C CA . ASN A 1 365 ? -10.424 10.710 13.632 1.00 81.75 365 ASN A CA 1
ATOM 2969 C C . ASN A 1 365 ? -9.060 10.462 14.292 1.00 81.75 365 ASN A C 1
ATOM 2971 O O . ASN A 1 365 ? -9.004 9.818 15.331 1.00 81.75 365 ASN A O 1
ATOM 2975 N N . SER A 1 366 ? -7.959 10.925 13.697 1.00 81.56 366 SER A N 1
ATOM 2976 C CA . SER A 1 366 ? -6.620 10.748 14.274 1.00 81.56 366 SER A CA 1
ATOM 2977 C C . SER A 1 366 ? -6.277 11.806 15.326 1.00 81.56 366 SER A C 1
ATOM 2979 O O . SER A 1 366 ? -5.421 11.561 16.179 1.00 81.56 366 SER A O 1
ATOM 2981 N N . ASP A 1 367 ? -6.950 12.960 15.282 1.00 81.00 367 ASP A N 1
ATOM 2982 C CA . ASP A 1 367 ? -6.739 14.058 16.218 1.00 81.00 367 ASP A CA 1
ATOM 2983 C C . ASP A 1 367 ? -7.823 14.103 17.302 1.00 81.00 367 ASP A C 1
ATOM 2985 O O . ASP A 1 367 ? -9.009 14.376 17.060 1.00 81.00 367 ASP A O 1
ATOM 2989 N N . HIS A 1 368 ? -7.367 13.857 18.526 1.00 81.06 368 HIS A N 1
ATOM 2990 C CA . HIS A 1 368 ? -8.133 13.924 19.761 1.00 81.06 368 HIS A CA 1
ATOM 2991 C C . HIS A 1 368 ? -7.403 14.834 20.744 1.00 81.06 368 HIS A C 1
ATOM 2993 O O . HIS A 1 368 ? -6.174 14.823 20.843 1.00 81.06 368 HIS A O 1
ATOM 2999 N N . SER A 1 369 ? -8.163 15.616 21.505 1.00 79.50 369 SER A N 1
ATOM 3000 C CA . SER A 1 369 ? -7.597 16.554 22.478 1.00 79.50 369 SER A CA 1
ATOM 3001 C C . SER A 1 369 ? -7.198 15.889 23.799 1.00 79.50 369 SER A C 1
ATOM 3003 O O . SER A 1 369 ? -6.430 16.476 24.562 1.00 79.50 369 SER A O 1
ATOM 3005 N N . ILE A 1 370 ? -7.687 14.672 24.060 1.00 80.44 370 ILE A N 1
ATOM 3006 C CA . ILE A 1 370 ? -7.431 13.901 25.280 1.00 80.44 370 ILE A CA 1
ATOM 3007 C C . ILE A 1 370 ? -6.846 12.547 24.901 1.00 80.44 370 ILE A C 1
ATOM 3009 O O . ILE A 1 370 ? -7.402 11.863 24.044 1.00 80.44 370 ILE A O 1
ATOM 3013 N N . THR A 1 371 ? -5.758 12.138 25.554 1.00 84.06 371 THR A N 1
ATOM 3014 C CA . THR A 1 371 ? -5.211 10.778 25.459 1.00 84.06 371 THR A CA 1
ATOM 3015 C C . THR A 1 371 ? -4.864 10.235 26.840 1.00 84.06 371 THR A C 1
ATOM 3017 O O . THR A 1 371 ? -4.197 10.893 27.634 1.00 84.06 371 THR A O 1
ATOM 3020 N N . ILE A 1 372 ? -5.296 9.009 27.113 1.00 83.44 372 ILE A N 1
ATOM 3021 C CA . ILE A 1 372 ? -5.108 8.299 28.378 1.00 83.44 372 ILE A CA 1
ATOM 3022 C C . ILE A 1 372 ? -4.289 7.060 28.098 1.00 83.44 372 ILE A C 1
ATOM 3024 O O . ILE A 1 372 ? -4.677 6.249 27.264 1.00 83.44 372 ILE A O 1
ATOM 3028 N N . THR A 1 373 ? -3.171 6.908 28.796 1.00 85.50 373 THR A N 1
ATOM 3029 C CA . THR A 1 373 ? -2.402 5.662 28.779 1.00 85.50 373 THR A CA 1
ATOM 3030 C C . THR A 1 373 ? -2.659 4.920 30.079 1.00 85.50 373 THR A C 1
ATOM 3032 O O . THR A 1 373 ? -2.455 5.499 31.142 1.00 85.50 373 THR A O 1
ATOM 3035 N N . THR A 1 374 ? -3.118 3.674 30.002 1.00 85.75 374 THR A N 1
ATOM 3036 C CA . THR A 1 374 ? -3.450 2.852 31.177 1.00 85.75 374 THR A CA 1
ATOM 3037 C C . THR A 1 374 ? -3.111 1.380 30.936 1.00 85.75 374 THR A C 1
ATOM 3039 O O . THR A 1 374 ? -2.959 0.942 29.787 1.00 85.75 374 THR A O 1
ATOM 3042 N N . ASN A 1 375 ? -2.993 0.623 32.025 1.00 88.69 375 ASN A N 1
ATOM 3043 C CA . ASN A 1 375 ? -2.838 -0.820 32.002 1.00 88.69 375 ASN A CA 1
ATOM 3044 C C . ASN A 1 375 ? -4.157 -1.505 31.593 1.00 88.69 375 ASN A C 1
ATOM 3046 O O . ASN A 1 375 ? -5.238 -1.168 32.083 1.00 88.69 375 ASN A O 1
ATOM 3050 N N . LEU A 1 376 ? -4.072 -2.513 30.719 1.00 89.50 376 LEU A N 1
ATOM 3051 C CA . LEU A 1 376 ? -5.246 -3.245 30.239 1.00 89.50 376 LEU A CA 1
ATOM 3052 C C . LEU A 1 376 ? -6.011 -3.932 31.379 1.00 89.50 376 LEU A C 1
ATOM 3054 O O . LEU A 1 376 ? -7.239 -3.923 31.373 1.00 89.50 376 LEU A O 1
ATOM 3058 N N . SER A 1 377 ? -5.302 -4.503 32.357 1.00 87.50 377 SER A N 1
ATOM 3059 C CA . SER A 1 377 ? -5.918 -5.258 33.455 1.00 87.50 377 SER A CA 1
ATOM 3060 C C . SER A 1 377 ? -6.733 -4.371 34.400 1.00 87.50 377 SER A C 1
ATOM 3062 O O . SER A 1 377 ? -7.762 -4.805 34.916 1.00 87.50 377 SER A O 1
ATOM 3064 N N . GLU A 1 378 ? -6.320 -3.117 34.597 1.00 84.25 378 GLU A N 1
ATOM 3065 C CA . GLU A 1 378 ? -7.067 -2.144 35.398 1.00 84.25 378 GLU A CA 1
ATOM 3066 C C . GLU A 1 378 ? -8.335 -1.700 34.673 1.00 84.25 378 GLU A C 1
ATOM 3068 O O . GLU A 1 378 ? -9.426 -1.757 35.250 1.00 84.25 378 GLU A O 1
ATOM 3073 N N . LEU A 1 379 ? -8.218 -1.338 33.386 1.00 85.00 379 LEU A N 1
ATOM 3074 C CA . LEU A 1 379 ? -9.390 -1.004 32.576 1.00 85.00 379 LEU A CA 1
ATOM 3075 C C . LEU A 1 379 ? -10.361 -2.187 32.517 1.00 85.00 379 LEU A C 1
ATOM 3077 O O . LEU A 1 379 ? -11.570 -2.003 32.630 1.00 85.00 379 LEU A O 1
ATOM 3081 N N . GLU A 1 380 ? -9.856 -3.406 32.348 1.00 87.38 380 GLU A N 1
ATOM 3082 C CA . GLU A 1 380 ? -10.695 -4.593 32.292 1.00 87.38 380 GLU A CA 1
ATOM 3083 C C . GLU A 1 380 ? -11.474 -4.803 33.589 1.00 87.38 380 GLU A C 1
ATOM 3085 O O . GLU A 1 380 ? -12.693 -4.978 33.528 1.00 87.38 380 GLU A O 1
ATOM 3090 N N . LYS A 1 381 ? -10.811 -4.739 34.751 1.00 84.94 381 LYS A N 1
ATOM 3091 C CA . LYS A 1 381 ? -11.482 -4.842 36.056 1.00 84.94 381 LYS A CA 1
ATOM 3092 C C . LYS A 1 381 ? -12.605 -3.817 36.174 1.00 84.94 381 LYS A C 1
ATOM 3094 O O . LYS A 1 381 ? -13.722 -4.178 36.552 1.00 84.94 381 LYS A O 1
ATOM 3099 N N . LEU A 1 382 ? -12.337 -2.568 35.801 1.00 82.25 382 LEU A N 1
ATOM 3100 C CA . LEU A 1 382 ? -13.325 -1.496 35.836 1.00 82.25 382 LEU A CA 1
ATOM 3101 C C . LEU A 1 382 ? -14.525 -1.795 34.920 1.00 82.25 382 LEU A C 1
ATOM 3103 O O . LEU A 1 382 ? -15.672 -1.806 35.371 1.00 82.25 382 LEU A O 1
ATOM 3107 N N . ILE A 1 383 ? -14.266 -2.075 33.639 1.00 84.25 383 ILE A N 1
ATOM 3108 C CA . ILE A 1 383 ? -15.303 -2.303 32.625 1.00 84.25 383 ILE A CA 1
ATOM 3109 C C . ILE A 1 383 ? -16.127 -3.549 32.944 1.00 84.25 383 ILE A C 1
ATOM 3111 O O . ILE A 1 383 ? -17.351 -3.512 32.829 1.00 84.25 383 ILE A O 1
ATOM 3115 N N . GLN A 1 384 ? -15.494 -4.648 33.357 1.00 83.12 384 GLN A N 1
ATOM 3116 C CA . GLN A 1 384 ? -16.199 -5.877 33.723 1.00 83.12 384 GLN A CA 1
ATOM 3117 C C . GLN A 1 384 ? -17.086 -5.676 34.953 1.00 83.12 384 GLN A C 1
ATOM 3119 O O . GLN A 1 384 ? -18.199 -6.202 34.998 1.00 83.12 384 GLN A O 1
ATOM 3124 N N . THR A 1 385 ? -16.622 -4.908 35.939 1.00 79.44 385 THR A N 1
ATOM 3125 C CA . THR A 1 385 ? -17.412 -4.614 37.138 1.00 79.44 385 THR A CA 1
ATOM 3126 C C . THR A 1 385 ? -18.620 -3.749 36.779 1.00 79.44 385 THR A C 1
ATOM 3128 O O . THR A 1 385 ? -19.748 -4.121 37.099 1.00 79.44 385 THR A O 1
ATOM 3131 N N . ALA A 1 386 ? -18.429 -2.674 36.006 1.00 76.75 386 ALA A N 1
ATOM 3132 C CA . ALA A 1 386 ? -19.536 -1.857 35.500 1.00 76.75 386 ALA A CA 1
ATOM 3133 C C . ALA A 1 386 ? -20.510 -2.665 34.619 1.00 76.75 386 ALA A C 1
ATOM 3135 O O . ALA A 1 386 ? -21.727 -2.502 34.717 1.00 76.75 386 ALA A O 1
ATOM 3136 N N . HIS A 1 387 ? -19.993 -3.592 33.807 1.00 79.75 387 HIS A N 1
ATOM 3137 C CA . HIS A 1 387 ? -20.800 -4.475 32.968 1.00 79.75 387 HIS A CA 1
ATOM 3138 C C . HIS A 1 387 ? -21.720 -5.391 33.792 1.00 79.75 387 HIS A C 1
ATOM 3140 O O . HIS A 1 387 ? -22.877 -5.583 33.413 1.00 79.75 387 HIS A O 1
ATOM 3146 N N . LYS A 1 388 ? -21.266 -5.913 34.941 1.00 76.38 388 LYS A N 1
ATOM 3147 C CA . LYS A 1 388 ? -22.119 -6.711 35.846 1.00 76.38 388 LYS A CA 1
ATOM 3148 C C . LYS A 1 388 ? -23.308 -5.909 36.382 1.00 76.38 388 LYS A C 1
ATOM 3150 O O . LYS A 1 388 ? -24.393 -6.460 36.517 1.00 76.38 388 LYS A O 1
ATOM 3155 N N . PHE A 1 389 ? -23.125 -4.611 36.621 1.00 69.44 389 PHE A N 1
ATOM 3156 C CA . PHE A 1 389 ? -24.196 -3.709 37.061 1.00 69.44 389 PHE A CA 1
ATOM 3157 C C . PHE A 1 389 ? -25.090 -3.206 35.916 1.00 69.44 389 PHE A C 1
ATOM 3159 O O . PHE A 1 389 ? -26.137 -2.602 36.165 1.00 69.44 389 PHE A O 1
ATOM 3166 N N . SER A 1 390 ? -24.710 -3.441 34.657 1.00 65.31 390 SER A N 1
ATOM 3167 C CA . SER A 1 390 ? -25.496 -3.093 33.464 1.00 65.31 390 SER A CA 1
ATOM 3168 C C . SER A 1 390 ? -26.588 -4.126 33.183 1.00 65.31 390 SER A C 1
ATOM 3170 O O . SER A 1 390 ? -26.622 -4.793 32.150 1.00 65.31 390 SER A O 1
ATOM 3172 N N . ASP A 1 391 ? -27.494 -4.290 34.144 1.00 56.62 391 ASP A N 1
ATOM 3173 C CA . ASP A 1 391 ? -28.648 -5.174 34.009 1.00 56.62 391 ASP A CA 1
ATOM 3174 C C . ASP A 1 391 ? -29.840 -4.393 33.432 1.00 56.62 391 ASP A C 1
ATOM 3176 O O . ASP A 1 391 ? -30.736 -3.903 34.135 1.00 56.62 391 ASP A O 1
ATOM 3180 N N . TYR A 1 392 ? -29.786 -4.196 32.112 1.00 51.31 392 TYR A N 1
ATOM 3181 C CA . TYR A 1 392 ? -30.927 -3.778 31.303 1.00 51.31 392 TYR A CA 1
ATOM 3182 C C . TYR A 1 392 ? -31.772 -5.025 31.037 1.00 51.31 392 TYR A C 1
ATOM 3184 O O . TYR A 1 392 ? -31.434 -5.822 30.165 1.00 51.31 392 TYR A O 1
ATOM 3192 N N . GLY A 1 393 ? -32.850 -5.196 31.809 1.00 44.38 393 GLY A N 1
ATOM 3193 C CA . GLY A 1 393 ? -33.793 -6.303 31.643 1.00 44.38 393 GLY A CA 1
ATOM 3194 C C . GLY A 1 393 ? -34.114 -6.558 30.168 1.00 44.38 393 GLY A C 1
ATOM 3195 O O . GLY A 1 393 ? -34.525 -5.640 29.458 1.00 44.38 393 GLY A O 1
ATOM 3196 N N . ASP A 1 394 ? -33.832 -7.784 29.732 1.00 43.22 394 ASP A N 1
ATOM 3197 C CA . ASP A 1 394 ? -34.151 -8.408 28.440 1.00 43.22 394 ASP A CA 1
ATOM 3198 C C . ASP A 1 394 ? -33.888 -7.589 27.155 1.00 43.22 394 ASP A C 1
ATOM 3200 O O . ASP A 1 394 ? -34.426 -7.874 26.085 1.00 43.22 394 ASP A O 1
ATOM 3204 N N . LYS A 1 395 ? -33.043 -6.550 27.218 1.00 50.53 395 LYS A N 1
ATOM 3205 C CA . LYS A 1 395 ? -32.667 -5.738 26.051 1.00 50.53 395 LYS A CA 1
ATOM 3206 C C . LYS A 1 395 ? -31.198 -5.944 25.719 1.00 50.53 395 LYS A C 1
ATOM 3208 O O . LYS A 1 395 ? -30.321 -5.831 26.565 1.00 50.53 395 LYS A O 1
ATOM 3213 N N . SER A 1 396 ? -30.924 -6.176 24.439 1.00 57.72 396 SER A N 1
ATOM 3214 C CA . SER A 1 396 ? -29.605 -6.476 23.864 1.00 57.72 396 SER A CA 1
ATOM 3215 C C . SER A 1 396 ? -28.539 -5.369 23.998 1.00 57.72 396 SER A C 1
ATOM 3217 O O . SER A 1 396 ? -27.457 -5.515 23.436 1.00 57.72 396 SER A O 1
ATOM 3219 N N . SER A 1 397 ? -28.831 -4.255 24.680 1.00 62.41 397 SER A N 1
ATOM 3220 C CA . SER A 1 397 ? -27.936 -3.103 24.845 1.00 62.41 397 SER A CA 1
ATOM 3221 C C . SER A 1 397 ? -27.694 -2.830 26.326 1.00 62.41 397 SER A C 1
ATOM 3223 O O . SER A 1 397 ? -28.635 -2.699 27.109 1.00 62.41 397 SER A O 1
ATOM 3225 N N . LYS A 1 398 ? -26.415 -2.745 26.688 1.00 71.81 398 LYS A N 1
ATOM 3226 C CA . LYS A 1 398 ? -25.899 -2.550 28.041 1.00 71.81 398 LYS A CA 1
ATOM 3227 C C . LYS A 1 398 ? -24.970 -1.328 28.049 1.00 71.81 398 LYS A C 1
ATOM 3229 O O . LYS A 1 398 ? -23.746 -1.496 28.010 1.00 71.81 398 LYS A O 1
ATOM 3234 N N . PRO A 1 399 ? -25.511 -0.097 28.036 1.00 72.19 399 PRO A N 1
ATOM 3235 C CA . PRO A 1 399 ? -24.695 1.110 28.049 1.00 72.19 399 PRO A CA 1
ATOM 3236 C C . PRO A 1 399 ? -23.942 1.246 29.379 1.00 72.19 399 PRO A C 1
ATOM 3238 O O . PRO A 1 399 ? -24.505 1.000 30.443 1.00 72.19 399 PRO A O 1
ATOM 3241 N N . ILE A 1 400 ? -22.684 1.673 29.309 1.00 74.56 400 ILE A N 1
ATOM 3242 C CA . ILE A 1 400 ? -21.892 2.127 30.456 1.00 74.56 400 ILE A CA 1
ATOM 3243 C C . ILE A 1 400 ? -21.352 3.524 30.164 1.00 74.56 400 ILE A C 1
ATOM 3245 O O . ILE A 1 400 ? -21.061 3.863 29.013 1.00 74.56 400 ILE A O 1
ATOM 3249 N N . ILE A 1 401 ? -21.227 4.335 31.204 1.00 72.19 401 ILE A N 1
ATOM 3250 C CA . ILE A 1 401 ? -20.664 5.680 31.126 1.00 72.19 401 ILE A CA 1
ATOM 3251 C C . ILE A 1 401 ? -19.243 5.599 31.644 1.00 72.19 401 ILE A C 1
ATOM 3253 O O . ILE A 1 401 ? -19.027 5.182 32.776 1.00 72.19 401 ILE A O 1
ATOM 3257 N N . LEU A 1 402 ? -18.286 6.005 30.819 1.00 73.44 402 LEU A N 1
ATOM 3258 C CA . LEU A 1 402 ? -16.911 6.232 31.234 1.00 73.44 402 LEU A CA 1
ATOM 3259 C C . LEU A 1 402 ? -16.744 7.705 31.560 1.00 73.44 402 LEU A C 1
ATOM 3261 O O . LEU A 1 402 ? -16.986 8.550 30.698 1.00 73.44 402 LEU A O 1
ATOM 3265 N N . ARG A 1 403 ? -16.324 8.002 32.783 1.00 72.44 403 ARG A N 1
ATOM 3266 C CA . ARG A 1 403 ? -16.034 9.345 33.273 1.00 72.44 403 ARG A CA 1
ATOM 3267 C C . ARG A 1 403 ? -14.584 9.406 33.725 1.00 72.44 403 ARG A C 1
ATOM 3269 O O . ARG A 1 403 ? -14.093 8.477 34.350 1.00 72.44 403 ARG A O 1
ATOM 3276 N N . SER A 1 404 ? -13.921 10.528 33.476 1.00 69.69 404 SER A N 1
ATOM 3277 C CA . SER A 1 404 ? -12.679 10.849 34.179 1.00 69.69 404 SER A CA 1
ATOM 3278 C C . SER A 1 404 ? -12.657 12.312 34.598 1.00 69.69 404 SER A C 1
ATOM 3280 O O . SER A 1 404 ? -13.119 13.193 33.861 1.00 69.69 404 SER A O 1
ATOM 3282 N N . THR A 1 405 ? -12.142 12.553 35.800 1.00 65.19 405 THR A N 1
ATOM 3283 C CA . THR A 1 405 ? -11.943 13.871 36.408 1.00 65.19 405 THR A CA 1
ATOM 3284 C C . THR A 1 405 ? -10.450 14.167 36.483 1.00 65.19 405 THR A C 1
ATOM 3286 O O . THR A 1 405 ? -9.677 13.400 37.050 1.00 65.19 405 THR A O 1
ATOM 3289 N N . LEU A 1 406 ? -10.032 15.297 35.903 1.00 54.88 406 LEU A N 1
ATOM 3290 C CA . LEU A 1 406 ? -8.613 15.670 35.788 1.00 54.88 406 LEU A CA 1
ATOM 3291 C C . LEU A 1 406 ? -7.937 15.907 37.145 1.00 54.88 406 LEU A C 1
ATOM 3293 O O . LEU A 1 406 ? -6.729 15.741 37.263 1.00 54.88 406 LEU A O 1
ATOM 3297 N N . ASN A 1 407 ? -8.722 16.266 38.161 1.00 55.16 407 ASN A N 1
ATOM 3298 C CA . ASN A 1 407 ? -8.209 16.682 39.463 1.00 55.16 407 ASN A CA 1
ATOM 3299 C C . ASN A 1 407 ? -7.909 15.518 40.421 1.00 55.16 407 ASN A C 1
ATOM 3301 O O . ASN A 1 407 ? -7.324 15.765 41.470 1.00 55.16 407 ASN A O 1
ATOM 3305 N N . SER A 1 408 ? -8.297 14.279 40.095 1.00 51.66 408 SER A N 1
ATOM 3306 C CA . SER A 1 408 ? -8.220 13.153 41.040 1.00 51.66 408 SER A CA 1
ATOM 3307 C C . SER A 1 408 ? -7.541 11.887 40.506 1.00 51.66 408 SER A C 1
ATOM 3309 O O . SER A 1 408 ? -7.455 10.912 41.238 1.00 51.66 408 SER A O 1
ATOM 3311 N N . TYR A 1 409 ? -7.052 11.864 39.256 1.00 53.53 409 TYR A N 1
ATOM 3312 C CA . TYR A 1 409 ? -6.636 10.621 38.566 1.00 53.53 409 TYR A CA 1
ATOM 3313 C C . TYR A 1 409 ? -7.730 9.534 38.548 1.00 53.53 409 TYR A C 1
ATOM 3315 O O . TYR A 1 409 ? -7.475 8.384 38.204 1.00 53.53 409 TYR A O 1
ATOM 3323 N N . GLU A 1 410 ? -8.973 9.896 38.869 1.00 58.38 410 GLU A N 1
ATOM 3324 C CA . GLU A 1 410 ? -10.076 8.954 38.946 1.00 58.38 410 GLU A CA 1
ATOM 3325 C C . GLU A 1 410 ? -10.615 8.675 37.543 1.00 58.38 410 GLU A C 1
ATOM 3327 O O . GLU A 1 410 ? -10.906 9.574 36.735 1.00 58.38 410 GLU A O 1
ATOM 3332 N N . PHE A 1 411 ? -10.765 7.385 37.266 1.00 64.44 411 PHE A N 1
ATOM 3333 C CA . PHE A 1 411 ? -11.472 6.880 36.107 1.00 64.44 411 PHE A CA 1
ATOM 3334 C C . PHE A 1 411 ? -12.644 6.041 36.616 1.00 64.44 411 PHE A C 1
ATOM 3336 O O . PHE A 1 411 ? -12.484 5.055 37.333 1.00 64.44 411 PHE A O 1
ATOM 3343 N N . GLU A 1 412 ? -13.848 6.479 36.283 1.00 68.31 412 GLU A N 1
ATOM 3344 C CA . GLU A 1 412 ? -15.101 5.962 36.810 1.00 68.31 412 GLU A CA 1
ATOM 3345 C C . GLU A 1 412 ? -15.883 5.303 35.673 1.00 68.31 412 GLU A C 1
ATOM 3347 O O . GLU A 1 412 ? -15.987 5.843 34.567 1.00 68.31 412 GLU A O 1
ATOM 3352 N N . ALA A 1 413 ? -16.460 4.135 35.952 1.00 63.22 413 ALA A N 1
ATOM 3353 C CA . ALA A 1 413 ? -17.414 3.495 35.060 1.00 63.22 413 ALA A CA 1
ATOM 3354 C C . ALA A 1 413 ? -18.733 3.267 35.797 1.00 63.22 413 ALA A C 1
ATOM 3356 O O . ALA A 1 413 ? -18.779 2.566 36.813 1.00 63.22 413 ALA A O 1
ATOM 3357 N N . THR A 1 414 ? -19.819 3.834 35.275 1.00 64.94 414 THR A N 1
ATOM 3358 C CA . THR A 1 414 ? -21.157 3.681 35.857 1.00 64.94 414 THR A CA 1
ATOM 3359 C C . THR A 1 414 ? -22.119 2.998 34.906 1.00 64.94 414 THR A C 1
ATOM 3361 O O . THR A 1 414 ? -22.090 3.180 33.686 1.00 64.94 414 THR A O 1
ATOM 3364 N N . SER A 1 415 ? -22.996 2.189 35.493 1.00 59.12 415 SER A N 1
ATOM 3365 C CA . SER A 1 415 ? -24.192 1.683 34.833 1.00 59.12 415 SER A CA 1
ATOM 3366 C C . SER A 1 415 ? -25.352 2.611 35.194 1.00 59.12 415 SER A C 1
ATOM 3368 O O . SER A 1 415 ? -25.845 2.592 36.326 1.00 59.12 415 SER A O 1
ATOM 3370 N N . GLU A 1 416 ? -25.780 3.448 34.248 1.00 55.41 416 GLU A N 1
ATOM 3371 C CA . GLU A 1 416 ? -26.985 4.265 34.404 1.00 55.41 416 GLU A CA 1
ATOM 3372 C C . GLU A 1 416 ? -28.175 3.599 33.706 1.00 55.41 416 GLU A C 1
ATOM 3374 O O . GLU A 1 416 ? -28.225 3.448 32.479 1.00 55.41 416 GLU A O 1
ATOM 3379 N N . LYS A 1 417 ? -29.205 3.264 34.490 1.00 51.88 417 LYS A N 1
ATOM 3380 C CA . LYS A 1 417 ? -30.570 3.272 33.967 1.00 51.88 417 LYS A CA 1
ATOM 3381 C C . LYS A 1 417 ? -30.966 4.748 33.928 1.00 51.88 417 LYS A C 1
ATOM 3383 O O . LYS A 1 417 ? -30.725 5.452 34.897 1.00 51.88 417 LYS A O 1
ATOM 3388 N N . ILE A 1 418 ? -31.588 5.211 32.841 1.00 45.09 418 ILE A N 1
ATOM 3389 C CA . ILE A 1 418 ? -31.931 6.632 32.579 1.00 45.09 418 ILE A CA 1
ATOM 3390 C C . ILE A 1 418 ? -32.739 7.301 33.722 1.00 45.09 418 ILE A C 1
ATOM 3392 O O . ILE A 1 418 ? -32.918 8.513 33.726 1.00 45.09 418 ILE A O 1
ATOM 3396 N N . THR A 1 419 ? -33.198 6.534 34.714 1.00 36.22 419 THR A N 1
ATOM 3397 C CA . THR A 1 419 ? -33.942 7.009 35.882 1.00 36.22 419 THR A CA 1
ATOM 3398 C C . THR A 1 419 ? -33.338 6.633 37.249 1.00 36.22 419 THR A C 1
ATOM 3400 O O . THR A 1 419 ? -33.808 7.178 38.236 1.00 36.22 419 THR A O 1
ATOM 3403 N N . GLU A 1 420 ? -32.325 5.753 37.347 1.00 44.47 420 GLU A N 1
ATOM 3404 C CA . GLU A 1 420 ? -31.717 5.296 38.622 1.00 44.47 420 GLU A CA 1
ATOM 3405 C C . GLU A 1 420 ? -30.263 4.799 38.425 1.00 44.47 420 GLU A C 1
ATOM 3407 O O . GLU A 1 420 ? -29.996 3.956 37.559 1.00 44.47 420 GLU A O 1
ATOM 3412 N N . VAL A 1 421 ? -29.321 5.266 39.258 1.00 50.19 421 VAL A N 1
ATOM 3413 C CA . VAL A 1 421 ? -27.945 4.731 39.322 1.00 50.19 421 VAL A CA 1
ATOM 3414 C C . VAL A 1 421 ? -27.977 3.411 40.094 1.00 50.19 421 VAL A C 1
ATOM 3416 O O . VAL A 1 421 ? -28.176 3.406 41.304 1.00 50.19 421 VAL A O 1
ATOM 3419 N N . LYS A 1 422 ? -27.785 2.282 39.402 1.00 46.41 422 LYS A N 1
ATOM 3420 C CA . LYS A 1 422 ? -27.812 0.945 40.029 1.00 46.41 422 LYS A CA 1
ATOM 3421 C C . LYS A 1 422 ? -26.469 0.503 40.616 1.00 46.41 422 LYS A C 1
ATOM 3423 O O . LYS A 1 422 ? -26.438 -0.414 41.429 1.00 46.41 422 LYS A O 1
ATOM 3428 N N . GLY A 1 423 ? -25.366 1.121 40.200 1.00 52.16 423 GLY A N 1
ATOM 3429 C CA . GLY A 1 423 ? -24.031 0.793 40.694 1.00 52.16 423 GLY A CA 1
ATOM 3430 C C . GLY A 1 423 ? -22.978 1.772 40.182 1.00 52.16 423 GLY A C 1
ATOM 3431 O O . GLY A 1 423 ? -22.937 2.079 38.987 1.00 52.16 423 GLY A O 1
ATOM 3432 N N . LYS A 1 424 ? -22.134 2.254 41.101 1.00 54.78 424 LYS A N 1
ATOM 3433 C CA . LYS A 1 424 ? -20.973 3.107 40.830 1.00 54.78 424 LYS A CA 1
ATOM 3434 C C . LYS A 1 424 ? -19.713 2.319 41.166 1.00 54.78 424 LYS A C 1
ATOM 3436 O O . LYS A 1 424 ? -19.606 1.801 42.274 1.00 54.78 424 LYS A O 1
ATOM 3441 N N . VAL A 1 425 ? -18.781 2.232 40.222 1.00 56.69 425 VAL A N 1
ATOM 3442 C CA . VAL A 1 425 ? -17.460 1.648 40.464 1.00 56.69 425 VAL A CA 1
ATOM 3443 C C . VAL A 1 425 ? -16.438 2.750 40.263 1.00 56.69 425 VAL A C 1
ATOM 3445 O O . VAL A 1 425 ? -16.281 3.268 39.156 1.00 56.69 425 VAL A O 1
ATOM 3448 N N . ILE A 1 426 ? -15.781 3.114 41.356 1.00 59.03 426 ILE A N 1
ATOM 3449 C CA . ILE A 1 426 ? -14.616 3.990 41.357 1.00 59.03 426 ILE A CA 1
ATOM 3450 C C . ILE A 1 426 ? -13.425 3.073 41.601 1.00 59.03 426 ILE A C 1
ATOM 3452 O O . ILE A 1 426 ? -13.463 2.246 42.513 1.00 59.03 426 ILE A O 1
ATOM 3456 N N . VAL A 1 427 ? -12.416 3.162 40.743 1.00 51.94 427 VAL A N 1
ATOM 3457 C CA . VAL A 1 427 ? -11.115 2.563 41.032 1.00 51.94 427 VAL A CA 1
ATOM 3458 C C . VAL A 1 427 ? -10.254 3.691 41.573 1.00 51.94 427 VAL A C 1
ATOM 3460 O O . VAL A 1 427 ? -9.819 4.554 40.810 1.00 51.94 427 VAL A O 1
ATOM 3463 N N . ASP A 1 428 ? -10.074 3.696 42.890 1.00 45.53 428 ASP A N 1
ATOM 3464 C CA . ASP A 1 428 ? -9.103 4.560 43.552 1.00 45.53 428 ASP A CA 1
ATOM 3465 C C . ASP A 1 428 ? -7.695 4.109 43.126 1.00 45.53 428 ASP A C 1
ATOM 3467 O O . ASP A 1 428 ? -7.441 2.908 42.999 1.00 45.53 428 ASP A O 1
ATOM 3471 N N . ASP A 1 429 ? -6.795 5.062 42.874 1.00 48.62 429 ASP A N 1
ATOM 3472 C CA . ASP A 1 429 ? -5.409 4.799 42.445 1.00 48.62 429 ASP A CA 1
ATOM 3473 C C . ASP A 1 429 ? -5.284 4.141 41.047 1.00 48.62 429 ASP A C 1
ATOM 3475 O O . ASP A 1 429 ? -4.400 3.326 40.780 1.00 48.62 429 ASP A O 1
ATOM 3479 N N . PHE A 1 430 ? -6.189 4.494 40.121 1.00 53.19 430 PHE A N 1
ATOM 3480 C CA . PHE A 1 430 ? -6.098 4.090 38.713 1.00 53.19 430 PHE A CA 1
ATOM 3481 C C . PHE A 1 430 ? -4.805 4.643 38.096 1.00 53.19 430 PHE A C 1
ATOM 3483 O O . PHE A 1 430 ? -4.650 5.858 37.935 1.00 53.19 430 PHE A O 1
ATOM 3490 N N . SER A 1 431 ? -3.871 3.759 37.730 1.00 55.41 431 SER A N 1
ATOM 3491 C CA . SER A 1 431 ? -2.525 4.134 37.290 1.00 55.41 431 SER A CA 1
ATOM 3492 C C . SER A 1 431 ? -2.531 4.578 35.821 1.00 55.41 431 SER A C 1
ATOM 3494 O O . SER A 1 431 ? -1.959 3.967 34.915 1.00 55.41 431 SER A O 1
ATOM 3496 N N . ALA A 1 432 ? -3.235 5.675 35.547 1.00 59.28 432 ALA A N 1
ATOM 3497 C CA . ALA A 1 432 ? -3.351 6.246 34.219 1.00 59.28 432 ALA A CA 1
ATOM 3498 C C . ALA A 1 432 ? -2.538 7.528 34.075 1.00 59.28 432 ALA A C 1
ATOM 3500 O O . ALA A 1 432 ? -2.686 8.494 34.822 1.00 59.28 432 ALA A O 1
ATOM 3501 N N . ARG A 1 433 ? -1.731 7.576 33.015 1.00 61.53 433 ARG A N 1
ATOM 3502 C CA . ARG A 1 433 ? -1.099 8.817 32.577 1.00 61.53 433 ARG A CA 1
ATOM 3503 C C . ARG A 1 433 ? -2.037 9.533 31.616 1.00 61.53 433 ARG A C 1
ATOM 3505 O O . ARG A 1 433 ? -2.214 9.108 30.471 1.00 61.53 433 ARG A O 1
ATOM 3512 N N . LEU A 1 434 ? -2.616 10.631 32.086 1.00 61.28 434 LEU A N 1
ATOM 3513 C CA . LEU A 1 434 ? -3.459 11.511 31.288 1.00 61.28 434 LEU A CA 1
ATOM 3514 C C . LEU A 1 434 ? -2.605 12.585 30.603 1.00 61.28 434 LEU A C 1
ATOM 3516 O O . LEU A 1 434 ? -1.831 13.291 31.244 1.00 61.28 434 LEU A O 1
ATOM 3520 N N . ILE A 1 435 ? -2.747 12.700 29.285 1.00 61.22 435 ILE A N 1
ATOM 3521 C CA . ILE A 1 435 ? -2.110 13.730 28.465 1.00 61.22 435 ILE A CA 1
ATOM 3522 C C . ILE A 1 435 ? -3.227 14.504 27.769 1.00 61.22 435 ILE A C 1
ATOM 3524 O O . ILE A 1 435 ? -3.999 13.941 26.989 1.00 61.22 435 ILE A O 1
ATOM 3528 N N . SER A 1 436 ? -3.312 15.800 28.053 1.00 62.56 436 SER A N 1
ATOM 3529 C CA . SER A 1 436 ? -4.310 16.693 27.473 1.00 62.56 436 SER A CA 1
ATOM 3530 C C . SER A 1 436 ? -3.654 17.830 26.690 1.00 62.56 436 SER A C 1
ATOM 3532 O O . SER A 1 436 ? -2.690 18.428 27.164 1.00 62.56 436 SER A O 1
ATOM 3534 N N . LYS A 1 437 ? -4.210 18.160 25.516 1.00 57.91 437 LYS A N 1
ATOM 3535 C CA . LYS A 1 437 ? -3.849 19.356 24.732 1.00 57.91 437 LYS A CA 1
ATOM 3536 C C . LYS A 1 437 ? -4.653 20.607 25.128 1.00 57.91 437 LYS A C 1
ATOM 3538 O O . LYS A 1 437 ? -4.345 21.695 24.657 1.00 57.91 437 LYS A O 1
ATOM 3543 N N . THR A 1 438 ? -5.701 20.464 25.941 1.00 59.84 438 THR A N 1
ATOM 3544 C CA . THR A 1 438 ? -6.668 21.532 26.271 1.00 59.84 438 THR A CA 1
ATOM 3545 C C . THR A 1 438 ? -7.071 21.480 27.744 1.00 59.84 438 THR A C 1
ATOM 3547 O O . THR A 1 438 ? -7.237 20.394 28.292 1.00 59.84 438 THR A O 1
ATOM 3550 N N . SER A 1 439 ? -7.305 22.613 28.402 1.00 59.78 439 SER A N 1
ATOM 3551 C CA . SER A 1 439 ? -7.889 22.604 29.749 1.00 59.78 439 SER A CA 1
ATOM 3552 C C . SER A 1 439 ? -9.355 22.135 29.708 1.00 59.78 439 SER A C 1
ATOM 3554 O O . SER A 1 439 ? -10.156 22.619 28.910 1.00 59.78 439 SER A O 1
ATOM 3556 N N . PHE A 1 440 ? -9.716 21.165 30.548 1.00 64.81 440 PHE A N 1
ATOM 3557 C CA . PHE A 1 440 ? -11.102 20.755 30.812 1.00 64.81 440 PHE A CA 1
ATOM 3558 C C . PHE A 1 440 ? -11.213 20.227 32.246 1.00 64.81 440 PHE A C 1
ATOM 3560 O O . PHE A 1 440 ? -10.217 19.817 32.821 1.00 64.81 440 PHE A O 1
ATOM 3567 N N . ASP A 1 441 ? -12.411 20.215 32.830 1.00 64.62 441 ASP A N 1
ATOM 3568 C CA . ASP A 1 441 ? -12.587 19.745 34.218 1.00 64.62 441 ASP A CA 1
ATOM 3569 C C . ASP A 1 441 ? -12.818 18.225 34.289 1.00 64.62 441 ASP A C 1
ATOM 3571 O O . ASP A 1 441 ? -12.391 17.532 35.212 1.00 64.62 441 ASP A O 1
ATOM 3575 N N . SER A 1 442 ? -13.531 17.685 33.297 1.00 68.38 442 SER A N 1
ATOM 3576 C CA . SER A 1 442 ? -13.859 16.262 33.175 1.00 68.38 442 SER A CA 1
ATOM 3577 C C . SER A 1 442 ? -14.360 15.935 31.769 1.00 68.38 442 SER A C 1
ATOM 3579 O O . SER A 1 442 ? -14.811 16.822 31.037 1.00 68.38 442 SER A O 1
ATOM 3581 N N . PHE A 1 443 ? -14.314 14.656 31.397 1.00 72.56 443 PHE A N 1
ATOM 3582 C CA . PHE A 1 443 ? -15.006 14.152 30.211 1.00 72.56 443 PHE A CA 1
ATOM 3583 C C . PHE A 1 443 ? -15.846 12.920 30.553 1.00 72.56 443 PHE A C 1
ATOM 3585 O O . PHE A 1 443 ? -15.586 12.221 31.533 1.00 72.56 443 PHE A O 1
ATOM 3592 N N . PHE A 1 444 ? -16.858 12.669 29.719 1.00 74.44 444 PHE A N 1
ATOM 3593 C CA . PHE A 1 444 ? -17.786 11.552 29.861 1.00 74.44 444 PHE A CA 1
ATOM 3594 C C . PHE A 1 444 ? -18.107 10.977 28.489 1.00 74.44 444 PHE A C 1
ATOM 3596 O O . PHE A 1 444 ? -18.391 11.735 27.557 1.00 74.44 444 PHE A O 1
ATOM 3603 N N . VAL A 1 445 ? -18.114 9.654 28.364 1.00 75.06 445 VAL A N 1
ATOM 3604 C CA . VAL A 1 445 ? -18.498 8.973 27.128 1.00 75.06 445 VAL A CA 1
ATOM 3605 C C . VAL A 1 445 ? -19.385 7.776 27.434 1.00 75.06 445 VAL A C 1
ATOM 3607 O O . VAL A 1 445 ? -19.063 6.966 28.296 1.00 75.06 445 VAL A O 1
ATOM 3610 N N . ILE A 1 446 ? -20.493 7.645 26.703 1.00 76.31 446 ILE A N 1
ATOM 3611 C CA . ILE A 1 446 ? -21.400 6.501 26.828 1.00 76.31 446 ILE A CA 1
ATOM 3612 C C . ILE A 1 446 ? -21.050 5.476 25.757 1.00 76.31 446 ILE A C 1
ATOM 3614 O O . ILE A 1 446 ? -21.110 5.778 24.562 1.00 76.31 446 ILE A O 1
ATOM 3618 N N . ILE A 1 447 ? -20.728 4.256 26.170 1.00 80.38 447 ILE A N 1
ATOM 3619 C CA . ILE A 1 447 ? -20.362 3.160 25.270 1.00 80.38 447 ILE A CA 1
ATOM 3620 C C . ILE A 1 447 ? -21.206 1.919 25.525 1.00 80.38 447 ILE A C 1
ATOM 3622 O O . ILE A 1 447 ? -21.697 1.686 26.624 1.00 80.38 447 ILE A O 1
ATOM 3626 N N . GLU A 1 448 ? -21.353 1.091 24.496 1.00 82.19 448 GLU A N 1
ATOM 3627 C CA . GLU A 1 448 ? -21.973 -0.224 24.634 1.00 82.19 448 GLU A CA 1
ATOM 3628 C C . GLU A 1 448 ? -20.976 -1.188 25.290 1.00 82.19 448 GLU A C 1
ATOM 3630 O O . GLU A 1 448 ? -19.951 -1.538 24.694 1.00 82.19 448 GLU A O 1
ATOM 3635 N N . SER A 1 449 ? -21.273 -1.636 26.513 1.00 80.44 449 SER A N 1
ATOM 3636 C CA . SER A 1 449 ? -20.350 -2.472 27.289 1.00 80.44 449 SER A CA 1
ATOM 3637 C C . SER A 1 449 ? -20.021 -3.789 26.583 1.00 80.44 449 SER A C 1
ATOM 3639 O O . SER A 1 449 ? -18.870 -4.216 26.583 1.00 80.44 449 SER A O 1
ATOM 3641 N N . ASN A 1 450 ? -20.989 -4.396 25.887 1.00 82.12 450 ASN A N 1
ATOM 3642 C CA . ASN A 1 450 ? -20.764 -5.622 25.118 1.00 82.12 450 ASN A CA 1
ATOM 3643 C C . ASN A 1 450 ? -19.700 -5.451 24.025 1.00 82.12 450 ASN A C 1
ATOM 3645 O O . ASN A 1 450 ? -18.965 -6.390 23.719 1.00 82.12 450 ASN A O 1
ATOM 3649 N N . ILE A 1 451 ? -19.621 -4.263 23.422 1.00 83.00 451 ILE A N 1
ATOM 3650 C CA . ILE A 1 451 ? -18.666 -3.970 22.354 1.00 83.00 451 ILE A CA 1
ATOM 3651 C C . ILE A 1 451 ? -17.254 -3.824 22.934 1.00 83.00 451 ILE A C 1
ATOM 3653 O O . ILE A 1 451 ? -16.317 -4.436 22.423 1.00 83.00 451 ILE A O 1
ATOM 3657 N N . ILE A 1 452 ? -17.092 -3.071 24.025 1.00 85.50 452 ILE A N 1
ATOM 3658 C CA . ILE A 1 452 ? -15.772 -2.898 24.649 1.00 85.50 452 ILE A CA 1
ATOM 3659 C C . ILE A 1 452 ? -15.283 -4.178 25.342 1.00 85.50 452 ILE A C 1
ATOM 3661 O O . ILE A 1 452 ? -14.103 -4.492 25.257 1.00 85.50 452 ILE A O 1
ATOM 3665 N N . VAL A 1 453 ? -16.169 -4.989 25.931 1.00 87.44 453 VAL A N 1
ATOM 3666 C CA . VAL A 1 453 ? -15.794 -6.292 26.514 1.00 87.44 453 VAL A CA 1
ATOM 3667 C C . VAL A 1 453 ? -15.240 -7.241 25.446 1.00 87.44 453 VAL A C 1
ATOM 3669 O O . VAL A 1 453 ? -14.274 -7.957 25.710 1.00 87.44 453 VAL A O 1
ATOM 3672 N N . LYS A 1 454 ? -15.793 -7.235 24.224 1.00 88.38 454 LYS A N 1
ATOM 3673 C CA . LYS A 1 454 ? -15.227 -8.004 23.099 1.00 88.38 454 LYS A CA 1
ATOM 3674 C C . LYS A 1 454 ? -13.815 -7.544 22.747 1.00 88.38 454 LYS A C 1
ATOM 3676 O O . LYS A 1 454 ? -12.938 -8.387 22.578 1.00 88.38 454 LYS A O 1
ATOM 3681 N N . LEU A 1 455 ? -13.588 -6.230 22.693 1.00 91.06 455 LEU A N 1
ATOM 3682 C CA . LEU A 1 455 ? -12.250 -5.679 22.481 1.00 91.06 455 LEU A CA 1
ATOM 3683 C C . LEU A 1 455 ? -11.284 -6.142 23.577 1.00 91.06 455 LEU A C 1
ATOM 3685 O O . LEU A 1 455 ? -10.224 -6.664 23.256 1.00 91.06 455 LEU A O 1
ATOM 3689 N N . LEU A 1 456 ? -11.656 -6.017 24.853 1.00 91.25 456 LEU A N 1
ATOM 3690 C CA . LEU A 1 456 ? -10.799 -6.421 25.973 1.00 91.25 456 LEU A CA 1
ATOM 3691 C C . LEU A 1 456 ? -10.397 -7.902 25.890 1.00 91.25 456 LEU A C 1
ATOM 3693 O O . LEU A 1 456 ? -9.227 -8.228 26.067 1.00 91.25 456 LEU A O 1
ATOM 3697 N N . ARG A 1 457 ? -11.327 -8.797 25.523 1.00 90.56 457 ARG A N 1
ATOM 3698 C CA . ARG A 1 457 ? -11.017 -10.222 25.290 1.00 90.56 457 ARG A CA 1
ATOM 3699 C C . ARG A 1 457 ? -9.975 -10.418 24.189 1.00 90.56 457 ARG A C 1
ATOM 3701 O O . ARG A 1 457 ? -9.070 -11.236 24.347 1.00 90.56 457 ARG A O 1
ATOM 3708 N N . VAL A 1 458 ? -10.089 -9.669 23.093 1.00 90.81 458 VAL A N 1
ATOM 3709 C CA . VAL A 1 458 ? -9.108 -9.690 22.000 1.00 90.81 458 VAL A CA 1
ATOM 3710 C C . VAL A 1 458 ? -7.744 -9.187 22.467 1.00 90.81 458 VAL A C 1
ATOM 3712 O O . VAL A 1 458 ? -6.737 -9.846 22.216 1.00 90.81 458 VAL A O 1
ATOM 3715 N N . LEU A 1 459 ? -7.704 -8.065 23.187 1.00 92.25 459 LEU A N 1
ATOM 3716 C CA . LEU A 1 459 ? -6.460 -7.483 23.695 1.00 92.25 459 LEU A CA 1
ATOM 3717 C C . LEU A 1 459 ? -5.754 -8.415 24.693 1.00 92.25 459 LEU A C 1
ATOM 3719 O O . LEU A 1 459 ? -4.537 -8.583 24.621 1.00 92.25 459 LEU A O 1
ATOM 3723 N N . ASN A 1 460 ? -6.516 -9.107 25.544 1.00 90.50 460 ASN A N 1
ATOM 3724 C CA . ASN A 1 460 ? -5.987 -10.133 26.444 1.00 90.50 460 ASN A CA 1
ATOM 3725 C C . ASN A 1 460 ? -5.425 -11.342 25.698 1.00 90.50 460 ASN A C 1
ATOM 3727 O O . ASN A 1 460 ? -4.330 -11.807 26.016 1.00 90.50 460 ASN A O 1
ATOM 3731 N N . LYS A 1 461 ? -6.127 -11.833 24.668 1.00 89.69 461 LYS A N 1
ATOM 3732 C CA . LYS A 1 461 ? -5.618 -12.917 23.810 1.00 89.69 461 LYS A CA 1
ATOM 3733 C C . LYS A 1 461 ? -4.293 -12.527 23.144 1.00 89.69 461 LYS A C 1
ATOM 3735 O O . LYS A 1 461 ? -3.400 -13.360 23.009 1.00 89.69 461 LYS A O 1
ATOM 3740 N N . LEU A 1 462 ? -4.156 -11.252 22.787 1.00 89.44 462 LEU A N 1
ATOM 3741 C CA . LEU A 1 462 ? -2.945 -10.660 22.220 1.00 89.44 462 LEU A CA 1
ATOM 3742 C C . LEU A 1 462 ? -1.861 -10.321 23.254 1.00 89.44 462 LEU A C 1
ATOM 3744 O O . LEU A 1 462 ? -0.785 -9.874 22.858 1.00 89.44 462 LEU A O 1
ATOM 3748 N N . LYS A 1 463 ? -2.114 -10.561 24.548 1.00 92.00 463 LYS A N 1
ATOM 3749 C CA . LYS A 1 463 ? -1.209 -10.254 25.667 1.00 92.00 463 LYS A CA 1
ATOM 3750 C C . LYS A 1 463 ? -0.783 -8.780 25.709 1.00 92.00 463 LYS A C 1
ATOM 3752 O O . LYS A 1 463 ? 0.355 -8.466 26.053 1.00 92.00 463 LYS A O 1
ATOM 3757 N N . VAL A 1 464 ? -1.691 -7.877 25.347 1.00 93.31 464 VAL A N 1
ATOM 3758 C CA . VAL A 1 464 ? -1.457 -6.431 25.423 1.00 93.31 464 VAL A CA 1
ATOM 3759 C C . VAL A 1 464 ? -1.431 -6.005 26.890 1.00 93.31 464 VAL A C 1
ATOM 3761 O O . VAL A 1 464 ? -2.349 -6.309 27.644 1.00 93.31 464 VAL A O 1
ATOM 3764 N N . SER A 1 465 ? -0.385 -5.294 27.305 1.00 89.94 465 SER A N 1
ATOM 3765 C CA . SER A 1 465 ? -0.250 -4.797 28.681 1.00 89.94 465 SER A CA 1
ATOM 3766 C C . SER A 1 465 ? -0.760 -3.369 28.846 1.00 89.94 465 SER A C 1
ATOM 3768 O O . SER A 1 465 ? -1.382 -3.051 29.856 1.00 89.94 465 SER A O 1
ATOM 3770 N N . ASN A 1 466 ? -0.526 -2.517 27.847 1.00 90.94 466 ASN A N 1
ATOM 3771 C CA . ASN A 1 466 ? -0.836 -1.093 27.890 1.00 90.94 466 ASN A CA 1
ATOM 3772 C C . ASN A 1 466 ? -1.652 -0.674 26.673 1.00 90.94 466 ASN A C 1
ATOM 3774 O O . ASN A 1 466 ? -1.436 -1.154 25.559 1.00 90.94 466 ASN A O 1
ATOM 3778 N N . ILE A 1 467 ? -2.552 0.277 26.890 1.00 92.69 467 ILE A N 1
ATOM 3779 C CA . ILE A 1 467 ? -3.414 0.832 25.850 1.00 92.69 467 ILE A CA 1
ATOM 3780 C C . ILE A 1 467 ? -3.423 2.355 25.926 1.00 92.69 467 ILE A C 1
ATOM 3782 O O . ILE A 1 467 ? -3.254 2.944 26.995 1.00 92.69 467 ILE A O 1
ATOM 3786 N N . LYS A 1 468 ? -3.652 2.987 24.776 1.00 91.56 468 LYS A N 1
ATOM 3787 C CA . LYS A 1 468 ? -3.904 4.422 24.651 1.00 91.56 468 LYS A CA 1
ATOM 3788 C C . LYS A 1 468 ? -5.353 4.633 24.243 1.00 91.56 468 LYS A C 1
ATOM 3790 O O . LYS A 1 468 ? -5.772 4.098 23.224 1.00 91.56 468 LYS A O 1
ATOM 3795 N N . ILE A 1 469 ? -6.102 5.405 25.018 1.00 90.00 469 ILE A N 1
ATOM 3796 C CA . ILE A 1 469 ? -7.497 5.761 24.753 1.00 90.00 469 ILE A CA 1
ATOM 3797 C C . ILE A 1 469 ? -7.545 7.254 24.466 1.00 90.00 469 ILE A C 1
ATOM 3799 O O . ILE A 1 469 ? -7.208 8.067 25.324 1.00 90.00 469 ILE A O 1
ATOM 3803 N N . SER A 1 470 ? -7.976 7.613 23.269 1.00 89.00 470 SER A N 1
ATOM 3804 C CA . SER A 1 470 ? -8.048 8.983 22.794 1.00 89.00 470 SER A CA 1
ATOM 3805 C C . SER A 1 470 ? -9.504 9.389 22.566 1.00 89.00 470 SER A C 1
ATOM 3807 O O . SER A 1 470 ? -10.278 8.677 21.920 1.00 89.00 470 SER A O 1
ATOM 3809 N N . VAL A 1 471 ? -9.890 10.528 23.145 1.00 85.44 471 VAL A N 1
ATOM 3810 C CA . VAL A 1 471 ? -11.257 11.073 23.104 1.00 85.44 471 VAL A CA 1
ATOM 3811 C C . VAL A 1 471 ? -11.234 12.576 22.827 1.00 85.44 471 VAL A C 1
ATOM 3813 O O . VAL A 1 471 ? -10.266 13.274 23.125 1.00 85.44 471 VAL A O 1
ATOM 3816 N N . SER A 1 472 ? -12.297 13.085 22.204 1.00 81.38 472 SER A N 1
ATOM 3817 C CA . SER A 1 472 ? -12.416 14.510 21.889 1.00 81.38 472 SER A CA 1
ATOM 3818 C C . SER A 1 472 ? -13.068 15.237 23.058 1.00 81.38 472 SER A C 1
ATOM 3820 O O . SER A 1 472 ? -14.127 14.827 23.528 1.00 81.38 472 SER A O 1
ATOM 3822 N N . ALA A 1 473 ? -12.451 16.329 23.505 1.00 66.31 473 ALA A N 1
ATOM 3823 C CA . ALA A 1 473 ? -12.995 17.219 24.530 1.00 66.31 473 ALA A CA 1
ATOM 3824 C C . ALA A 1 473 ? -14.059 18.173 23.971 1.00 66.31 473 ALA A C 1
ATOM 3826 O O . ALA A 1 473 ? -14.737 18.844 24.752 1.00 66.31 473 ALA A O 1
ATOM 3827 N N . ASN A 1 474 ? -14.202 18.265 22.640 1.00 66.81 474 ASN A N 1
ATOM 3828 C CA . ASN A 1 474 ? -15.107 19.231 22.029 1.00 66.81 474 ASN A CA 1
ATOM 3829 C C . ASN A 1 474 ? -16.546 18.994 22.520 1.00 66.81 474 ASN A C 1
ATOM 3831 O O . ASN A 1 474 ? -17.089 17.886 22.436 1.00 66.81 474 ASN A O 1
ATOM 3835 N N . ARG A 1 475 ? -17.161 20.042 23.081 1.00 61.12 475 ARG A N 1
ATOM 3836 C CA . ARG A 1 475 ? -18.506 19.956 23.651 1.00 61.12 475 ARG A CA 1
ATOM 3837 C C . ARG A 1 475 ? -19.604 19.790 22.593 1.00 61.12 475 ARG A C 1
ATOM 3839 O O . ARG A 1 475 ? -20.646 19.205 22.889 1.00 61.12 475 ARG A O 1
ATOM 3846 N N . ASP A 1 476 ? -19.299 20.138 21.351 1.00 60.34 476 ASP A N 1
ATOM 3847 C CA . ASP A 1 476 ? -20.295 20.199 20.282 1.00 60.34 476 ASP A CA 1
ATOM 3848 C C . ASP A 1 476 ? -20.171 19.048 19.269 1.00 60.34 476 ASP A C 1
ATOM 3850 O O . ASP A 1 476 ? -21.084 18.807 18.477 1.00 60.34 476 ASP A O 1
ATOM 3854 N N . GLU A 1 477 ? -19.087 18.262 19.327 1.00 65.69 477 GLU A N 1
ATOM 3855 C CA . GLU A 1 477 ? -18.816 17.186 18.368 1.00 65.69 477 GLU A CA 1
ATOM 3856 C C . GLU A 1 477 ? -18.585 15.829 19.057 1.00 65.69 477 GLU A C 1
ATOM 3858 O O . GLU A 1 477 ? -17.595 15.612 19.755 1.00 65.69 477 GLU A O 1
ATOM 3863 N N . ILE A 1 478 ? -19.499 14.877 18.833 1.00 65.25 478 ILE A N 1
ATOM 3864 C CA . ILE A 1 478 ? -19.343 13.487 19.284 1.00 65.25 478 ILE A CA 1
ATOM 3865 C C . ILE A 1 478 ? -18.425 12.765 18.296 1.00 65.25 478 ILE A C 1
ATOM 3867 O O . ILE A 1 478 ? -18.890 12.245 17.278 1.00 65.25 478 ILE A O 1
ATOM 3871 N N . ARG A 1 479 ? -17.127 12.729 18.603 1.00 79.81 479 ARG A N 1
ATOM 3872 C CA . ARG A 1 479 ? -16.153 11.943 17.839 1.00 79.81 479 ARG A CA 1
ATOM 3873 C C . ARG A 1 479 ? -16.077 10.500 18.355 1.00 79.81 479 ARG A C 1
ATOM 3875 O O . ARG A 1 479 ? -16.224 10.280 19.559 1.00 79.81 479 ARG A O 1
ATOM 3882 N N . PRO A 1 480 ? -15.836 9.517 17.473 1.00 87.25 480 PRO A N 1
ATOM 3883 C CA . PRO A 1 480 ? -15.475 8.168 17.874 1.00 87.25 480 PRO A CA 1
ATOM 3884 C C . PRO A 1 480 ? -14.293 8.146 18.851 1.00 87.25 480 PRO A C 1
ATOM 3886 O O . PRO A 1 480 ? -13.364 8.953 18.751 1.00 87.25 480 PRO A O 1
ATOM 3889 N N . ILE A 1 481 ? -14.333 7.194 19.779 1.00 89.06 481 ILE A N 1
ATOM 3890 C CA . ILE A 1 481 ? -13.223 6.894 20.682 1.00 89.06 481 ILE A CA 1
ATOM 3891 C C . ILE A 1 481 ? -12.186 6.107 19.894 1.00 89.06 481 ILE A C 1
ATOM 3893 O O . ILE A 1 481 ? -12.532 5.142 19.211 1.00 89.06 481 ILE A O 1
ATOM 3897 N N . LEU A 1 482 ? -10.925 6.495 20.017 1.00 92.00 482 LEU A N 1
ATOM 3898 C CA . LEU A 1 482 ? -9.809 5.819 19.375 1.00 92.00 482 LEU A CA 1
ATOM 3899 C C . LEU A 1 482 ? -8.990 5.092 20.434 1.00 92.00 482 LEU A C 1
ATOM 3901 O O . LEU A 1 482 ? -8.472 5.714 21.353 1.00 92.00 482 LEU A O 1
ATOM 3905 N N . ILE A 1 483 ? -8.874 3.776 20.316 1.00 93.44 483 ILE A N 1
ATOM 3906 C CA . ILE A 1 483 ? -8.046 2.952 21.194 1.00 93.44 483 ILE A CA 1
ATOM 3907 C C . ILE A 1 483 ? -6.881 2.411 20.369 1.00 93.44 483 ILE A C 1
ATOM 3909 O O . ILE A 1 483 ? -7.099 1.826 19.312 1.00 93.44 483 ILE A O 1
ATOM 3913 N N . LYS A 1 484 ? -5.649 2.613 20.836 1.00 95.00 484 LYS A N 1
ATOM 3914 C CA . LYS A 1 484 ? -4.422 2.156 20.176 1.00 95.00 484 LYS A CA 1
ATOM 3915 C C . LYS A 1 484 ? -3.558 1.331 21.111 1.00 95.00 484 LYS A C 1
ATOM 3917 O O . LYS A 1 484 ? -3.423 1.659 22.291 1.00 95.00 484 LYS A O 1
ATOM 3922 N N . CYS A 1 485 ? -2.934 0.296 20.571 1.00 94.69 485 CYS A N 1
ATOM 3923 C CA . CYS A 1 485 ? -1.945 -0.506 21.281 1.00 94.69 485 CYS A CA 1
ATOM 3924 C C . CYS A 1 485 ? -1.029 -1.237 20.302 1.00 94.69 485 CYS A C 1
ATOM 3926 O O . CYS A 1 485 ? -1.420 -1.519 19.169 1.00 94.69 485 CYS A O 1
ATOM 3928 N N . ASP A 1 486 ? 0.168 -1.574 20.765 1.00 92.44 486 ASP A N 1
ATOM 3929 C CA . ASP A 1 486 ? 1.086 -2.426 20.023 1.00 92.44 486 ASP A CA 1
ATOM 3930 C C . ASP A 1 486 ? 0.792 -3.893 20.332 1.00 92.44 486 ASP A C 1
ATOM 3932 O O . ASP A 1 486 ? 0.532 -4.279 21.474 1.00 92.44 486 ASP A O 1
ATOM 3936 N N . THR A 1 487 ? 0.827 -4.720 19.296 1.00 91.31 487 THR A N 1
ATOM 3937 C CA . THR A 1 487 ? 0.584 -6.160 19.384 1.00 91.31 487 THR A CA 1
ATOM 3938 C C . THR A 1 487 ? 1.721 -6.905 18.701 1.00 91.31 487 THR A C 1
ATOM 3940 O O . THR A 1 487 ? 2.490 -6.324 17.936 1.00 91.31 487 THR A O 1
ATOM 3943 N N . LYS A 1 488 ? 1.785 -8.228 18.881 1.00 87.69 488 LYS A N 1
ATOM 3944 C CA . LYS A 1 488 ? 2.738 -9.069 18.138 1.00 87.69 488 LYS A CA 1
ATOM 3945 C C . LYS A 1 488 ? 2.555 -9.037 16.611 1.00 87.69 488 LYS A C 1
ATOM 3947 O O . LYS A 1 488 ? 3.434 -9.500 15.898 1.00 87.69 488 LYS A O 1
ATOM 3952 N N . PHE A 1 489 ? 1.422 -8.529 16.117 1.00 87.62 489 PHE A N 1
ATOM 3953 C CA . PHE A 1 489 ? 1.103 -8.435 14.690 1.00 87.62 489 PHE A CA 1
ATOM 3954 C C . PHE A 1 489 ? 1.294 -7.023 14.104 1.00 87.62 489 PHE A C 1
ATOM 3956 O O . PHE A 1 489 ? 1.153 -6.843 12.893 1.00 87.62 489 PHE A O 1
ATOM 3963 N N . GLY A 1 490 ? 1.583 -6.022 14.941 1.00 90.12 490 GLY A N 1
ATOM 3964 C CA . GLY A 1 490 ? 1.661 -4.610 14.555 1.00 90.12 490 GLY A CA 1
ATOM 3965 C C . GLY A 1 490 ? 0.819 -3.695 15.448 1.00 90.12 490 GLY A C 1
ATOM 3966 O O . GLY A 1 490 ? 0.288 -4.123 16.478 1.00 90.12 490 GLY A O 1
ATOM 3967 N N . GLU A 1 491 ? 0.695 -2.430 15.041 1.00 93.75 491 GLU A N 1
ATOM 3968 C CA . GLU A 1 491 ? -0.112 -1.425 15.746 1.00 93.75 491 GLU A CA 1
ATOM 3969 C C . GLU A 1 491 ? -1.600 -1.691 15.481 1.00 93.75 491 GLU A C 1
ATOM 3971 O O . GLU A 1 491 ? -2.075 -1.617 14.345 1.00 93.75 491 GLU A O 1
ATOM 3976 N N . LEU A 1 492 ? -2.347 -1.995 16.538 1.00 95.00 492 LEU A N 1
ATOM 3977 C CA . LEU A 1 492 ? -3.786 -2.204 16.485 1.00 95.00 492 LEU A CA 1
ATOM 3978 C C . LEU A 1 492 ? -4.502 -0.907 16.857 1.00 95.00 492 LEU A C 1
ATOM 3980 O O . LEU A 1 492 ? -4.280 -0.332 17.924 1.00 95.00 492 LEU A O 1
ATOM 3984 N N . THR A 1 493 ? -5.397 -0.482 15.978 1.00 95.38 493 THR A N 1
ATOM 3985 C CA . THR A 1 493 ? -6.280 0.661 16.153 1.00 95.38 493 THR A CA 1
ATOM 3986 C C . THR A 1 493 ? -7.729 0.193 16.192 1.00 95.38 493 THR A C 1
ATOM 3988 O O . THR A 1 493 ? -8.204 -0.522 15.312 1.00 95.38 493 THR A O 1
ATOM 3991 N N . TYR A 1 494 ? -8.458 0.636 17.205 1.00 95.12 494 TYR A N 1
ATOM 3992 C CA . TYR A 1 494 ? -9.874 0.372 17.364 1.00 95.12 494 TYR A CA 1
ATOM 3993 C C . TYR A 1 494 ? -10.649 1.680 17.460 1.00 95.12 494 TYR A C 1
ATOM 3995 O O . TYR A 1 494 ? -10.426 2.482 18.366 1.00 95.12 494 TYR A O 1
ATOM 4003 N N . LEU A 1 495 ? -11.563 1.893 16.519 1.00 92.44 495 LEU A N 1
ATOM 4004 C CA . LEU A 1 495 ? -12.425 3.066 16.474 1.00 92.44 495 LEU A CA 1
ATOM 4005 C C . LEU A 1 495 ? -13.828 2.670 16.932 1.00 92.44 495 LEU A C 1
ATOM 4007 O O . LEU A 1 495 ? -14.471 1.837 16.295 1.00 92.44 495 LEU A O 1
ATOM 4011 N N . LEU A 1 496 ? -14.312 3.268 18.018 1.00 90.38 496 LEU A N 1
ATOM 4012 C CA . LEU A 1 496 ? -15.599 2.949 18.630 1.00 90.38 496 LEU A CA 1
ATOM 4013 C C . LEU A 1 496 ? -16.553 4.136 18.551 1.00 90.38 496 LEU A C 1
ATOM 4015 O O . LEU A 1 496 ? -16.259 5.207 19.083 1.00 90.38 496 LEU A O 1
ATOM 4019 N N . GLN A 1 497 ? -17.731 3.931 17.963 1.00 85.88 497 GLN A N 1
ATOM 4020 C CA . GLN A 1 497 ? -18.799 4.919 18.035 1.00 85.88 497 GLN A CA 1
ATOM 4021 C C . GLN A 1 497 ? -19.429 4.921 19.440 1.00 85.88 497 GLN A C 1
ATOM 4023 O O . GLN A 1 497 ? -19.987 3.903 19.856 1.00 85.88 497 GLN A O 1
ATOM 4028 N N . PRO A 1 498 ? -19.407 6.048 20.172 1.00 81.62 498 PRO A N 1
ATOM 4029 C CA . PRO A 1 498 ? -20.172 6.173 21.409 1.00 81.62 498 PRO A CA 1
ATOM 4030 C C . PRO A 1 498 ? -21.685 6.178 21.135 1.00 81.62 498 PRO A C 1
ATOM 4032 O O . PRO A 1 498 ? -22.140 6.689 20.106 1.00 81.62 498 PRO A O 1
ATOM 4035 N N . LEU A 1 499 ? -22.465 5.630 22.074 1.00 70.06 499 LEU A N 1
ATOM 4036 C CA . LEU A 1 499 ? -23.927 5.506 21.981 1.00 70.06 499 LEU A CA 1
ATOM 4037 C C . LEU A 1 499 ? -24.642 6.858 22.082 1.00 70.06 499 LEU A C 1
ATOM 4039 O O . LEU A 1 499 ? -25.690 7.065 21.473 1.00 70.06 499 LEU A O 1
ATOM 4043 N N . SER A 1 500 ? -24.121 7.758 22.912 1.00 64.69 500 SER A N 1
ATOM 4044 C CA . SER A 1 500 ? -24.711 9.073 23.179 1.00 64.69 500 SER A CA 1
ATOM 4045 C C . SER A 1 500 ? -23.736 9.961 23.954 1.00 64.69 500 SER A C 1
ATOM 4047 O O . SER A 1 500 ? -22.662 9.515 24.368 1.00 64.69 500 SER A O 1
ATOM 4049 N N . ARG A 1 501 ? -24.127 11.225 24.146 1.00 59.97 501 ARG A N 1
ATOM 4050 C CA . ARG A 1 501 ? -23.474 12.182 25.045 1.00 59.97 501 ARG A CA 1
ATOM 4051 C C . ARG A 1 501 ? -24.457 12.601 26.141 1.00 59.97 501 ARG A C 1
ATOM 4053 O O . ARG A 1 501 ? -25.657 12.714 25.880 1.00 59.97 501 ARG A O 1
ATOM 4060 N N . ILE A 1 502 ? -23.930 12.873 27.332 1.00 52.22 502 ILE A N 1
ATOM 4061 C CA . ILE A 1 502 ? -24.644 13.580 28.398 1.00 52.22 502 ILE A CA 1
ATOM 4062 C C . ILE A 1 502 ? -24.446 15.082 28.189 1.00 52.22 502 ILE A C 1
ATOM 4064 O O . ILE A 1 502 ? -23.316 15.576 28.141 1.00 52.22 502 ILE A O 1
ATOM 4068 N N . ASP A 1 503 ? -25.547 15.811 28.031 1.00 51.38 503 ASP A N 1
ATOM 4069 C CA . ASP A 1 503 ? -25.523 17.267 28.115 1.00 51.38 503 ASP A CA 1
ATOM 4070 C C . ASP A 1 503 ? -25.456 17.666 29.596 1.00 51.38 503 ASP A C 1
ATOM 4072 O O . ASP A 1 503 ? -26.453 17.578 30.314 1.00 51.38 503 ASP A O 1
ATOM 4076 N N . ASN A 1 504 ? -24.280 18.099 30.060 1.00 48.50 504 ASN A N 1
ATOM 4077 C CA . ASN A 1 504 ? -24.084 18.535 31.446 1.00 48.50 504 ASN A CA 1
ATOM 4078 C C . ASN A 1 504 ? -24.946 19.756 31.809 1.00 48.50 504 ASN A C 1
ATOM 4080 O O . ASN A 1 504 ? -25.248 19.939 32.985 1.00 48.50 504 ASN A O 1
ATOM 4084 N N . SER A 1 505 ? -25.368 20.564 30.828 1.00 49.69 505 SER A N 1
ATOM 4085 C CA . SER A 1 505 ? -26.249 21.713 31.070 1.00 49.69 505 SER A CA 1
ATOM 4086 C C . SER A 1 505 ? -27.712 21.307 31.266 1.00 49.69 505 SER A C 1
ATOM 4088 O O . SER A 1 505 ? -28.456 22.010 31.946 1.00 49.69 505 SER A O 1
ATOM 4090 N N . LYS A 1 506 ? -28.122 20.149 30.726 1.00 43.88 506 LYS A N 1
ATOM 4091 C CA . LYS A 1 506 ? -29.518 19.675 30.752 1.00 43.88 506 LYS A CA 1
ATOM 4092 C C . LYS A 1 506 ? -29.745 18.377 31.529 1.00 43.88 506 LYS A C 1
ATOM 4094 O O . LYS A 1 506 ? -30.888 17.943 31.632 1.00 43.88 506 LYS A O 1
ATOM 4099 N N . LYS A 1 507 ? -28.689 17.738 32.055 1.00 50.62 507 LYS A N 1
ATOM 4100 C CA . LYS A 1 507 ? -28.734 16.400 32.687 1.00 50.62 507 LYS A CA 1
ATOM 4101 C C . LYS A 1 507 ? -29.529 15.375 31.856 1.00 50.62 507 LYS A C 1
ATOM 4103 O O . LYS A 1 507 ? -30.199 14.504 32.400 1.00 50.62 507 LYS A O 1
ATOM 4108 N N . SER A 1 508 ? -29.487 15.488 30.528 1.00 45.50 508 SER A N 1
ATOM 4109 C CA . SER A 1 508 ? -30.284 14.663 29.617 1.00 45.50 508 SER A CA 1
ATOM 4110 C C . SER A 1 508 ? -29.391 13.914 28.634 1.00 45.50 508 SER A C 1
ATOM 4112 O O . SER A 1 508 ? -28.458 14.497 28.073 1.00 45.50 508 SER A O 1
ATOM 4114 N N . ILE A 1 509 ? -29.698 12.637 28.388 1.00 51.47 509 ILE A N 1
ATOM 4115 C CA . ILE A 1 509 ? -29.026 11.830 27.365 1.00 51.47 509 ILE A CA 1
ATOM 4116 C C . ILE A 1 509 ? -29.576 12.207 25.992 1.00 51.47 509 ILE A C 1
ATOM 4118 O O . ILE A 1 509 ? -30.739 11.941 25.682 1.00 51.47 509 ILE A O 1
ATOM 4122 N N . ILE A 1 510 ? -28.724 12.759 25.132 1.00 51.44 510 ILE A N 1
ATOM 4123 C CA . ILE A 1 510 ? -29.076 12.969 23.727 1.00 51.44 510 ILE A CA 1
ATOM 4124 C C . ILE A 1 510 ? -28.822 11.648 22.991 1.00 51.44 510 ILE A C 1
ATOM 4126 O O . ILE A 1 510 ? -27.694 11.344 22.595 1.00 51.44 510 ILE A O 1
ATOM 4130 N N . LYS A 1 511 ? -29.871 10.832 22.823 1.00 49.91 511 LYS A N 1
ATOM 4131 C CA . LYS A 1 511 ? -29.836 9.665 21.927 1.00 49.91 511 LYS A CA 1
ATOM 4132 C C . LYS A 1 511 ? -29.672 10.163 20.495 1.00 49.91 511 LYS A C 1
ATOM 4134 O O . LYS A 1 511 ? -30.518 10.917 20.019 1.00 49.91 511 LYS A O 1
ATOM 4139 N N . ARG A 1 512 ? -28.620 9.738 19.794 1.00 49.41 512 ARG A N 1
ATOM 4140 C CA . ARG A 1 512 ? -28.454 10.056 18.370 1.00 49.41 512 ARG A CA 1
ATOM 4141 C C . ARG A 1 512 ? -28.593 8.814 17.504 1.00 49.41 512 ARG A C 1
ATOM 4143 O O . ARG A 1 512 ? -28.240 7.709 17.907 1.00 49.41 512 ARG A O 1
ATOM 4150 N N . GLU A 1 513 ? -29.125 9.029 16.303 1.00 50.69 513 GLU A N 1
ATOM 4151 C CA . GLU A 1 513 ? -29.113 8.048 15.225 1.00 50.69 513 GLU A CA 1
ATOM 4152 C C . GLU A 1 513 ? -27.682 7.570 14.963 1.00 50.69 513 GLU A C 1
ATOM 4154 O O . GLU A 1 513 ? -26.720 8.317 15.136 1.00 50.69 513 GLU A O 1
ATOM 4159 N N . ASN A 1 514 ? -27.553 6.313 14.550 1.00 52.59 514 ASN A N 1
ATOM 4160 C CA . ASN A 1 514 ? -26.287 5.622 14.358 1.00 52.59 514 ASN A CA 1
ATOM 4161 C C . ASN A 1 514 ? -25.428 6.298 13.265 1.00 52.59 514 ASN A C 1
ATOM 4163 O O . ASN A 1 514 ? -25.453 5.898 12.100 1.00 52.59 514 ASN A O 1
ATOM 4167 N N . ASN A 1 515 ? -24.682 7.346 13.627 1.00 52.62 515 ASN A N 1
ATOM 4168 C CA . ASN A 1 515 ? -23.895 8.161 12.698 1.00 52.62 515 ASN A CA 1
ATOM 4169 C C . ASN A 1 515 ? -22.790 7.363 12.013 1.00 52.62 515 ASN A C 1
ATOM 4171 O O . ASN A 1 515 ? -22.394 7.719 10.918 1.00 52.62 515 ASN A O 1
ATOM 4175 N N . PHE A 1 516 ? -22.343 6.252 12.594 1.00 57.56 516 PHE A N 1
ATOM 4176 C CA . PHE A 1 516 ? -21.364 5.374 11.965 1.00 57.56 516 PHE A CA 1
ATOM 4177 C C . PHE A 1 516 ? -21.918 4.717 10.693 1.00 57.56 516 PHE A C 1
ATOM 4179 O O . PHE A 1 516 ? -21.214 4.619 9.693 1.00 57.56 516 PHE A O 1
ATOM 4186 N N . ARG A 1 517 ? -23.223 4.397 10.659 1.00 54.91 517 ARG A N 1
ATOM 4187 C CA . ARG A 1 517 ? -23.915 4.057 9.405 1.00 54.91 517 ARG A CA 1
ATOM 4188 C C . ARG A 1 517 ? -23.904 5.249 8.450 1.00 54.91 517 ARG A C 1
ATOM 4190 O O . ARG A 1 517 ? -23.554 5.069 7.301 1.00 54.91 517 ARG A O 1
ATOM 4197 N N . LYS A 1 518 ? -24.170 6.472 8.915 1.00 53.88 518 LYS A N 1
ATOM 4198 C CA . LYS A 1 518 ? -24.008 7.710 8.122 1.00 53.88 518 LYS A CA 1
ATOM 4199 C C . LYS A 1 518 ? -22.546 8.147 7.911 1.00 53.88 518 LYS A C 1
ATOM 4201 O O . LYS A 1 518 ? -22.327 9.252 7.460 1.00 53.88 518 LYS A O 1
ATOM 4206 N N . ILE A 1 519 ? -21.540 7.347 8.246 1.00 53.06 519 ILE A N 1
ATOM 4207 C CA . ILE A 1 519 ? -20.133 7.617 7.907 1.00 53.06 519 ILE A CA 1
ATOM 4208 C C . ILE A 1 519 ? -19.639 6.507 6.985 1.00 53.06 519 ILE A C 1
ATOM 4210 O O . ILE A 1 519 ? -18.948 6.784 6.023 1.00 53.06 519 ILE A O 1
ATOM 4214 N N . LEU A 1 520 ? -20.066 5.263 7.204 1.00 52.91 520 LEU A N 1
ATOM 4215 C CA . LEU A 1 520 ? -19.736 4.117 6.356 1.00 52.91 520 LEU A CA 1
ATOM 4216 C C . LEU A 1 520 ? -20.617 4.010 5.097 1.00 52.91 520 LEU A C 1
ATOM 4218 O O . LEU A 1 520 ? -20.174 3.457 4.097 1.00 52.91 520 LEU A O 1
ATOM 4222 N N . ILE A 1 521 ? -21.859 4.511 5.132 1.00 46.88 521 ILE A N 1
ATOM 4223 C CA . ILE A 1 521 ? -22.836 4.440 4.026 1.00 46.88 521 ILE A CA 1
ATOM 4224 C C . ILE A 1 521 ? -22.786 5.650 3.065 1.00 46.88 521 ILE A C 1
ATOM 4226 O O . ILE A 1 521 ? -22.985 5.427 1.870 1.00 46.88 521 ILE A O 1
ATOM 4230 N N . PRO A 1 522 ? -22.515 6.907 3.481 1.00 41.22 522 PRO A N 1
ATOM 4231 C CA . PRO A 1 522 ? -22.477 8.034 2.556 1.00 41.22 522 PRO A CA 1
ATOM 4232 C C . PRO A 1 522 ? -21.203 8.139 1.735 1.00 41.22 522 PRO A C 1
ATOM 4234 O O . PRO A 1 522 ? -21.152 8.977 0.852 1.00 41.22 522 PRO A O 1
ATOM 4237 N N . TYR A 1 523 ? -20.256 7.211 1.848 1.00 42.78 523 TYR A N 1
ATOM 4238 C CA . TYR A 1 523 ? -19.268 7.036 0.775 1.00 42.78 523 TYR A CA 1
ATOM 4239 C C . TYR A 1 523 ? -19.852 6.357 -0.481 1.00 42.78 523 TYR A C 1
ATOM 4241 O O . TYR A 1 523 ? -19.122 6.014 -1.407 1.00 42.78 523 TYR A O 1
ATOM 4249 N N . ARG A 1 524 ? -21.189 6.224 -0.532 1.00 38.50 524 ARG A N 1
ATOM 4250 C CA . ARG A 1 524 ? -22.002 6.108 -1.751 1.00 38.50 524 ARG A CA 1
ATOM 4251 C C . ARG A 1 524 ? -22.905 7.334 -2.035 1.00 38.50 524 ARG A C 1
ATOM 4253 O O . ARG A 1 524 ? -23.635 7.291 -3.013 1.00 38.50 524 ARG A O 1
ATOM 4260 N N . TYR A 1 525 ? -22.920 8.365 -1.176 1.00 31.72 525 TYR A N 1
ATOM 4261 C CA . TYR A 1 525 ? -23.874 9.496 -1.197 1.00 31.72 525 TYR A CA 1
ATOM 4262 C C . TYR A 1 525 ? -23.286 10.908 -0.918 1.00 31.72 525 TYR A C 1
ATOM 4264 O O . TYR A 1 525 ? -24.057 11.864 -0.894 1.00 31.72 525 TYR A O 1
ATOM 4272 N N . GLU A 1 526 ? -21.973 11.113 -0.760 1.00 29.09 526 GLU A N 1
ATOM 4273 C CA . GLU A 1 526 ? -21.355 12.462 -0.713 1.00 29.09 526 GLU A CA 1
ATOM 4274 C C . GLU A 1 526 ? -21.248 13.120 -2.111 1.00 29.09 526 GLU A C 1
ATOM 4276 O O . GLU A 1 526 ? -20.223 13.682 -2.478 1.00 29.09 526 GLU A O 1
ATOM 4281 N N . LEU A 1 527 ? -22.336 13.076 -2.888 1.00 28.64 527 LEU A N 1
ATOM 4282 C CA . LEU A 1 527 ? -22.493 13.818 -4.147 1.00 28.64 527 LEU A CA 1
ATOM 4283 C C . LEU A 1 527 ? -23.825 14.587 -4.253 1.00 28.64 527 LEU A C 1
ATOM 4285 O O . LEU A 1 527 ? -24.262 14.934 -5.344 1.00 28.64 527 LEU A O 1
ATOM 4289 N N . GLN A 1 528 ? -24.496 14.882 -3.137 1.00 28.81 528 GLN A N 1
ATOM 4290 C CA . GLN A 1 528 ? -25.695 15.737 -3.151 1.00 28.81 528 GLN A CA 1
ATOM 4291 C C . GLN A 1 528 ? -25.708 16.766 -2.017 1.00 28.81 528 GLN A C 1
ATOM 4293 O O . GLN A 1 528 ? -26.660 16.831 -1.245 1.00 28.81 528 GLN A O 1
ATOM 4298 N N . ALA A 1 529 ? -24.637 17.552 -1.910 1.00 27.94 529 ALA A N 1
ATOM 4299 C CA . ALA A 1 529 ? -24.668 18.902 -1.342 1.00 27.94 529 ALA A CA 1
ATOM 4300 C C . ALA A 1 529 ? -23.304 19.579 -1.555 1.00 27.94 529 ALA A C 1
ATOM 4302 O O . ALA A 1 529 ? -22.476 19.564 -0.648 1.00 27.94 529 ALA A O 1
ATOM 4303 N N . ILE A 1 530 ? -23.078 20.101 -2.762 1.00 28.80 530 ILE A N 1
ATOM 4304 C CA . ILE A 1 530 ? -22.485 21.410 -3.101 1.00 28.80 530 ILE A CA 1
ATOM 4305 C C . ILE A 1 530 ? -22.963 21.720 -4.517 1.00 28.80 530 ILE A C 1
ATOM 4307 O O . ILE A 1 530 ? -22.939 20.777 -5.343 1.00 28.80 530 ILE A O 1
#

Secondary structure (DSSP, 8-state):
-GGG-PPPPGGGEEEEEPPSSHHHHHHHIIIIIHHHHHHHHHHHHGGG---SSHHHHHHHHHHHHHHH-EE-PPPTTEEEEE-HHHHHHH-EE-HHHHHHHHHHHHHHTT--EEEEEEESSSSEEEEEEEETTEEE-TTSSSTT---S-EEEEEEE-HHHHS-S-GGGS-HHHHHHHHHHHHHHHTT----TT--TT--SSSSHHHHHHHHHHHH--EEEEE---EEEEEETTEEEEEEPPPEEEEEETTEEEEE-HHHHHHHHHHHHTTGGGS------TTS---TT-HHHHHHHGGGS---TTSS-GGGGSEEEETTEEEEE-SSEEEEEE---S--EEE-TTS-B-SS-PPPP-HHHHHHHT---SEEEEEEHHHHHHHHHHHHHH---TT-S--EEEEEEETTTTEEEEEEEETTEEEEEEEETT---EEEESS--SEEEEEEEHHHHHHHHHHHHHTT--EEEEEE---SS--PPEEEEEEETTEEEEEEE--SEEEETTTTEEEE---TTHHHHSGGGTTTS--

Sequence (530 aa):
MDNYFKKPTKTDYIKKPVAIHTEDTFYNICKKYIPASLKQTKSLSEYFKNQKNSYLTSKKIFGFVKTYITYRIDQKGFEEIRFPNQLWKDKVGDCEDFTIFCSSILCNLRISHTIRMADYGKGWQHIYIKVGNTVLDPVQDMFNYEDKGKYLDYEINANGLGKLPVSLYSAREKFILELWNAFQKDGVVYKKDIETNTIPTDNVESLVDYLKDKLGVKAIYLPQEEKQVTTAGKTNTVKFTERIRVELQNTTITFDPETISRLVAKIAGNEALKPLKKVNTQAGIHPDNTELMSIFKDFVSKYDGIRSKAFSTINFSENGVASTNLYSILHLKTETNVIGNYYPSGEALEEDLPFPDYFRILEKNSDHSITITTNLSELEKLIQTAHKFSDYGDKSSKPIILRSTLNSYEFEATSEKITEVKGKVIVDDFSARLISKTSFDSFFVIIESNIIVKLLRVLNKLKVSNIKISVSANRDEIRPILIKCDTKFGELTYLLQPLSRIDNSKKSIIKRENNFRKILIPYRYELQAI

pLDDT: mean 75.0, std 18.39, range [27.94, 98.25]